Protein AF-A0A6J2THR1-F1 (afdb_monomer)

Foldseek 3Di:
DDDDDDDDPPPVVVVVPPPPPDPDPLPDDDPQWDAAPVRDTDGVCQQLALDQPDPVSSSQALLRAQPDDEPADAFLSRRHYHVCQQCPPDRSRPVSLSNAQCRNPDPVSNVVVLCVQCPPPPDSQWGADPPDRDTDGPCQALAQDQPDLVSSSQALSRQRPPDEDPQWRRASSRRTYGVVLQCPPDRSHVVSRSNPPSNNVVVVPVPDDPDDDPVPPPPPPPDDDPDDDDDDDDDDPDPDPPPFAFADCQLVVLDLQKHKWKDDPRDIDHSPPPPDTRGFQIKIKIATAAQKFWPDPVRIWIWTQHRNRYTDTPDPDDTDIDGNAFAADPVVVVVVWDQQKKWKWFQDPQQKTATQFIWGAAAQFKIKFWPRSWADDDPDDDRFDQQRMKIWGTDDRDMDGPSDDDPTDIWGFPDKDWDDFPVDPDPFTTMIITGTPGTHNDDNRHGHAAEDQDDDDDDDKDADDDDPDTGNQFDWDDDPNGTYTAFTWHAGPVRGIMTRGCNSPVVVVVVVNVVVSVVSVPVD

pLDDT: mean 77.37, std 18.48, range [26.64, 97.38]

Mean predicted aligned error: 19.34 Å

Nearest PDB structures (foldseek):
  7pqo-assembly1_C-2  TM=6.404E-01  e=1.418E-09  Homo sapiens
  3e16-assembly1_B  TM=6.638E-01  e=8.270E-08  Homo sapiens
  7kty-assembly1_A  TM=6.549E-01  e=1.375E-07  Bos taurus
  6fug-assembly4_D  TM=5.665E-01  e=2.188E-06  Homo sapiens
  4b2a-assembly2_C  TM=5.722E-01  e=3.526E-04  Bos taurus

Radius of gyration: 31.62 Å; Cα contacts (8 Å, |Δi|>4): 964; chains: 1; bounding box: 95×72×99 Å

Sequence (524 aa):
MRSISKNILLTVCLILYSWSADADTQPQCVLGQFQCSSGACIAAEQKCDGFRNCEDGSDETFLQCYKQPCNRFRCSYGGCIDKSAKCNGIQNCWDNSDETKLECGNETQHAEYVRELRGSCDSNQYYQCRHSTKCLSMNEICDGTAHCEDGSDESLELCAGSICPEYAFRCAYGGCVGGQSLCDHVIDCADGSDEMEQICLQLHKEQWPKNTPWTAAWKYSKKPQTATVPPFHQNREHAWPDCGQRCSRQFIARDVSRTTSCSHNGREFDCLIDMIPLLPGTKLKLRCAEGYVSETNPATGLLVCDSNGNWQWEDETTLQCSPDCGRIARTQEDSGQQPWMVSIFHETSTQNFNFRCLGVIVAPRIVLTTERCFSTGVHGLAANDHTSYTIAQGHHEIEFVREQPHGYILHNISQIQYLTSKLHSTTDQALVLLILVRPLRFSATVRPICLKDLSAGVPGVSPVERGAFRQGQPVISWHGKRAHLTHIVGSTADGNKNKLYLQPFLSDIRKRIREEEERSQRLN

Structure (mmCIF, N/CA/C/O backbone):
data_AF-A0A6J2THR1-F1
#
_entry.id   AF-A0A6J2THR1-F1
#
loop_
_atom_site.group_PDB
_atom_site.id
_atom_site.type_symbol
_atom_site.label_atom_id
_atom_site.label_alt_id
_atom_site.label_comp_id
_atom_site.label_asym_id
_atom_site.label_entity_id
_atom_site.label_seq_id
_atom_site.pdbx_PDB_ins_code
_atom_site.Cartn_x
_atom_site.Cartn_y
_atom_site.Cartn_z
_atom_site.occupancy
_atom_site.B_iso_or_equiv
_atom_site.auth_seq_id
_atom_site.auth_comp_id
_atom_site.auth_asym_id
_atom_site.auth_atom_id
_atom_site.pdbx_PDB_model_num
ATOM 1 N N . MET A 1 1 ? 65.422 -17.988 60.941 1.00 34.31 1 MET A N 1
ATOM 2 C CA . MET A 1 1 ? 66.297 -16.849 60.570 1.00 34.31 1 MET A CA 1
ATOM 3 C C . MET A 1 1 ? 66.121 -16.636 59.068 1.00 34.31 1 MET A C 1
ATOM 5 O O . MET A 1 1 ? 66.319 -17.594 58.344 1.00 34.31 1 MET A O 1
ATOM 9 N N . ARG A 1 2 ? 65.362 -15.610 58.635 1.00 35.34 2 ARG A N 1
ATOM 10 C CA . ARG A 1 2 ? 65.836 -14.284 58.140 1.00 35.34 2 ARG A CA 1
ATOM 11 C C . ARG A 1 2 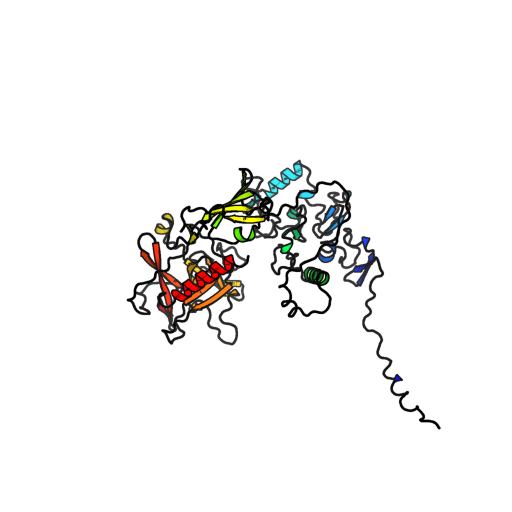? 66.859 -14.438 56.995 1.00 35.34 2 ARG A C 1
ATOM 13 O O . ARG A 1 2 ? 67.810 -15.170 57.181 1.00 35.34 2 ARG A O 1
ATOM 20 N N . SER A 1 3 ? 66.819 -13.757 55.852 1.00 33.34 3 SER A N 1
ATOM 21 C CA . SER A 1 3 ? 66.020 -12.644 55.322 1.00 33.34 3 SER A CA 1
ATOM 22 C C . SER A 1 3 ? 66.460 -12.472 53.854 1.00 33.34 3 SER A C 1
ATOM 24 O O . SER A 1 3 ? 67.662 -12.411 53.612 1.00 33.34 3 SER A O 1
ATOM 26 N N . ILE A 1 4 ? 65.540 -12.384 52.885 1.00 37.41 4 ILE A N 1
ATOM 27 C CA . ILE A 1 4 ? 65.859 -12.026 51.488 1.00 37.41 4 ILE A CA 1
ATOM 28 C C . ILE A 1 4 ? 65.585 -10.530 51.314 1.00 37.41 4 ILE A C 1
ATOM 30 O O . ILE A 1 4 ? 64.463 -10.071 51.531 1.00 37.41 4 ILE A O 1
ATOM 34 N N . SER A 1 5 ? 66.626 -9.775 50.955 1.00 38.84 5 SER A N 1
ATOM 35 C CA . SER A 1 5 ? 66.555 -8.334 50.714 1.00 38.84 5 SER A CA 1
ATOM 36 C C . SER A 1 5 ? 65.984 -8.044 49.325 1.00 38.84 5 SER A C 1
ATOM 38 O O . SER A 1 5 ? 66.592 -8.336 48.297 1.00 38.84 5 SER A O 1
ATOM 40 N N . LYS A 1 6 ? 64.783 -7.468 49.339 1.00 46.47 6 LYS A N 1
ATOM 41 C CA . LYS A 1 6 ? 64.089 -6.786 48.248 1.00 46.47 6 LYS A CA 1
ATOM 42 C C . LYS A 1 6 ? 64.786 -5.442 48.022 1.00 46.47 6 LYS A C 1
ATOM 44 O O . LYS A 1 6 ? 64.678 -4.612 48.912 1.00 46.47 6 LYS A O 1
ATOM 49 N N . ASN A 1 7 ? 65.486 -5.213 46.905 1.00 51.00 7 ASN A N 1
ATOM 50 C CA . ASN A 1 7 ? 65.886 -3.837 46.533 1.00 51.00 7 ASN A CA 1
ATOM 51 C C . ASN A 1 7 ? 66.340 -3.593 45.079 1.00 51.00 7 ASN A C 1
ATOM 53 O O . ASN A 1 7 ? 66.957 -2.570 44.811 1.00 51.00 7 ASN A O 1
ATOM 57 N N . ILE A 1 8 ? 66.032 -4.475 44.118 1.00 51.41 8 ILE A N 1
ATOM 58 C CA . ILE A 1 8 ? 66.385 -4.227 42.697 1.00 51.41 8 ILE A CA 1
ATOM 59 C C . ILE A 1 8 ? 65.180 -4.356 41.739 1.00 51.41 8 ILE A C 1
ATOM 61 O O . ILE A 1 8 ? 65.266 -3.963 40.584 1.00 51.41 8 ILE A O 1
ATOM 65 N N . LEU A 1 9 ? 64.001 -4.781 42.219 1.00 45.19 9 LEU A N 1
ATOM 66 C CA . LEU A 1 9 ? 62.784 -4.851 41.387 1.00 45.19 9 LEU A CA 1
ATOM 67 C C . LEU A 1 9 ? 61.828 -3.647 41.525 1.00 45.19 9 LEU A C 1
ATOM 69 O O . LEU A 1 9 ? 60.851 -3.564 40.787 1.00 45.19 9 LEU A O 1
ATOM 73 N N . LEU A 1 10 ? 62.080 -2.717 42.453 1.00 47.84 10 LEU A N 1
ATOM 74 C CA . LEU A 1 10 ? 61.155 -1.611 42.760 1.00 47.84 10 LEU A CA 1
ATOM 75 C C . LEU A 1 10 ? 61.413 -0.326 41.956 1.00 47.84 10 LEU A C 1
ATOM 77 O O . LEU A 1 10 ? 60.545 0.538 41.910 1.00 47.84 10 LEU A O 1
ATOM 81 N N . THR A 1 11 ? 62.547 -0.215 41.262 1.00 49.72 11 THR A N 1
ATOM 82 C CA . THR A 1 11 ? 62.911 1.001 40.510 1.00 49.72 11 THR A CA 1
ATOM 83 C C . THR A 1 11 ? 62.560 0.947 39.020 1.00 49.72 11 THR A C 1
ATOM 85 O O . THR A 1 11 ? 62.584 1.977 38.361 1.00 49.72 11 THR A O 1
ATOM 88 N N . VAL A 1 12 ? 62.173 -0.218 38.486 1.00 48.19 12 VAL A N 1
ATOM 89 C CA . VAL A 1 12 ? 61.705 -0.360 37.087 1.00 48.19 12 VAL A CA 1
ATOM 90 C C . VAL A 1 12 ? 60.169 -0.359 36.991 1.00 48.19 12 VAL A C 1
ATOM 92 O O . VAL A 1 12 ? 59.614 -0.112 35.927 1.00 48.19 12 VAL A O 1
ATOM 95 N N . CYS A 1 13 ? 59.459 -0.518 38.114 1.00 44.88 13 CYS A N 1
ATOM 96 C CA . CYS A 1 13 ? 57.994 -0.443 38.144 1.00 44.88 13 CYS A CA 1
ATOM 97 C C . CYS A 1 13 ? 57.458 1.004 38.219 1.00 44.88 13 CYS A C 1
ATOM 99 O O . CYS A 1 13 ? 56.331 1.262 37.817 1.00 44.88 13 CYS A O 1
ATOM 101 N N . LEU A 1 14 ? 58.263 1.975 38.670 1.00 44.81 14 LEU A N 1
ATOM 102 C CA . LEU A 1 14 ? 57.844 3.382 38.809 1.00 44.81 14 LEU A CA 1
ATOM 103 C C . LEU A 1 14 ? 58.041 4.244 37.545 1.00 44.81 14 LEU A C 1
ATOM 105 O O . LEU A 1 14 ? 57.711 5.422 37.570 1.00 44.81 14 LEU A O 1
ATOM 109 N N . ILE A 1 15 ? 58.512 3.669 36.430 1.00 48.94 15 ILE A N 1
ATOM 110 C CA . ILE A 1 15 ? 58.534 4.335 35.105 1.00 48.94 15 ILE A CA 1
ATOM 111 C C . ILE A 1 15 ? 57.425 3.773 34.183 1.00 48.94 15 ILE A C 1
ATOM 113 O O . ILE A 1 15 ? 57.283 4.183 33.038 1.00 48.94 15 ILE A O 1
ATOM 117 N N . LEU A 1 16 ? 56.570 2.878 34.699 1.00 46.62 16 LEU A N 1
ATOM 118 C CA . LEU A 1 16 ? 55.341 2.415 34.033 1.00 46.62 16 LEU A CA 1
ATOM 119 C C . LEU A 1 16 ? 54.056 2.836 34.779 1.00 46.62 16 LEU A C 1
ATOM 121 O O . LEU A 1 16 ? 52.976 2.353 34.461 1.00 46.62 16 LEU A O 1
ATOM 125 N N . TYR A 1 17 ? 54.161 3.775 35.729 1.00 42.53 17 TYR A N 1
ATOM 126 C CA . TYR A 1 17 ? 53.036 4.394 36.455 1.00 42.53 17 TYR A CA 1
ATOM 127 C C . TYR A 1 17 ? 52.913 5.908 36.191 1.00 42.53 17 TYR A C 1
ATOM 129 O O . TYR A 1 17 ? 52.496 6.669 37.058 1.00 42.53 17 TYR A O 1
ATOM 137 N N . SER A 1 18 ? 53.240 6.346 34.971 1.00 43.25 18 SER A N 1
ATOM 138 C CA . SER A 1 18 ? 53.010 7.733 34.526 1.00 43.25 18 SER A CA 1
ATOM 139 C C . SER A 1 18 ? 52.347 7.809 33.150 1.00 43.25 18 SER A C 1
ATOM 141 O O . SER A 1 18 ? 52.609 8.735 32.395 1.00 43.25 18 SER A O 1
ATOM 143 N N . TRP A 1 19 ? 51.514 6.825 32.806 1.00 41.50 19 TRP A N 1
ATOM 144 C CA . TRP A 1 19 ? 50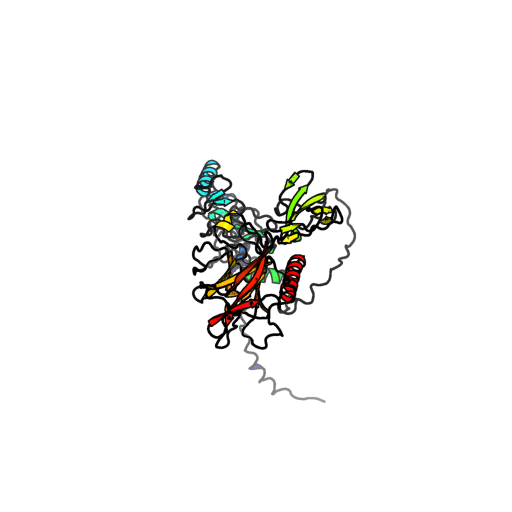.587 6.881 31.670 1.00 41.50 19 TRP A CA 1
ATOM 145 C C . TRP A 1 19 ? 49.182 6.544 32.184 1.00 41.50 19 TRP A C 1
ATOM 147 O O . TRP A 1 19 ? 48.701 5.425 32.048 1.00 41.50 19 TRP A O 1
ATOM 157 N N . SER A 1 20 ? 48.554 7.495 32.875 1.00 48.44 20 SER A N 1
ATOM 158 C CA . SER A 1 20 ? 47.091 7.549 33.041 1.00 48.44 20 SER A CA 1
ATOM 159 C C . SER A 1 20 ? 46.656 8.972 33.409 1.00 48.44 20 SER A C 1
ATOM 161 O O . SER A 1 20 ? 46.233 9.257 34.520 1.00 48.44 20 SER A O 1
ATOM 163 N N . ALA A 1 21 ? 46.824 9.871 32.447 1.00 43.22 21 ALA A N 1
ATOM 164 C CA . ALA A 1 21 ? 46.118 11.143 32.307 1.00 43.22 21 ALA A CA 1
ATOM 165 C C . ALA A 1 21 ? 46.092 11.379 30.785 1.00 43.22 21 ALA A C 1
ATOM 167 O O . ALA A 1 21 ? 47.148 11.336 30.162 1.00 43.22 21 ALA A O 1
ATOM 168 N N . ASP A 1 22 ? 44.986 11.461 30.062 1.00 44.38 22 ASP A N 1
ATOM 169 C CA . ASP A 1 22 ? 43.580 11.540 30.415 1.00 44.38 22 ASP A CA 1
ATOM 170 C C . ASP A 1 22 ? 42.822 10.617 29.455 1.00 44.38 22 ASP A C 1
ATOM 172 O O . ASP A 1 22 ? 42.855 10.797 28.237 1.00 44.38 22 ASP A O 1
ATOM 176 N N . ALA A 1 23 ? 42.150 9.600 29.994 1.00 41.47 23 ALA A N 1
ATOM 177 C CA . ALA A 1 23 ? 41.034 9.000 29.283 1.00 41.47 23 ALA A CA 1
ATOM 178 C C . ALA A 1 23 ? 39.864 9.965 29.466 1.00 41.47 23 ALA A C 1
ATOM 180 O O . ALA A 1 23 ? 39.235 9.938 30.517 1.00 41.47 23 ALA A O 1
ATOM 181 N N . ASP A 1 24 ? 39.690 10.857 28.490 1.00 43.38 24 ASP A N 1
ATOM 182 C CA . ASP A 1 24 ? 38.463 11.579 28.135 1.00 43.38 24 ASP A CA 1
ATOM 183 C C . ASP A 1 24 ? 37.328 11.472 29.172 1.00 43.38 24 ASP A C 1
ATOM 185 O O . ASP A 1 24 ? 36.336 10.765 28.989 1.00 43.38 24 ASP A O 1
ATOM 189 N N . THR A 1 25 ? 37.478 12.155 30.310 1.00 46.03 25 THR A N 1
ATOM 190 C CA . THR A 1 25 ? 36.334 12.472 31.159 1.00 46.03 25 THR A CA 1
ATOM 191 C C . THR A 1 25 ? 35.722 13.731 30.580 1.00 46.03 25 THR A C 1
ATOM 193 O O . THR A 1 25 ? 36.013 14.833 31.051 1.00 46.03 25 THR A O 1
ATOM 196 N N . GLN A 1 26 ? 34.892 13.581 29.544 1.00 50.88 26 GLN A N 1
ATOM 197 C CA . GLN A 1 26 ? 33.941 14.634 29.209 1.00 50.88 26 GLN A CA 1
ATOM 198 C C . GLN A 1 26 ? 33.202 15.004 30.505 1.00 50.88 26 GLN A C 1
ATOM 200 O O . GLN A 1 26 ? 32.651 14.106 31.156 1.00 50.88 26 GLN A O 1
ATOM 205 N N . PRO A 1 27 ? 33.228 16.278 30.935 1.00 54.66 27 PRO A N 1
ATOM 206 C CA . PRO A 1 27 ? 32.528 16.694 32.135 1.00 54.66 27 PRO A CA 1
ATOM 207 C C . PRO A 1 27 ? 31.039 16.471 31.889 1.00 54.66 27 PRO A C 1
ATOM 209 O O . PRO A 1 27 ? 30.407 17.190 31.121 1.00 54.66 27 PRO A O 1
ATOM 212 N N . GLN A 1 28 ? 30.486 15.425 32.496 1.00 69.25 28 GLN A N 1
ATOM 213 C CA . GLN A 1 28 ? 29.046 15.227 32.488 1.00 69.25 28 GLN A CA 1
ATOM 214 C C . GLN A 1 28 ? 28.414 16.365 33.287 1.00 69.25 28 GLN A C 1
ATOM 216 O O . GLN A 1 28 ? 28.895 16.701 34.373 1.00 69.25 28 GLN A O 1
ATOM 221 N N . CYS A 1 29 ? 27.363 16.975 32.735 1.00 86.56 29 CYS A N 1
ATOM 222 C CA . CYS A 1 29 ? 26.636 18.042 33.412 1.00 86.56 29 CYS A CA 1
ATOM 223 C C . CYS A 1 29 ? 26.172 17.595 34.807 1.00 86.56 29 CYS A C 1
ATOM 225 O O . CYS A 1 29 ? 25.913 16.411 35.048 1.00 86.56 29 CYS A O 1
ATOM 227 N N . VAL A 1 30 ? 26.080 18.540 35.746 1.00 85.75 30 VAL A N 1
ATOM 228 C CA . VAL A 1 30 ? 25.652 18.217 37.115 1.00 85.75 30 VAL A CA 1
ATOM 229 C C . VAL A 1 30 ? 24.182 17.780 37.141 1.00 85.75 30 VAL A C 1
ATOM 231 O O . VAL A 1 30 ? 23.407 18.083 36.236 1.00 85.75 30 VAL A O 1
ATOM 234 N N . LEU A 1 31 ? 23.779 17.053 38.188 1.00 79.62 31 LEU A N 1
ATOM 235 C CA . LEU A 1 31 ? 22.391 16.609 38.362 1.00 79.62 31 LEU A CA 1
ATOM 236 C C . LEU A 1 31 ? 21.414 17.793 38.247 1.00 79.62 31 LEU A C 1
ATOM 238 O O . LEU A 1 31 ? 21.568 18.788 38.952 1.00 79.62 31 LEU A O 1
ATOM 242 N N . GLY A 1 32 ? 20.407 17.660 37.379 1.00 79.25 32 GLY A N 1
ATOM 243 C CA . GLY A 1 32 ? 19.434 18.721 37.090 1.00 79.25 32 GLY A CA 1
ATOM 244 C C . GLY A 1 32 ? 19.799 19.624 35.906 1.00 79.25 32 GLY A C 1
ATOM 245 O O . GLY A 1 32 ? 19.073 20.576 35.642 1.00 79.25 32 GLY A O 1
ATOM 246 N N . GLN A 1 33 ? 20.882 19.331 35.182 1.00 89.56 33 GLN A N 1
ATOM 247 C CA . GLN A 1 33 ? 21.237 20.005 33.933 1.00 89.56 33 GLN A CA 1
ATOM 248 C C . GLN A 1 33 ? 21.074 19.089 32.717 1.00 89.56 33 GLN A C 1
ATOM 250 O O . GLN A 1 33 ? 21.233 17.869 32.805 1.00 89.56 33 GLN A O 1
ATOM 255 N N . PHE A 1 34 ? 20.782 19.696 31.570 1.00 89.94 34 PHE A N 1
ATOM 256 C CA . PHE A 1 34 ? 20.803 19.059 30.260 1.00 89.94 34 PHE A CA 1
ATOM 257 C C . PHE A 1 34 ? 22.108 19.409 29.534 1.00 89.94 34 PHE A C 1
ATOM 259 O O . PHE A 1 34 ? 22.528 20.566 29.531 1.00 89.94 34 PHE A O 1
ATOM 266 N N . GLN A 1 35 ? 22.749 18.404 28.933 1.00 91.62 35 GLN A N 1
ATOM 267 C CA . GLN A 1 35 ? 23.962 18.581 28.138 1.00 91.62 35 GLN A CA 1
ATOM 268 C C . GLN A 1 35 ? 23.599 18.796 26.669 1.00 91.62 35 GLN A C 1
ATOM 270 O O . GLN A 1 35 ? 23.057 17.895 26.028 1.00 91.62 35 GLN A O 1
ATOM 275 N N . CYS A 1 36 ? 23.936 19.968 26.139 1.00 91.44 36 CYS A N 1
ATOM 276 C CA . CYS A 1 36 ? 23.846 20.285 24.720 1.00 91.44 36 CYS A CA 1
ATOM 277 C C . CYS A 1 36 ? 24.767 19.366 23.899 1.00 91.44 36 CYS A C 1
ATOM 279 O O . CYS A 1 36 ? 25.783 18.881 24.406 1.00 91.44 36 CYS A O 1
ATOM 281 N N . SER A 1 37 ? 24.490 19.184 22.606 1.00 89.69 37 SER A N 1
ATOM 282 C CA . SER A 1 37 ? 25.373 18.393 21.725 1.00 89.69 37 SER A CA 1
ATOM 283 C C . SER A 1 37 ? 26.738 19.068 21.512 1.00 89.69 37 SER A C 1
ATOM 285 O O . SER A 1 37 ? 27.738 18.386 21.304 1.00 89.69 37 SER A O 1
ATOM 287 N N . SER A 1 38 ? 26.806 20.393 21.665 1.00 89.44 38 SER A N 1
ATOM 288 C CA . SER A 1 38 ? 28.031 21.199 21.730 1.00 89.44 38 SER A CA 1
ATOM 289 C C . SER A 1 38 ? 28.852 20.987 23.009 1.00 89.44 38 SER A C 1
ATOM 291 O O . SER A 1 38 ? 29.987 21.451 23.095 1.00 89.44 38 SER A O 1
ATOM 293 N N . GLY A 1 39 ? 28.293 20.298 24.010 1.00 88.38 39 GLY A N 1
ATOM 294 C CA . GLY A 1 39 ? 28.920 20.024 25.303 1.00 88.38 39 GLY A CA 1
ATOM 295 C C . GLY A 1 39 ? 28.628 21.056 26.396 1.00 88.38 39 GLY A C 1
ATOM 296 O O . GLY A 1 39 ? 29.013 20.826 27.541 1.00 88.38 39 GLY A O 1
ATOM 297 N N . ALA A 1 40 ? 27.941 22.161 26.084 1.00 91.62 40 ALA A N 1
ATOM 298 C CA . ALA A 1 40 ? 27.469 23.119 27.088 1.00 91.62 40 ALA A CA 1
ATOM 299 C C . ALA A 1 40 ? 26.383 22.505 27.995 1.00 91.62 40 ALA A C 1
ATOM 301 O O . ALA A 1 40 ? 25.700 21.563 27.602 1.00 91.62 40 ALA A O 1
ATOM 302 N N . CYS A 1 41 ? 26.205 23.051 29.201 1.00 93.06 41 CYS A N 1
ATOM 303 C CA . CYS A 1 41 ? 25.172 22.609 30.140 1.00 93.06 41 CYS A CA 1
ATOM 304 C C . CYS A 1 41 ? 24.153 23.725 30.385 1.00 93.06 41 CYS A C 1
ATOM 306 O O . CYS A 1 41 ? 24.538 24.836 30.755 1.00 93.06 41 CYS A O 1
ATOM 308 N N . ILE A 1 42 ? 22.870 23.408 30.234 1.00 93.69 42 ILE A N 1
ATOM 309 C CA . ILE A 1 42 ? 21.735 24.285 30.560 1.00 93.69 42 ILE A CA 1
ATOM 310 C C . ILE A 1 42 ? 20.897 23.660 31.681 1.00 93.69 42 ILE A C 1
ATOM 312 O O . ILE A 1 42 ? 21.078 22.485 32.009 1.00 93.69 42 ILE A O 1
ATOM 316 N N . ALA A 1 43 ? 19.999 24.419 32.307 1.00 90.94 43 ALA A N 1
ATOM 317 C CA . ALA A 1 43 ? 19.100 23.857 33.315 1.00 90.94 43 ALA A CA 1
ATOM 318 C C . ALA A 1 43 ? 18.095 22.886 32.662 1.00 90.94 43 ALA A C 1
ATOM 320 O O . ALA A 1 43 ? 17.707 23.075 31.511 1.00 90.94 43 ALA A O 1
ATOM 321 N N . ALA A 1 44 ? 17.688 21.820 33.355 1.00 88.00 44 ALA A N 1
ATOM 322 C CA . ALA A 1 44 ? 16.805 20.803 32.771 1.00 88.00 44 ALA A CA 1
ATOM 323 C C . ALA A 1 44 ? 15.425 21.355 32.368 1.00 88.00 44 ALA A C 1
ATOM 325 O O . ALA A 1 44 ? 14.811 20.832 31.445 1.00 88.00 44 ALA A O 1
ATOM 326 N N . GLU A 1 45 ? 14.950 22.403 33.040 1.00 86.62 45 GLU A N 1
ATOM 327 C CA . GLU A 1 45 ? 13.718 23.124 32.712 1.00 86.62 45 GLU A CA 1
ATOM 328 C C . GLU A 1 45 ? 13.806 23.959 31.429 1.00 86.62 45 GLU A C 1
ATOM 330 O O . GLU A 1 45 ? 12.766 24.308 30.889 1.00 86.62 45 GLU A O 1
ATOM 335 N N . GLN A 1 46 ? 15.020 24.246 30.948 1.00 91.00 46 GLN A N 1
ATOM 336 C CA . GLN A 1 46 ? 15.282 24.955 29.688 1.00 91.00 46 GLN A CA 1
ATOM 337 C C . GLN A 1 46 ? 15.336 24.001 28.488 1.00 91.00 46 GLN A C 1
ATOM 339 O O . GLN A 1 46 ? 15.724 24.376 27.393 1.00 91.00 46 GLN A O 1
ATOM 344 N N . LYS A 1 47 ? 15.043 22.717 28.704 1.00 92.69 47 LYS A N 1
ATOM 345 C CA . LYS A 1 47 ? 14.967 21.730 27.637 1.00 92.69 47 LYS A CA 1
ATOM 346 C C . LYS A 1 47 ? 13.534 21.691 27.114 1.00 92.69 47 LYS A C 1
ATOM 348 O O . LYS A 1 47 ? 12.631 21.347 27.880 1.00 92.69 47 LYS A O 1
ATOM 353 N N . CYS A 1 48 ? 13.350 21.891 25.812 1.00 92.94 48 CYS A N 1
ATOM 354 C CA . CYS A 1 48 ? 12.049 21.825 25.146 1.00 92.94 48 CYS A CA 1
ATOM 355 C C . CYS A 1 48 ? 11.052 22.884 25.654 1.00 92.94 48 CYS A C 1
ATOM 357 O O . CYS A 1 48 ? 9.848 22.608 25.716 1.00 92.94 48 CYS A O 1
ATOM 359 N N . ASP A 1 49 ? 11.543 24.061 26.045 1.00 88.56 49 ASP A N 1
ATOM 360 C CA . ASP A 1 49 ? 10.761 25.191 26.561 1.00 88.56 49 ASP A CA 1
ATOM 361 C C . ASP A 1 49 ? 10.400 26.227 25.475 1.00 88.56 49 ASP A C 1
ATOM 363 O O . ASP A 1 49 ? 9.708 27.211 25.753 1.00 88.56 49 ASP A O 1
ATOM 367 N N . GLY A 1 50 ? 10.820 25.973 24.230 1.00 87.88 50 GLY A N 1
ATOM 368 C CA . GLY A 1 50 ? 10.604 26.840 23.072 1.00 87.88 50 GLY A CA 1
ATOM 369 C C . GLY A 1 50 ? 11.713 27.871 22.851 1.00 87.88 50 GLY A C 1
ATOM 370 O O . GLY A 1 50 ? 11.662 28.615 21.869 1.00 87.88 50 GLY A O 1
ATOM 371 N N . PHE A 1 51 ? 12.735 27.924 23.710 1.00 87.94 51 PHE A N 1
ATOM 372 C CA . PHE A 1 51 ? 13.862 28.838 23.575 1.00 87.94 51 PHE A CA 1
ATOM 373 C C . PHE A 1 51 ? 15.154 28.102 23.249 1.00 87.94 51 PHE A C 1
ATOM 375 O O . PHE A 1 51 ? 15.497 27.075 23.808 1.00 87.94 51 PHE A O 1
ATOM 382 N N . ARG A 1 52 ? 15.941 28.690 22.348 1.00 89.94 52 ARG A N 1
ATOM 383 C CA . ARG A 1 52 ? 17.280 28.193 22.032 1.00 89.94 52 ARG A CA 1
ATOM 384 C C . ARG A 1 52 ? 18.261 28.602 23.130 1.00 89.94 52 ARG A C 1
ATOM 386 O O . ARG A 1 52 ? 18.891 29.659 23.035 1.00 89.94 52 ARG A O 1
ATOM 393 N N . ASN A 1 53 ? 18.389 27.792 24.173 1.00 92.38 53 ASN A N 1
ATOM 394 C CA . ASN A 1 53 ? 19.347 27.982 25.258 1.00 92.38 53 ASN A CA 1
ATOM 395 C C . ASN A 1 53 ? 20.702 27.336 24.951 1.00 92.38 53 ASN A C 1
ATOM 397 O O . ASN A 1 53 ? 21.731 27.863 25.381 1.00 92.38 53 ASN A O 1
ATOM 401 N N . CYS A 1 54 ? 20.740 26.255 24.170 1.00 92.69 54 CYS A N 1
ATOM 402 C CA . CYS A 1 54 ? 21.991 25.730 23.638 1.00 92.69 54 CYS A CA 1
ATOM 403 C C . CYS A 1 54 ? 22.473 26.533 22.417 1.00 92.69 54 CYS A C 1
ATOM 405 O O . CYS A 1 54 ? 21.706 26.856 21.510 1.00 92.69 54 CYS A O 1
ATOM 407 N N . GLU A 1 55 ? 23.785 26.780 22.320 1.00 92.06 55 GLU A N 1
ATOM 408 C CA . GLU A 1 55 ? 24.379 27.454 21.150 1.00 92.06 55 GLU A CA 1
ATOM 409 C C . GLU A 1 55 ? 24.188 26.665 19.848 1.00 92.06 55 GLU A C 1
ATOM 411 O O . GLU A 1 55 ? 24.198 27.258 18.774 1.00 92.06 55 GLU A O 1
ATOM 416 N N . ASP A 1 56 ? 23.992 25.349 19.924 1.00 87.31 56 ASP A N 1
ATOM 417 C CA . ASP A 1 56 ? 23.679 24.480 18.787 1.00 87.31 56 ASP A CA 1
ATOM 418 C C . ASP A 1 56 ? 22.167 24.247 18.599 1.00 87.31 56 ASP A C 1
ATOM 420 O O . ASP A 1 56 ? 21.763 23.712 17.572 1.00 87.31 56 ASP A O 1
ATOM 424 N N . GLY A 1 57 ? 21.327 24.697 19.539 1.00 89.44 57 GLY A N 1
ATOM 425 C CA . GLY A 1 57 ? 19.878 24.470 19.567 1.00 89.44 57 GLY A CA 1
ATOM 426 C C . GLY A 1 57 ? 19.448 23.031 19.830 1.00 89.44 57 GLY A C 1
ATOM 427 O O . GLY A 1 57 ? 18.313 22.673 19.530 1.00 89.44 57 GLY A O 1
ATOM 428 N N . SER A 1 58 ? 20.341 22.187 20.351 1.00 90.12 58 SER A N 1
ATOM 429 C CA . SER A 1 58 ? 20.043 20.773 20.605 1.00 90.12 58 SER A CA 1
ATOM 430 C C . SER A 1 58 ? 18.939 20.547 21.645 1.00 90.12 58 SER A C 1
ATOM 432 O O . SER A 1 58 ? 18.270 19.515 21.595 1.00 90.12 58 SER A O 1
ATOM 434 N N . ASP A 1 59 ? 18.715 21.512 22.531 1.00 92.62 59 ASP A N 1
ATOM 435 C CA . ASP A 1 59 ? 17.635 21.579 23.517 1.00 92.62 59 ASP A CA 1
ATOM 436 C C . ASP A 1 59 ? 16.228 21.691 22.919 1.00 92.62 59 ASP A C 1
ATOM 438 O O . ASP A 1 59 ? 15.284 21.224 23.549 1.00 92.62 59 ASP A O 1
ATOM 442 N N . GLU A 1 60 ? 16.100 22.190 21.687 1.00 92.88 60 GLU A N 1
ATOM 443 C CA . GLU A 1 60 ? 14.821 22.409 20.991 1.00 92.88 60 GLU A CA 1
ATOM 444 C C . GLU A 1 60 ? 14.675 21.541 19.729 1.00 92.88 60 GL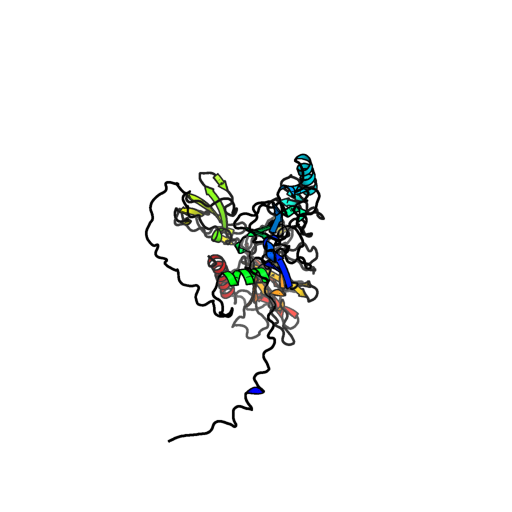U A C 1
ATOM 446 O O . GLU A 1 60 ? 14.102 21.940 18.716 1.00 92.88 60 GLU A O 1
ATOM 451 N N . THR A 1 61 ? 15.212 20.319 19.764 1.00 91.00 61 THR A N 1
ATOM 452 C CA . THR A 1 61 ? 15.125 19.370 18.640 1.00 91.00 61 THR A CA 1
ATOM 453 C C . THR A 1 61 ? 14.053 18.308 18.859 1.00 91.00 61 THR A C 1
ATOM 455 O O . THR A 1 61 ? 13.821 17.864 19.984 1.00 91.00 61 THR A O 1
ATOM 458 N N . PHE A 1 62 ? 13.455 17.807 17.770 1.00 91.06 62 PHE A N 1
ATOM 459 C CA . PHE A 1 62 ? 12.486 16.702 17.831 1.00 91.06 62 PHE A CA 1
ATOM 460 C C . PHE A 1 62 ? 13.010 15.511 18.638 1.00 91.06 62 PHE A C 1
ATOM 462 O O . PHE A 1 62 ? 12.336 15.024 19.543 1.00 91.06 62 PHE A O 1
ATOM 469 N N . LEU A 1 63 ? 14.262 15.113 18.390 1.00 89.12 63 LEU A N 1
ATOM 470 C CA . LEU A 1 63 ? 14.932 14.018 19.092 1.00 89.12 63 LEU A CA 1
ATOM 471 C C . LEU A 1 63 ? 14.897 14.174 20.623 1.00 89.12 63 LEU A C 1
ATOM 473 O O . LEU A 1 63 ? 14.760 13.188 21.345 1.00 89.12 63 LEU A O 1
ATOM 477 N N . GLN A 1 64 ? 15.008 15.403 21.126 1.00 89.44 64 GLN A N 1
ATOM 478 C CA . GLN A 1 64 ? 15.001 15.687 22.558 1.00 89.44 64 GLN A CA 1
ATOM 479 C C . GLN A 1 64 ? 13.593 15.886 23.136 1.00 89.44 64 GLN A C 1
ATOM 481 O O . GLN A 1 64 ? 13.395 15.646 24.338 1.00 89.44 64 GLN A O 1
ATOM 486 N N . CYS A 1 65 ? 12.631 16.280 22.294 1.00 91.38 65 CYS A N 1
ATOM 487 C CA . CYS A 1 65 ? 11.335 16.812 22.714 1.00 91.38 65 CYS A CA 1
ATOM 488 C C . CYS A 1 65 ? 10.122 15.914 22.414 1.00 91.38 65 CYS A C 1
ATOM 490 O O . CYS A 1 65 ? 9.099 16.028 23.088 1.00 91.38 65 CYS A O 1
ATOM 492 N N . TYR A 1 66 ? 10.216 14.951 21.491 1.00 87.75 66 TYR A N 1
ATOM 493 C CA . TYR A 1 66 ? 9.072 14.139 21.033 1.00 87.75 66 TYR A CA 1
ATOM 494 C C . TYR A 1 66 ? 8.359 13.317 22.130 1.00 87.75 66 TYR A C 1
ATOM 496 O O . TYR A 1 66 ? 7.194 12.952 21.978 1.00 87.75 66 TYR A O 1
ATOM 504 N N . LYS A 1 67 ? 9.022 13.038 23.258 1.00 82.69 67 LYS A N 1
ATOM 505 C CA . LYS A 1 67 ? 8.454 12.333 24.426 1.00 82.69 67 LYS A CA 1
ATOM 506 C C . LYS A 1 67 ? 8.264 13.215 25.660 1.00 82.69 67 LYS A C 1
ATOM 508 O O . LYS A 1 67 ? 7.876 12.698 26.707 1.00 82.69 67 LYS A O 1
ATOM 513 N N . GLN A 1 68 ? 8.552 14.513 25.575 1.00 83.00 68 GLN A N 1
ATOM 514 C CA . GLN A 1 68 ? 8.443 15.376 26.747 1.00 83.00 68 GLN A CA 1
ATOM 515 C C . GLN A 1 68 ? 6.973 15.537 27.157 1.00 83.00 68 GLN A C 1
ATOM 517 O O . GLN A 1 68 ? 6.112 15.790 26.306 1.00 83.00 68 GLN A O 1
ATOM 522 N N . PRO A 1 69 ? 6.656 15.382 28.453 1.00 82.62 69 PRO A N 1
ATOM 523 C CA . PRO A 1 69 ? 5.318 15.648 28.946 1.00 82.62 69 PRO A CA 1
ATOM 524 C C . PRO A 1 69 ? 5.023 17.145 28.819 1.00 82.62 69 PRO A C 1
ATOM 526 O O . PRO A 1 69 ? 5.768 17.978 29.326 1.00 82.62 69 PRO A O 1
ATOM 529 N N . CYS A 1 70 ? 3.905 17.487 28.183 1.00 83.31 70 CYS A N 1
ATOM 530 C CA . CYS A 1 70 ? 3.468 18.868 28.015 1.00 83.31 70 CYS A CA 1
ATOM 531 C C . CYS A 1 70 ? 2.018 19.024 28.476 1.00 83.31 70 CYS A C 1
ATOM 533 O O . CYS A 1 70 ? 1.114 18.380 27.950 1.00 83.31 70 CYS A O 1
ATOM 535 N N . ASN A 1 71 ? 1.788 19.890 29.463 1.00 81.94 71 ASN A N 1
ATOM 536 C CA . ASN A 1 71 ? 0.454 20.254 29.961 1.00 81.94 71 ASN A CA 1
ATOM 537 C C . ASN A 1 71 ? -0.014 21.641 29.467 1.00 81.94 71 ASN A C 1
ATOM 539 O O . ASN A 1 71 ? -1.047 22.155 29.915 1.00 81.94 71 ASN A O 1
ATOM 543 N N . ARG A 1 72 ? 0.752 22.254 28.557 1.00 88.31 72 ARG A N 1
ATOM 544 C CA . ARG A 1 72 ? 0.500 23.570 27.957 1.00 88.31 72 ARG A CA 1
ATOM 545 C C . ARG A 1 72 ? 0.228 23.420 26.453 1.00 88.31 72 ARG A C 1
ATOM 547 O O . ARG A 1 72 ? -0.505 22.505 26.086 1.00 88.31 72 ARG A O 1
ATOM 554 N N . PHE A 1 73 ? 0.722 24.324 25.606 1.00 89.50 73 PHE A N 1
ATOM 555 C CA . PHE A 1 73 ? 0.660 24.152 24.154 1.00 89.50 73 PHE A CA 1
ATOM 556 C C . PHE A 1 73 ? 1.895 23.384 23.680 1.00 89.50 73 PHE A C 1
ATOM 558 O O . PHE A 1 73 ? 3.014 23.713 24.071 1.00 89.50 73 PHE A O 1
ATOM 565 N N . ARG A 1 74 ? 1.680 22.344 22.873 1.00 90.44 74 ARG A N 1
ATOM 566 C CA . ARG A 1 74 ? 2.732 21.446 22.397 1.00 90.44 74 ARG A CA 1
ATOM 567 C C . ARG A 1 74 ? 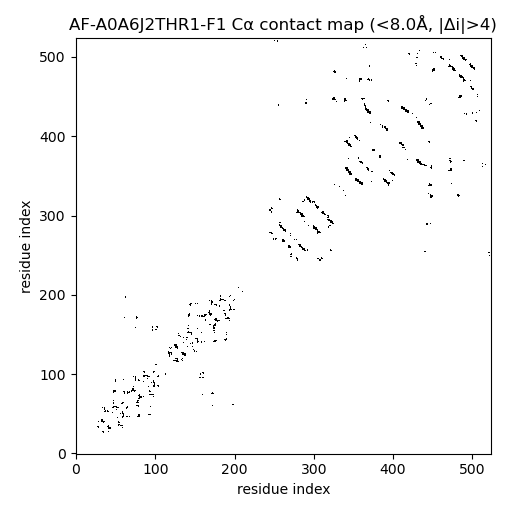3.068 21.757 20.941 1.00 90.44 74 ARG A C 1
ATOM 569 O O . ARG A 1 74 ? 2.209 21.598 20.081 1.00 90.44 74 ARG A O 1
ATOM 576 N N . CYS A 1 75 ? 4.314 22.129 20.679 1.00 91.31 75 CYS A N 1
ATOM 577 C CA . CYS A 1 75 ? 4.842 22.377 19.339 1.00 91.31 75 CYS A CA 1
ATOM 578 C C . CYS A 1 75 ? 4.885 21.094 18.486 1.00 91.31 75 CYS A C 1
ATOM 580 O O . CYS A 1 75 ? 4.827 19.981 19.028 1.00 91.31 75 CYS A O 1
ATOM 582 N N . SER A 1 76 ? 5.033 21.196 17.159 1.00 90.69 76 SER A N 1
ATOM 583 C CA . SER A 1 76 ? 5.080 20.010 16.282 1.00 90.69 76 SER A CA 1
ATOM 584 C C . SER A 1 76 ? 6.244 19.078 16.588 1.00 90.69 76 SER A C 1
ATOM 586 O O . SER A 1 76 ? 6.029 17.891 16.842 1.00 90.69 76 SER A O 1
ATOM 588 N N . TYR A 1 77 ? 7.436 19.637 16.775 1.00 89.62 77 TYR A N 1
ATOM 589 C CA . TYR A 1 77 ? 8.607 18.866 17.204 1.00 89.62 77 TYR A CA 1
ATOM 590 C C . TYR A 1 77 ? 8.546 18.351 18.665 1.00 89.62 77 TYR A C 1
ATOM 592 O O . TYR A 1 77 ? 9.430 17.620 19.110 1.00 89.62 77 TYR A O 1
ATOM 600 N N . GLY A 1 78 ? 7.524 18.722 19.444 1.00 89.88 78 GLY A N 1
ATOM 601 C CA . GLY A 1 78 ? 7.303 18.236 20.809 1.00 89.88 78 GLY A CA 1
ATOM 602 C C . GLY A 1 78 ? 7.696 19.187 21.943 1.00 89.88 78 GLY A C 1
ATOM 603 O O . GLY A 1 78 ? 7.447 18.835 23.095 1.00 89.88 78 GLY A O 1
ATOM 604 N N . GLY A 1 79 ? 8.250 20.368 21.644 1.00 90.88 79 GLY A N 1
ATOM 605 C CA . GLY A 1 79 ? 8.461 21.443 22.626 1.00 90.88 79 GLY A CA 1
ATOM 606 C C . GLY A 1 79 ? 7.166 21.885 23.320 1.00 90.88 79 GLY A C 1
ATOM 607 O O . GLY A 1 79 ? 6.069 21.634 22.815 1.00 90.88 79 GLY A O 1
ATOM 608 N N . CYS A 1 80 ? 7.272 22.517 24.489 1.00 91.12 80 CYS A N 1
ATOM 609 C CA . CYS A 1 80 ? 6.125 22.917 25.301 1.00 91.12 80 CYS A CA 1
ATOM 610 C C . CYS A 1 80 ? 6.202 24.393 25.701 1.00 91.12 80 CYS A C 1
ATOM 612 O O . CYS A 1 80 ? 6.996 24.771 26.558 1.00 91.12 80 CYS A O 1
ATOM 614 N N . ILE A 1 81 ? 5.310 25.211 25.148 1.00 92.06 81 ILE A N 1
ATOM 615 C CA . ILE A 1 81 ? 5.238 26.653 25.418 1.00 92.06 81 ILE A CA 1
ATOM 616 C C . ILE A 1 81 ? 3.964 27.013 26.186 1.00 92.06 81 ILE A C 1
ATOM 618 O O . ILE A 1 81 ? 3.009 26.234 26.271 1.00 92.06 81 ILE A O 1
ATOM 622 N N . ASP A 1 82 ? 3.923 28.210 26.770 1.00 91.88 82 ASP A N 1
ATOM 623 C CA . ASP A 1 82 ? 2.735 28.703 27.467 1.00 91.88 82 ASP A CA 1
ATOM 624 C C . ASP A 1 82 ? 1.510 28.829 26.554 1.00 91.88 82 ASP A C 1
ATOM 626 O O . ASP A 1 82 ? 1.599 29.201 25.390 1.00 91.88 82 ASP A O 1
ATOM 630 N N . LYS A 1 83 ? 0.315 28.566 27.099 1.00 90.00 83 LYS A N 1
ATOM 631 C CA . LYS A 1 83 ? -0.936 28.663 26.320 1.00 90.00 83 LYS A CA 1
ATOM 632 C C . LYS A 1 83 ? -1.190 30.074 25.783 1.00 90.00 83 LYS A C 1
ATOM 634 O O . LYS A 1 83 ? -1.858 30.215 24.770 1.00 90.00 83 LYS A O 1
ATOM 639 N N . SER A 1 84 ? -0.675 31.099 26.465 1.00 89.94 84 SER A N 1
ATOM 640 C CA . SER A 1 84 ? -0.726 32.497 26.022 1.00 89.94 84 SER A CA 1
ATOM 641 C C . SER A 1 84 ? 0.283 32.828 24.923 1.00 89.94 84 SER A C 1
ATOM 643 O O . SER A 1 84 ? 0.210 33.914 24.359 1.00 89.94 84 SER A O 1
ATOM 645 N N . ALA A 1 85 ? 1.254 31.946 24.682 1.00 91.50 85 ALA A N 1
ATOM 646 C CA . ALA A 1 85 ? 2.223 32.094 23.608 1.00 91.50 85 ALA A CA 1
ATOM 647 C C . ALA A 1 85 ? 1.688 31.565 22.270 1.00 91.50 85 ALA A C 1
ATOM 649 O O . ALA A 1 85 ? 2.173 31.968 21.231 1.00 91.50 85 ALA A O 1
ATOM 650 N N . LYS A 1 86 ? 0.642 30.730 22.292 1.00 92.00 86 LYS A N 1
ATOM 651 C CA . LYS A 1 86 ? -0.065 30.304 21.084 1.00 92.00 86 LYS A CA 1
ATOM 652 C C . LYS A 1 86 ? -0.772 31.500 20.425 1.00 92.00 86 LYS A C 1
ATOM 654 O O . LYS A 1 86 ? -1.591 32.145 21.088 1.00 92.00 86 LYS A O 1
ATOM 659 N N . CYS A 1 87 ? -0.552 31.716 19.129 1.00 91.81 87 CYS A N 1
ATOM 660 C CA . CYS A 1 87 ? -1.237 32.723 18.313 1.00 91.81 87 CYS A CA 1
ATOM 661 C C . CYS A 1 87 ? -1.086 34.163 18.825 1.00 91.81 87 CYS A C 1
ATOM 663 O O . CYS A 1 87 ? -2.037 34.953 18.784 1.00 91.81 87 CYS A O 1
ATOM 665 N N . ASN A 1 88 ? 0.084 34.503 19.363 1.00 92.25 88 ASN A N 1
ATOM 666 C CA . ASN A 1 88 ? 0.409 35.840 19.851 1.00 92.25 88 ASN A CA 1
ATOM 667 C C . ASN A 1 88 ? 1.155 36.694 18.800 1.00 92.25 88 ASN A C 1
ATOM 669 O O . ASN A 1 88 ? 1.456 37.860 19.073 1.00 92.25 88 ASN A O 1
ATOM 673 N N . GLY A 1 89 ? 1.423 36.143 17.610 1.00 90.94 89 GLY A N 1
ATOM 674 C CA . GLY A 1 89 ? 2.151 36.794 16.521 1.00 90.94 89 GLY A CA 1
ATOM 675 C C . GLY A 1 89 ? 3.676 36.748 16.661 1.00 90.94 89 GLY A C 1
ATOM 676 O O . GLY A 1 89 ? 4.372 37.460 15.934 1.00 90.94 89 GLY A O 1
ATOM 677 N N . ILE A 1 90 ? 4.199 35.958 17.596 1.00 91.50 90 ILE A N 1
ATOM 678 C CA . ILE A 1 90 ? 5.622 35.742 17.852 1.00 91.50 90 ILE A CA 1
ATOM 679 C C . ILE A 1 90 ? 5.884 34.248 17.701 1.00 91.50 90 ILE A C 1
ATOM 681 O O . ILE A 1 90 ? 5.181 33.435 18.274 1.00 91.50 90 ILE A O 1
ATOM 685 N N . GLN A 1 91 ? 6.937 33.891 16.971 1.00 91.19 91 GLN A N 1
ATOM 686 C CA . GLN A 1 91 ? 7.386 32.507 16.887 1.00 91.19 91 GLN A CA 1
ATOM 687 C C . GLN A 1 91 ? 7.941 32.059 18.249 1.00 91.19 91 GLN A C 1
ATOM 689 O O . GLN A 1 91 ? 9.095 32.349 18.582 1.00 91.19 91 GLN A O 1
ATOM 694 N N . ASN A 1 92 ? 7.117 31.381 19.045 1.00 91.69 92 ASN A N 1
ATOM 695 C CA . ASN A 1 92 ? 7.497 30.782 20.317 1.00 91.69 92 ASN A CA 1
ATOM 696 C C . ASN A 1 92 ? 7.820 29.292 20.176 1.00 91.69 92 ASN A C 1
ATOM 698 O O . ASN A 1 92 ? 8.654 28.796 20.927 1.00 91.69 92 ASN A O 1
ATOM 702 N N . CYS A 1 93 ? 7.222 28.574 19.222 1.00 91.44 93 CYS A N 1
ATOM 703 C CA . CYS A 1 93 ? 7.718 27.254 18.848 1.00 91.44 93 CYS A CA 1
ATOM 704 C C . CYS A 1 93 ? 8.881 27.380 17.864 1.00 91.44 93 CYS A C 1
ATOM 706 O O . CYS A 1 93 ? 8.815 28.131 16.890 1.00 91.44 93 CYS A O 1
ATOM 708 N N . TRP A 1 94 ? 9.924 26.568 18.049 1.00 88.19 94 TRP A N 1
ATOM 709 C CA . TRP A 1 94 ? 11.070 26.538 17.134 1.00 88.19 94 TRP A CA 1
ATOM 710 C C . TRP A 1 94 ? 10.671 26.295 15.668 1.00 88.19 94 TRP A C 1
ATOM 712 O O . TRP A 1 94 ? 11.238 26.893 14.757 1.00 88.19 94 TRP A O 1
ATOM 722 N N . ASP A 1 95 ? 9.654 25.469 15.436 1.00 88.69 95 ASP A N 1
ATOM 723 C CA . ASP A 1 95 ? 9.106 25.166 14.113 1.00 88.69 95 ASP A CA 1
ATOM 724 C C . ASP A 1 95 ? 7.997 26.134 13.654 1.00 88.69 95 ASP A C 1
ATOM 726 O O . ASP A 1 95 ? 7.508 25.999 12.540 1.00 88.69 95 ASP A O 1
ATOM 730 N N . ASN A 1 96 ? 7.613 27.131 14.460 1.00 91.38 96 ASN A N 1
ATOM 731 C CA . ASN A 1 96 ? 6.504 28.057 14.183 1.00 91.38 96 ASN A CA 1
ATOM 732 C C . ASN A 1 96 ? 5.109 27.384 14.142 1.00 91.38 96 ASN A C 1
ATOM 734 O O . ASN A 1 96 ? 4.175 27.894 13.520 1.00 91.38 96 ASN A O 1
ATOM 738 N N . SER A 1 97 ? 4.946 26.227 14.795 1.00 91.94 97 SER A N 1
ATOM 739 C CA . SER A 1 97 ? 3.661 25.509 14.893 1.00 91.94 97 SER A CA 1
ATOM 740 C C . SER A 1 97 ? 2.585 26.240 15.713 1.00 91.94 97 SER A C 1
ATOM 742 O O . SER A 1 97 ? 1.392 25.975 15.549 1.00 91.94 97 SER A O 1
ATOM 744 N N . ASP A 1 98 ? 2.988 27.185 16.555 1.00 92.12 98 ASP A N 1
ATOM 745 C CA . ASP A 1 98 ? 2.145 28.039 17.394 1.00 92.12 98 ASP A CA 1
ATOM 746 C C . ASP A 1 98 ? 1.476 29.202 16.658 1.00 92.12 98 ASP A C 1
ATOM 748 O O . ASP A 1 98 ? 0.512 29.760 17.178 1.00 92.12 98 ASP A O 1
ATOM 752 N N . GLU A 1 99 ? 1.943 29.526 15.451 1.00 92.62 99 GLU A N 1
ATOM 753 C CA . GLU A 1 99 ? 1.487 30.667 14.647 1.00 92.62 99 GLU A CA 1
ATOM 754 C C . GLU A 1 99 ? 0.919 30.229 13.280 1.00 92.62 99 GLU A C 1
ATOM 756 O O . GLU A 1 99 ? 0.884 30.997 12.313 1.00 92.62 99 GLU A O 1
ATOM 761 N N . THR A 1 100 ? 0.479 28.969 13.157 1.00 88.75 100 THR A N 1
ATOM 762 C CA . THR A 1 100 ? -0.111 28.462 11.905 1.00 88.75 100 THR A CA 1
ATOM 763 C C . THR A 1 100 ? -1.525 29.004 11.678 1.00 88.75 100 THR A C 1
ATOM 765 O O . THR A 1 100 ? -2.309 29.203 12.608 1.00 88.75 100 THR A O 1
ATOM 768 N N . LYS A 1 101 ? -1.896 29.219 10.407 1.00 83.62 101 LYS A N 1
ATOM 769 C CA . LYS A 1 101 ? -3.212 29.778 10.039 1.00 83.62 101 LYS A CA 1
ATOM 770 C C . LYS A 1 101 ? -4.384 28.916 10.522 1.00 83.62 101 LYS A C 1
ATOM 772 O O . LYS A 1 101 ? -5.405 29.471 10.924 1.00 83.62 101 LYS A O 1
ATOM 777 N N . LEU A 1 102 ? -4.240 27.587 10.499 1.00 79.06 102 LEU A N 1
ATOM 778 C CA . LEU A 1 102 ? -5.267 26.660 10.994 1.00 79.06 102 LEU A CA 1
ATOM 779 C C . LEU A 1 102 ? -5.470 26.775 12.498 1.00 79.06 102 LEU A C 1
ATOM 781 O O . LEU A 1 102 ? -6.614 26.786 12.949 1.00 79.06 102 LEU A O 1
ATOM 785 N N . GLU A 1 103 ? -4.378 26.906 13.247 1.00 82.50 103 GLU A N 1
ATOM 786 C CA . GLU A 1 103 ? -4.413 26.978 14.705 1.00 82.50 103 GLU A CA 1
ATOM 787 C C . GLU A 1 103 ? -4.846 28.347 15.239 1.00 82.50 103 GLU A C 1
ATOM 789 O O . GLU A 1 103 ? -5.406 28.416 16.338 1.00 82.50 103 GLU A O 1
ATOM 794 N N . CYS A 1 104 ? -4.597 29.419 14.477 1.00 85.38 104 CYS A N 1
ATOM 795 C CA . CYS A 1 104 ? -4.783 30.808 14.910 1.00 85.38 104 CYS A CA 1
ATOM 796 C C . CYS A 1 104 ? -5.945 31.552 14.251 1.00 85.38 104 CYS A C 1
ATOM 798 O O . CYS A 1 104 ? -6.281 32.662 14.671 1.00 85.38 104 CYS A O 1
ATOM 800 N N . GLY A 1 105 ? -6.580 30.968 13.235 1.00 79.62 105 GLY A N 1
ATOM 801 C CA . GLY A 1 105 ? -7.739 31.566 12.584 1.00 79.62 105 GLY A CA 1
ATOM 802 C C . GLY A 1 105 ? -8.952 31.639 13.513 1.00 79.62 105 GLY A C 1
ATOM 803 O O . GLY A 1 105 ? -9.355 30.645 14.116 1.00 79.62 105 GLY A O 1
ATOM 804 N N . ASN A 1 106 ? -9.598 32.806 13.586 1.00 77.56 106 ASN A N 1
ATOM 805 C CA . ASN A 1 106 ? -10.967 32.888 14.104 1.00 77.56 106 ASN A CA 1
ATOM 806 C C . ASN A 1 106 ? -11.951 32.144 13.176 1.00 77.56 106 ASN A C 1
ATOM 808 O O . ASN A 1 106 ? -11.586 31.753 12.073 1.00 77.56 106 ASN A O 1
ATOM 812 N N . GLU A 1 107 ? -13.213 31.971 13.578 1.00 75.12 107 GLU A N 1
ATOM 813 C CA . GLU A 1 107 ? -14.200 31.183 12.813 1.00 75.12 107 GLU A CA 1
ATOM 814 C C . GLU A 1 107 ? -14.311 31.600 11.329 1.00 75.12 107 GLU A C 1
ATOM 816 O O . GLU A 1 107 ? -14.382 30.750 10.440 1.00 75.12 107 GLU A O 1
ATOM 821 N N . THR A 1 108 ? -14.236 32.903 11.039 1.00 76.50 108 THR A N 1
ATOM 822 C CA . THR A 1 108 ? -14.273 33.439 9.669 1.00 76.50 108 THR A CA 1
ATOM 823 C C . THR A 1 108 ? -12.980 33.157 8.903 1.00 76.50 108 THR A C 1
ATOM 825 O O . THR A 1 108 ? -13.036 32.727 7.753 1.00 76.50 108 THR A O 1
ATOM 828 N N . GLN A 1 109 ? -11.823 33.370 9.532 1.00 80.12 109 GLN A N 1
ATOM 829 C CA . GLN A 1 109 ? -10.504 33.114 8.940 1.00 80.12 109 GLN A CA 1
ATOM 830 C C . GLN A 1 109 ? -10.272 31.620 8.707 1.00 80.12 109 GLN A C 1
ATOM 832 O O . GLN A 1 109 ? -9.724 31.236 7.680 1.00 80.12 109 GLN A O 1
ATOM 837 N N . HIS A 1 110 ? -10.743 30.774 9.621 1.00 76.94 110 HIS A N 1
ATOM 838 C CA . HIS A 1 110 ? -10.712 29.327 9.476 1.00 76.94 110 HIS A CA 1
ATOM 839 C C . HIS A 1 110 ? -11.577 28.893 8.287 1.00 76.94 110 HIS A C 1
ATOM 841 O O . HIS A 1 110 ? -11.121 28.140 7.435 1.00 76.94 110 HIS A O 1
ATOM 847 N N . ALA A 1 111 ? -12.796 29.427 8.156 1.00 76.81 111 ALA A N 1
ATOM 848 C CA . ALA A 1 111 ? -13.656 29.135 7.010 1.00 76.81 111 ALA A CA 1
ATOM 849 C C . ALA A 1 111 ? -13.077 29.636 5.672 1.00 76.81 111 ALA A C 1
ATOM 851 O O . ALA A 1 111 ? -13.274 28.991 4.641 1.00 76.81 111 ALA A O 1
ATOM 852 N N . GLU A 1 112 ? -12.384 30.776 5.665 1.00 83.19 112 GLU A N 1
ATOM 853 C CA . GLU A 1 112 ? -11.689 31.303 4.486 1.00 83.19 112 GLU A CA 1
ATOM 854 C C . GLU A 1 112 ? -10.494 30.426 4.103 1.00 83.19 112 GLU A C 1
ATOM 856 O O . GLU A 1 112 ? -10.385 30.012 2.950 1.00 83.19 112 GLU A O 1
ATOM 861 N N . TYR A 1 113 ? -9.669 30.051 5.077 1.00 83.25 113 TYR A N 1
ATOM 862 C CA . TYR A 1 113 ? -8.517 29.189 4.849 1.00 83.25 113 TYR A CA 1
ATOM 863 C C . TYR A 1 113 ? -8.931 27.780 4.408 1.00 83.25 113 TYR A C 1
ATOM 865 O O . TYR A 1 113 ? -8.392 27.259 3.441 1.00 83.25 113 TYR A O 1
ATOM 873 N N . VAL A 1 114 ? -9.970 27.187 5.005 1.00 80.75 114 VAL A N 1
ATOM 874 C CA . VAL A 1 114 ? -10.521 25.894 4.554 1.00 80.75 114 VAL A CA 1
ATOM 875 C C . VAL A 1 114 ? -11.039 25.969 3.110 1.00 80.75 114 VAL A C 1
ATOM 877 O O . VAL A 1 114 ? -10.954 24.986 2.377 1.00 80.75 114 VAL A O 1
ATOM 880 N N . ARG A 1 115 ? -11.543 27.124 2.650 1.00 85.25 115 ARG A N 1
ATOM 881 C CA . ARG A 1 115 ? -11.916 27.315 1.234 1.00 85.25 115 ARG A CA 1
ATOM 882 C C . ARG A 1 115 ? -10.703 27.428 0.318 1.00 85.25 115 ARG A C 1
ATOM 884 O O . ARG A 1 115 ? -10.764 26.898 -0.787 1.00 85.25 115 ARG A O 1
ATOM 891 N N . GLU A 1 116 ? -9.650 28.113 0.757 1.00 86.25 116 GLU A N 1
ATOM 892 C CA . GLU A 1 116 ? -8.370 28.185 0.041 1.00 86.25 116 GLU A CA 1
ATOM 893 C C . GLU A 1 116 ? -7.781 26.781 -0.122 1.00 86.25 116 GLU A C 1
ATOM 895 O O . GLU A 1 116 ? -7.502 26.359 -1.241 1.00 86.25 116 GLU A O 1
ATOM 900 N N . LEU A 1 117 ? -7.726 26.025 0.976 1.00 85.12 117 LEU A N 1
ATOM 901 C CA . LEU A 1 117 ? -7.282 24.637 1.022 1.00 85.12 117 LEU A CA 1
ATOM 902 C C . LEU A 1 117 ? -8.139 23.727 0.119 1.00 85.12 117 LEU A C 1
ATOM 904 O O . LEU A 1 117 ? -7.611 22.928 -0.647 1.00 85.12 117 LEU A O 1
ATOM 908 N N . ARG A 1 118 ? -9.471 23.851 0.144 1.00 90.00 118 ARG A N 1
ATOM 909 C CA . ARG A 1 118 ? -10.362 23.090 -0.754 1.00 90.00 118 ARG A CA 1
ATOM 910 C C . ARG A 1 118 ? -10.085 23.374 -2.233 1.00 90.00 118 ARG A C 1
ATOM 912 O O . ARG A 1 118 ? -10.315 22.509 -3.077 1.00 90.00 118 ARG A O 1
ATOM 919 N N . GLY A 1 119 ? -9.691 24.603 -2.560 1.00 89.81 119 GLY A N 1
ATOM 920 C CA . GLY A 1 119 ? -9.524 25.066 -3.930 1.00 89.81 119 GLY A CA 1
ATOM 921 C C . GLY A 1 119 ? -10.754 24.772 -4.803 1.00 89.81 119 GLY A C 1
ATOM 922 O O . GLY A 1 119 ? -11.879 25.188 -4.498 1.00 89.81 119 GLY A O 1
ATOM 923 N N . SER A 1 120 ? -10.530 24.042 -5.894 1.00 90.69 120 SER A N 1
ATOM 924 C CA . SER A 1 120 ? -11.522 23.666 -6.910 1.00 90.69 120 SER A CA 1
ATOM 925 C C . SER A 1 120 ? -12.271 22.363 -6.601 1.00 90.69 120 SER A C 1
ATOM 927 O O . SER A 1 120 ? -13.073 21.933 -7.426 1.00 90.69 120 SER A O 1
ATOM 929 N N . CYS A 1 121 ? -12.024 21.722 -5.454 1.00 91.69 121 CYS A N 1
ATOM 930 C CA . CYS A 1 121 ? -12.656 20.450 -5.102 1.00 91.69 121 CYS A CA 1
ATOM 931 C C . CYS A 1 121 ? -14.159 20.595 -4.793 1.00 91.69 121 CYS A C 1
ATOM 933 O O . CYS A 1 121 ? -14.610 21.592 -4.222 1.00 91.69 121 CYS A O 1
ATOM 935 N N . ASP A 1 122 ? -14.931 19.554 -5.130 1.00 82.94 122 ASP A N 1
ATOM 936 C CA . ASP A 1 122 ? -16.405 19.561 -5.144 1.00 82.94 122 ASP A CA 1
ATOM 937 C C . ASP A 1 122 ? -17.072 19.723 -3.761 1.00 82.94 122 ASP A C 1
ATOM 939 O O . ASP A 1 122 ? -18.252 20.066 -3.667 1.00 82.94 122 ASP A O 1
ATOM 943 N N . SER A 1 123 ? -16.347 19.470 -2.667 1.00 80.25 123 SER A N 1
ATOM 944 C CA . SER A 1 123 ? -16.877 19.496 -1.298 1.00 80.25 123 SER A CA 1
ATOM 945 C C . SER A 1 123 ? -15.819 19.949 -0.293 1.00 80.25 123 SER A C 1
ATOM 947 O O . SER A 1 123 ? -14.633 19.706 -0.479 1.00 80.25 123 SER A O 1
ATOM 949 N N . ASN A 1 124 ? -16.258 20.550 0.818 1.00 70.00 124 ASN A N 1
ATOM 950 C CA . ASN A 1 124 ? -15.394 20.961 1.936 1.00 70.00 124 ASN A CA 1
ATOM 951 C C . ASN A 1 124 ? -14.786 19.775 2.716 1.00 70.00 124 ASN A C 1
ATOM 953 O O . ASN A 1 124 ? -14.049 19.987 3.669 1.00 70.00 124 ASN A O 1
ATOM 957 N N . GLN A 1 125 ? -15.136 18.537 2.354 1.00 75.38 125 GLN A N 1
ATOM 958 C CA . GLN A 1 125 ? -14.508 17.315 2.874 1.00 75.38 125 GLN A CA 1
ATOM 959 C C . GLN A 1 125 ? -13.249 16.916 2.092 1.00 75.38 125 GLN A C 1
ATOM 961 O O . GLN A 1 125 ? -12.631 15.906 2.427 1.00 75.38 125 GLN A O 1
ATOM 966 N N . TYR A 1 126 ? -12.907 17.681 1.051 1.00 86.06 126 TYR A N 1
ATOM 967 C CA . TYR A 1 126 ? -11.738 17.457 0.221 1.00 86.06 126 TYR A CA 1
ATOM 968 C C . TYR A 1 126 ? -10.815 18.673 0.221 1.00 86.06 126 TYR A C 1
ATOM 970 O O . TYR A 1 126 ? -11.264 19.819 0.263 1.00 86.06 126 TYR A O 1
ATOM 978 N N . TYR A 1 127 ? -9.527 18.389 0.131 1.00 89.19 127 TYR A N 1
ATOM 979 C CA . TYR A 1 127 ? -8.423 19.327 0.077 1.00 89.19 127 TYR A CA 1
ATOM 980 C C . TYR A 1 127 ? -7.735 19.239 -1.281 1.00 89.19 127 TYR A C 1
ATOM 982 O O . TYR A 1 127 ? -7.465 18.138 -1.756 1.00 89.19 127 TYR A O 1
ATOM 990 N N . GLN A 1 128 ? -7.441 20.373 -1.908 1.00 93.75 128 GLN A N 1
ATOM 991 C CA . GLN A 1 128 ? -6.667 20.402 -3.141 1.00 93.75 128 GLN A CA 1
ATOM 992 C C . GLN A 1 128 ? -5.177 20.513 -2.811 1.00 93.75 128 GLN A C 1
ATOM 994 O O . GLN A 1 128 ? -4.759 21.451 -2.138 1.00 93.75 128 GLN A O 1
ATOM 999 N N . CYS A 1 129 ? -4.362 19.606 -3.349 1.00 94.06 129 CYS A N 1
ATOM 1000 C CA . CYS A 1 129 ? -2.905 19.720 -3.271 1.00 94.06 129 CYS A CA 1
ATOM 1001 C C . CYS A 1 129 ? -2.424 21.087 -3.786 1.00 94.06 129 CYS A C 1
ATOM 1003 O O . CYS A 1 129 ? -2.893 21.562 -4.823 1.00 94.06 129 CYS A O 1
ATOM 1005 N N . ARG A 1 130 ? -1.444 21.697 -3.114 1.00 91.12 130 ARG A N 1
ATOM 1006 C CA . ARG A 1 130 ? -1.060 23.104 -3.329 1.00 91.12 130 ARG A CA 1
ATOM 1007 C C . ARG A 1 130 ? -0.698 23.426 -4.782 1.00 91.12 130 ARG A C 1
ATOM 1009 O O . ARG A 1 130 ? -1.114 24.464 -5.292 1.00 91.12 130 ARG A O 1
ATOM 1016 N N . HIS A 1 131 ? 0.056 22.557 -5.457 1.00 88.69 131 HIS A N 1
ATOM 1017 C CA . HIS A 1 131 ? 0.483 22.757 -6.850 1.00 88.69 131 HIS A CA 1
ATOM 1018 C C . HIS A 1 131 ? -0.163 21.793 -7.859 1.00 88.69 131 HIS A C 1
ATOM 1020 O O . HIS A 1 131 ? 0.318 21.672 -8.987 1.00 88.69 131 HIS A O 1
ATOM 1026 N N . SER A 1 132 ? -1.263 21.118 -7.507 1.00 89.94 132 SER A N 1
ATOM 1027 C CA . SER A 1 132 ? -1.970 20.228 -8.438 1.00 89.94 132 SER A CA 1
ATOM 1028 C C . SER A 1 132 ? -3.489 20.376 -8.349 1.00 89.94 132 SER A C 1
ATOM 1030 O O . SER A 1 132 ? -4.015 21.097 -7.512 1.00 89.94 132 SER A O 1
ATOM 1032 N N . THR A 1 133 ? -4.225 19.721 -9.250 1.00 91.62 133 THR A N 1
ATOM 1033 C CA . THR A 1 133 ? -5.701 19.661 -9.208 1.00 91.62 133 THR A CA 1
ATOM 1034 C C . THR A 1 133 ? -6.222 18.426 -8.471 1.00 91.62 133 THR A C 1
ATOM 1036 O O . THR A 1 133 ? -7.426 18.176 -8.466 1.00 91.62 133 THR A O 1
ATOM 1039 N N . LYS A 1 134 ? -5.328 17.643 -7.848 1.00 94.50 134 LYS A N 1
ATOM 1040 C CA . LYS A 1 134 ? -5.693 16.453 -7.082 1.00 94.50 134 LYS A CA 1
ATOM 1041 C C . LYS A 1 134 ? -6.419 16.865 -5.804 1.00 94.50 134 LYS A C 1
ATOM 1043 O O . LYS A 1 134 ? -5.913 17.684 -5.041 1.00 94.50 134 LYS A O 1
ATOM 1048 N N . CYS A 1 135 ? -7.579 16.256 -5.588 1.00 94.19 135 CYS A N 1
ATOM 1049 C CA . CYS A 1 135 ? -8.380 16.403 -4.382 1.00 94.19 135 CYS A CA 1
ATOM 1050 C C . CYS A 1 135 ? -8.175 15.188 -3.474 1.00 94.19 135 CYS A C 1
ATOM 1052 O O . CYS A 1 135 ? -8.371 14.058 -3.921 1.00 94.19 135 CYS A O 1
ATOM 1054 N N . LEU A 1 136 ? -7.805 15.428 -2.222 1.00 92.12 136 LEU A N 1
ATOM 1055 C CA . LEU A 1 136 ? -7.619 14.438 -1.166 1.00 92.12 136 LEU A CA 1
ATOM 1056 C C . LEU A 1 136 ? -8.747 14.540 -0.154 1.00 92.12 136 LEU A C 1
ATOM 1058 O O . LEU A 1 136 ? -9.225 15.634 0.129 1.00 92.12 136 LEU A O 1
ATOM 1062 N N . SER A 1 137 ? -9.191 13.418 0.387 1.00 88.38 137 SER A N 1
ATOM 1063 C CA . SER A 1 137 ? -10.118 13.397 1.513 1.00 88.38 137 SER A CA 1
ATOM 1064 C C . SER A 1 137 ? -9.405 13.745 2.822 1.00 88.38 137 SER A C 1
ATOM 1066 O O . SER A 1 137 ? -8.190 13.634 2.930 1.00 88.38 137 SER A O 1
ATOM 1068 N N . MET A 1 138 ? -10.167 14.100 3.859 1.00 77.75 138 MET A N 1
ATOM 1069 C CA . MET A 1 138 ? -9.611 14.394 5.192 1.00 77.75 138 MET A CA 1
ATOM 1070 C C . MET A 1 138 ? -8.792 13.255 5.828 1.00 77.75 138 MET A C 1
ATOM 1072 O O . MET A 1 138 ? -8.056 13.516 6.769 1.00 77.75 138 MET A O 1
ATOM 1076 N N . ASN A 1 139 ? -8.932 12.008 5.362 1.00 81.06 139 ASN A N 1
ATOM 1077 C CA . ASN A 1 139 ? -8.175 10.869 5.895 1.00 81.06 139 ASN A CA 1
ATOM 1078 C C . ASN A 1 139 ? -6.830 10.654 5.189 1.00 81.06 139 ASN A C 1
ATOM 1080 O O . ASN A 1 139 ? -6.070 9.809 5.630 1.00 81.06 139 ASN A O 1
ATOM 1084 N N . GLU A 1 140 ? -6.589 11.357 4.084 1.00 88.50 140 GLU A N 1
ATOM 1085 C CA . GLU A 1 140 ? -5.357 11.300 3.285 1.00 88.50 140 GLU A CA 1
ATOM 1086 C C . GLU A 1 140 ? -4.467 12.522 3.574 1.00 88.50 140 GLU A C 1
ATOM 1088 O O . GLU A 1 140 ? -3.622 12.880 2.766 1.00 88.50 140 GLU A O 1
ATOM 1093 N N . ILE A 1 141 ? -4.739 13.235 4.670 1.00 88.69 141 ILE A N 1
ATOM 1094 C CA . ILE A 1 141 ? -4.034 14.446 5.086 1.00 88.69 141 ILE A CA 1
ATOM 1095 C C . ILE A 1 141 ? -3.481 14.194 6.482 1.00 88.69 141 ILE A C 1
ATOM 1097 O O . ILE A 1 141 ? -4.236 13.801 7.377 1.00 88.69 141 ILE A O 1
ATOM 1101 N N . CYS A 1 142 ? -2.203 14.496 6.686 1.00 90.81 142 CYS A N 1
ATOM 1102 C CA . CYS A 1 142 ? -1.500 14.314 7.952 1.00 90.81 142 CYS A CA 1
ATOM 1103 C C . CYS A 1 142 ? -1.464 12.856 8.442 1.00 90.81 142 CYS A C 1
ATOM 1105 O O . CYS A 1 142 ? -1.387 12.619 9.655 1.00 90.81 142 CYS A O 1
ATOM 1107 N N . ASP A 1 143 ? -1.542 11.890 7.525 1.00 86.56 143 ASP A N 1
ATOM 1108 C CA . ASP A 1 143 ? -1.600 10.454 7.820 1.00 86.56 143 ASP A CA 1
ATOM 1109 C C . ASP A 1 143 ? -0.240 9.747 7.683 1.00 86.56 143 ASP A C 1
ATOM 1111 O O . ASP A 1 143 ? -0.150 8.525 7.825 1.00 86.56 143 ASP A O 1
ATOM 1115 N N . GLY A 1 144 ? 0.821 10.520 7.432 1.00 86.00 144 GLY A N 1
ATOM 1116 C CA . GLY A 1 144 ? 2.183 10.025 7.242 1.00 86.00 144 GLY A CA 1
ATOM 1117 C C . GLY A 1 144 ? 2.533 9.728 5.785 1.00 86.00 144 GLY A C 1
ATOM 1118 O O . GLY A 1 144 ? 3.713 9.715 5.431 1.00 86.00 144 GLY A O 1
ATOM 1119 N N . THR A 1 145 ? 1.544 9.560 4.905 1.00 86.50 145 THR A N 1
ATOM 1120 C CA . THR A 1 145 ? 1.770 9.224 3.497 1.00 86.50 145 THR A CA 1
ATOM 1121 C C . THR A 1 145 ? 1.630 10.460 2.618 1.00 86.50 145 THR A C 1
ATOM 1123 O O . THR A 1 145 ? 0.572 11.060 2.546 1.00 86.50 145 THR A O 1
ATOM 1126 N N . ALA A 1 146 ? 2.672 10.799 1.854 1.00 89.81 146 ALA A N 1
ATOM 1127 C CA . ALA A 1 146 ? 2.579 11.864 0.856 1.00 89.81 146 ALA A CA 1
ATOM 1128 C C . ALA A 1 146 ? 1.674 11.441 -0.319 1.00 89.81 146 ALA A C 1
ATOM 1130 O O . ALA A 1 146 ? 2.096 10.750 -1.254 1.00 89.81 146 ALA A O 1
ATOM 1131 N N . HIS A 1 147 ? 0.412 11.852 -0.282 1.00 91.19 147 HIS A N 1
ATOM 1132 C CA . HIS A 1 147 ? -0.558 11.685 -1.354 1.00 91.19 147 HIS A CA 1
ATOM 1133 C C . HIS A 1 147 ? -0.452 12.797 -2.393 1.00 91.19 147 HIS A C 1
ATOM 1135 O O . HIS A 1 147 ? -0.775 12.552 -3.564 1.00 91.19 147 HIS A O 1
ATOM 1141 N N . CYS A 1 148 ? -0.031 14.005 -2.027 1.00 91.44 148 CYS A N 1
ATOM 1142 C CA . CYS A 1 148 ? 0.309 15.029 -3.004 1.00 91.44 148 CYS A CA 1
ATOM 1143 C C . CYS A 1 148 ? 1.731 14.822 -3.536 1.00 91.44 148 CYS A C 1
ATOM 1145 O O . CYS A 1 148 ? 2.652 14.508 -2.791 1.00 91.44 148 CYS A O 1
ATOM 1147 N N . GLU A 1 149 ? 1.938 15.073 -4.832 1.00 89.75 149 GLU A N 1
ATOM 1148 C CA . GLU A 1 149 ? 3.279 15.026 -5.443 1.00 89.75 149 GLU A CA 1
ATOM 1149 C C . GLU A 1 149 ? 4.244 16.050 -4.821 1.00 89.75 149 GLU A C 1
ATOM 1151 O O . GLU A 1 149 ? 5.454 15.845 -4.820 1.00 89.75 149 GLU A O 1
ATOM 1156 N N . ASP A 1 150 ? 3.706 17.148 -4.282 1.00 87.31 150 ASP A N 1
ATOM 1157 C CA . ASP A 1 150 ? 4.453 18.188 -3.574 1.00 87.31 150 ASP A CA 1
ATOM 1158 C C . ASP A 1 150 ? 4.517 17.972 -2.050 1.00 87.31 150 ASP A C 1
ATOM 1160 O O . ASP A 1 150 ? 5.068 18.820 -1.348 1.00 87.31 150 ASP A O 1
ATOM 1164 N N . GLY A 1 151 ? 3.940 16.877 -1.534 1.00 89.94 151 GLY A N 1
ATOM 1165 C CA . GLY A 1 151 ? 3.850 16.572 -0.101 1.00 89.94 151 GLY A CA 1
ATOM 1166 C C . GLY A 1 151 ? 3.068 17.605 0.716 1.00 89.94 151 GLY A C 1
ATOM 1167 O O . GLY A 1 151 ? 3.235 17.684 1.932 1.00 89.94 151 GLY A O 1
ATOM 1168 N N . SER A 1 152 ? 2.254 18.451 0.071 1.00 91.56 152 SER A N 1
ATOM 1169 C CA . SER A 1 152 ? 1.542 19.537 0.759 1.00 91.56 152 SER A CA 1
ATOM 1170 C C . SER A 1 152 ? 0.512 19.050 1.783 1.00 91.56 152 SER A C 1
ATOM 1172 O O . SER A 1 152 ? 0.187 19.793 2.711 1.00 91.56 152 SER A O 1
ATOM 1174 N N . ASP A 1 153 ? 0.044 17.814 1.638 1.00 92.50 153 ASP A N 1
ATOM 1175 C CA . ASP A 1 153 ? -0.823 17.090 2.567 1.00 92.50 153 ASP A CA 1
ATOM 1176 C C . ASP A 1 153 ? -0.117 16.626 3.851 1.00 92.50 153 ASP A C 1
ATOM 1178 O O . ASP A 1 153 ? -0.772 16.470 4.875 1.00 92.50 153 ASP A O 1
ATOM 1182 N N . GLU A 1 154 ? 1.213 16.523 3.837 1.00 93.62 154 GLU A N 1
ATOM 1183 C CA . GLU A 1 154 ? 2.043 16.111 4.978 1.00 93.62 154 GLU A CA 1
ATOM 1184 C C . GLU A 1 154 ? 2.982 17.247 5.424 1.00 93.62 154 GLU A C 1
ATOM 1186 O O . GLU A 1 154 ? 4.157 17.056 5.741 1.00 93.62 154 GLU A O 1
ATOM 1191 N N . SER A 1 155 ? 2.470 18.480 5.409 1.00 91.69 155 SER A N 1
ATOM 1192 C CA . SER A 1 155 ? 3.243 19.684 5.717 1.00 91.69 155 SER A CA 1
ATOM 1193 C C . SER A 1 155 ? 2.982 20.207 7.128 1.00 91.69 155 SER A C 1
ATOM 1195 O O . SER A 1 155 ? 1.881 20.096 7.662 1.00 91.69 155 SER A O 1
ATOM 1197 N N . LEU A 1 156 ? 3.980 20.863 7.726 1.00 89.25 156 LEU A N 1
ATOM 1198 C CA . LEU A 1 156 ? 3.850 21.478 9.051 1.00 89.25 156 LEU A CA 1
ATOM 1199 C C . LEU A 1 156 ? 2.692 22.484 9.133 1.00 89.25 156 LEU A C 1
ATOM 1201 O O . LEU A 1 156 ? 1.969 22.515 10.124 1.00 89.25 156 LEU A O 1
ATOM 1205 N N . GLU A 1 157 ? 2.510 23.297 8.090 1.00 87.75 157 GLU A N 1
ATOM 1206 C CA . GLU A 1 157 ? 1.451 24.314 8.036 1.00 87.75 157 GLU A CA 1
ATOM 1207 C C . GLU A 1 157 ? 0.054 23.693 8.171 1.00 87.75 157 GLU A C 1
ATOM 1209 O O . GLU A 1 157 ? -0.824 24.291 8.792 1.00 87.75 157 GLU A O 1
ATOM 1214 N N . LEU A 1 158 ? -0.128 22.492 7.614 1.00 87.50 158 LEU A N 1
ATOM 1215 C CA . LEU A 1 158 ? -1.387 21.756 7.623 1.00 87.50 158 LEU A CA 1
ATOM 1216 C C . LEU A 1 158 ? -1.531 20.871 8.869 1.00 87.50 158 LEU A C 1
ATOM 1218 O O . LEU A 1 158 ? -2.613 20.788 9.446 1.00 87.50 158 LEU A O 1
ATOM 1222 N N . CYS A 1 159 ? -0.434 20.249 9.312 1.00 91.12 159 CYS A N 1
ATOM 1223 C CA . CYS A 1 159 ? -0.459 19.162 10.287 1.00 91.12 159 CYS A CA 1
ATOM 1224 C C . CYS A 1 159 ? -0.066 19.547 11.709 1.00 91.12 159 CYS A C 1
ATOM 1226 O O . CYS A 1 159 ? -0.263 18.735 12.614 1.00 91.12 159 CYS A O 1
ATOM 1228 N N . ALA A 1 160 ? 0.435 20.762 11.950 1.00 86.56 160 ALA A N 1
ATOM 1229 C CA . ALA A 1 160 ? 0.813 21.208 13.291 1.00 86.56 160 ALA A CA 1
ATOM 1230 C C . ALA A 1 160 ? -0.316 21.050 14.324 1.00 86.56 160 ALA A C 1
ATOM 1232 O O . ALA A 1 160 ? -0.066 20.648 15.462 1.00 86.56 160 ALA A O 1
ATOM 1233 N N . GLY A 1 161 ? -1.554 21.297 13.897 1.00 75.25 161 GLY A N 1
ATOM 1234 C CA . GLY A 1 161 ? -2.771 21.175 14.698 1.00 75.25 161 GLY A CA 1
ATOM 1235 C C . GLY A 1 161 ? -3.316 19.763 14.896 1.00 75.25 161 GLY A C 1
ATOM 1236 O O . GLY A 1 161 ? -4.302 19.576 15.614 1.00 75.25 161 GLY A O 1
ATOM 1237 N N . SER A 1 162 ? -2.719 18.755 14.258 1.00 83.38 162 SER A N 1
ATOM 1238 C CA . SER A 1 162 ? -3.255 17.395 14.284 1.00 83.38 162 SER A CA 1
ATOM 1239 C C . SER A 1 162 ? -3.189 16.816 15.693 1.00 83.38 162 SER A C 1
ATOM 1241 O O . SER A 1 162 ? -2.125 16.698 16.309 1.00 83.38 162 SER A O 1
ATOM 1243 N N . ILE A 1 163 ? -4.354 16.433 16.215 1.00 79.94 163 ILE A N 1
ATOM 1244 C CA . ILE A 1 163 ? -4.461 15.758 17.505 1.00 79.94 163 ILE A CA 1
ATOM 1245 C C . ILE A 1 163 ? -4.214 14.271 17.268 1.00 79.94 163 ILE A C 1
ATOM 1247 O O . ILE A 1 163 ? -5.125 13.533 16.887 1.00 79.94 163 ILE A O 1
ATOM 1251 N N . CYS A 1 164 ? -2.984 13.826 17.515 1.00 82.25 164 CYS A N 1
ATOM 1252 C CA . CYS A 1 164 ? -2.671 12.407 17.436 1.00 82.25 164 CYS A CA 1
ATOM 1253 C C . CYS A 1 164 ? -3.341 11.636 18.582 1.00 82.25 164 CYS A C 1
ATOM 1255 O O . CYS A 1 164 ? -3.283 12.070 19.739 1.00 82.25 164 CYS A O 1
ATOM 1257 N N . PRO A 1 165 ? -3.959 10.478 18.293 1.00 80.06 165 PRO A N 1
ATOM 1258 C CA . PRO A 1 165 ? -4.405 9.558 19.328 1.00 80.06 165 PRO A CA 1
ATOM 1259 C C . PRO A 1 165 ? -3.268 9.192 20.291 1.00 80.06 165 PRO A C 1
ATOM 1261 O O . PRO A 1 165 ? -2.110 9.132 19.897 1.00 80.06 165 PRO A O 1
ATOM 1264 N N . GLU A 1 166 ? -3.592 8.866 21.544 1.00 75.56 166 GLU A N 1
ATOM 1265 C CA . GLU A 1 166 ? -2.592 8.533 22.579 1.00 75.56 166 GLU A CA 1
ATOM 1266 C C . GLU A 1 166 ? -1.686 7.339 22.203 1.00 75.56 166 GLU A C 1
ATOM 1268 O O . GLU A 1 166 ? -0.560 7.230 22.676 1.00 75.56 166 GLU A O 1
ATOM 1273 N N . TYR A 1 167 ? -2.173 6.455 21.329 1.00 74.69 167 TYR A N 1
ATOM 1274 C CA . TYR A 1 167 ? -1.453 5.286 20.812 1.00 74.69 167 TYR A CA 1
ATOM 1275 C C . TYR A 1 167 ? -0.754 5.531 19.465 1.00 74.69 167 TYR A C 1
ATOM 1277 O O . TYR A 1 167 ? -0.168 4.600 18.915 1.00 74.69 167 TYR A O 1
ATOM 1285 N N . ALA A 1 168 ? -0.869 6.730 18.898 1.00 85.25 168 ALA A N 1
ATOM 1286 C CA . ALA A 1 168 ? -0.226 7.110 17.649 1.00 85.25 168 ALA A CA 1
ATOM 1287 C C . ALA A 1 168 ? 1.141 7.744 17.928 1.00 85.25 168 ALA A C 1
ATOM 1289 O O . ALA A 1 168 ? 1.346 8.402 18.952 1.00 85.25 168 ALA A O 1
ATOM 1290 N N . PHE A 1 169 ? 2.076 7.556 17.005 1.00 89.94 169 PHE A N 1
ATOM 1291 C CA . PHE A 1 169 ? 3.314 8.313 16.992 1.00 89.94 169 PHE A CA 1
ATOM 1292 C C . PHE A 1 169 ? 3.089 9.605 16.208 1.00 89.94 169 PHE A C 1
ATOM 1294 O O . PHE A 1 169 ? 2.524 9.593 15.115 1.00 89.94 169 PHE A O 1
ATOM 1301 N N . ARG A 1 170 ? 3.499 10.730 16.794 1.00 91.06 170 ARG A N 1
ATOM 1302 C CA . ARG A 1 170 ? 3.412 12.038 16.149 1.00 91.06 170 ARG A CA 1
ATOM 1303 C C . ARG A 1 170 ? 4.723 12.339 15.441 1.00 91.06 170 ARG A C 1
ATOM 1305 O O . ARG A 1 170 ? 5.749 12.462 16.111 1.00 91.06 170 ARG A O 1
ATOM 1312 N N . CYS A 1 171 ? 4.661 12.481 14.125 1.00 93.12 171 CYS A N 1
ATOM 1313 C CA . CYS A 1 171 ? 5.791 12.850 13.286 1.00 93.12 171 CYS A CA 1
ATOM 1314 C C . CYS A 1 171 ? 6.283 14.268 13.62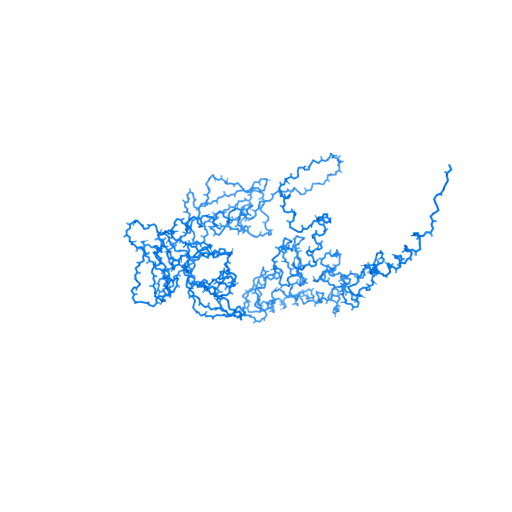2 1.00 93.12 171 CYS A C 1
ATOM 1316 O O . CYS A 1 171 ? 5.538 15.068 14.202 1.00 93.12 171 CYS A O 1
ATOM 1318 N N . ALA A 1 172 ? 7.514 14.626 13.247 1.00 91.44 172 ALA A N 1
ATOM 1319 C CA . ALA A 1 172 ? 8.091 15.913 13.647 1.00 91.44 172 ALA A CA 1
ATOM 1320 C C . ALA A 1 172 ? 7.359 17.120 13.034 1.00 91.44 172 ALA A C 1
ATOM 1322 O O . ALA A 1 172 ? 7.260 18.165 13.679 1.00 91.44 172 ALA A O 1
ATOM 1323 N N . TYR A 1 173 ? 6.772 16.972 11.840 1.00 90.62 173 TYR A N 1
ATOM 1324 C CA . TYR A 1 173 ? 5.903 17.991 11.225 1.00 90.62 173 TYR A CA 1
ATOM 1325 C C . TYR A 1 173 ? 4.470 18.029 11.796 1.00 90.62 173 TYR A C 1
ATOM 1327 O O . TYR A 1 173 ? 3.688 18.908 11.440 1.00 90.62 173 TYR A O 1
ATOM 1335 N N . GLY A 1 174 ? 4.112 17.115 12.702 1.00 90.06 174 GLY A N 1
ATOM 1336 C CA . GLY A 1 174 ? 2.832 17.106 13.413 1.00 90.06 174 GLY A CA 1
ATOM 1337 C C . GLY A 1 174 ? 1.807 16.078 12.931 1.00 90.06 174 GLY A C 1
ATOM 1338 O O . GLY A 1 174 ? 0.823 15.883 13.642 1.00 90.06 174 GLY A O 1
ATOM 1339 N N . GLY A 1 175 ? 2.043 15.402 11.798 1.00 91.06 175 GLY A N 1
ATOM 1340 C CA . GLY A 1 175 ? 1.221 14.278 11.325 1.00 91.06 175 GLY A CA 1
ATOM 1341 C C . GLY A 1 175 ? 1.245 13.071 12.267 1.00 91.06 175 GLY A C 1
ATOM 1342 O O . GLY A 1 175 ? 2.054 13.011 13.199 1.00 91.06 175 GLY A O 1
ATOM 1343 N N . CYS A 1 176 ? 0.342 12.115 12.052 1.00 89.25 176 CYS A N 1
ATOM 1344 C CA . CYS A 1 176 ? 0.144 10.992 12.964 1.00 89.25 176 CYS A CA 1
ATOM 1345 C C . CYS A 1 176 ? 0.229 9.654 12.233 1.00 89.25 176 CYS A C 1
ATOM 1347 O O . CYS A 1 176 ? -0.582 9.370 11.357 1.00 89.25 176 CYS A O 1
ATOM 1349 N N . VAL A 1 177 ? 1.129 8.790 12.690 1.00 89.06 177 VAL A N 1
ATOM 1350 C CA . VAL A 1 177 ? 1.228 7.392 12.250 1.00 89.06 177 VAL A CA 1
ATOM 1351 C C . VAL A 1 177 ? 0.916 6.453 13.411 1.00 89.06 177 VAL A C 1
ATOM 1353 O O . VAL A 1 177 ? 0.796 6.867 14.568 1.00 89.06 177 VAL A O 1
ATOM 1356 N N . GLY A 1 178 ? 0.738 5.162 13.138 1.00 85.06 178 GLY A N 1
ATOM 1357 C CA . GLY A 1 178 ? 0.502 4.186 14.201 1.00 85.06 178 GLY A CA 1
ATOM 1358 C C . GLY A 1 178 ? 1.675 4.135 15.185 1.00 85.06 178 GLY A C 1
ATOM 1359 O O . GLY A 1 178 ? 2.825 4.208 14.781 1.00 85.06 178 GLY A O 1
ATOM 1360 N N . GLY A 1 179 ? 1.434 3.967 16.488 1.00 84.94 179 GLY A N 1
ATOM 1361 C CA . GLY A 1 179 ? 2.535 3.856 17.457 1.00 84.94 179 GLY A CA 1
ATOM 1362 C C . GLY A 1 179 ? 3.450 2.651 17.209 1.00 84.94 179 GLY A C 1
ATOM 1363 O O . GLY A 1 179 ? 4.609 2.671 17.607 1.00 84.94 179 GLY A O 1
ATOM 1364 N N . GLN A 1 180 ? 2.943 1.616 16.532 1.00 80.75 180 GLN A N 1
ATOM 1365 C CA . GLN A 1 180 ? 3.724 0.463 16.079 1.00 80.75 180 GLN A CA 1
ATOM 1366 C C . GLN A 1 180 ? 4.669 0.757 14.908 1.00 80.75 180 GLN A C 1
ATOM 1368 O O . GLN A 1 180 ? 5.560 -0.052 14.688 1.00 80.75 180 GLN A O 1
ATOM 1373 N N . SER A 1 181 ? 4.458 1.861 14.188 1.00 86.69 181 SER A N 1
ATOM 1374 C CA . SER A 1 181 ? 5.327 2.332 13.100 1.00 86.69 181 SER A CA 1
ATOM 1375 C C . SER A 1 181 ? 6.627 2.936 13.620 1.00 86.69 181 SER A C 1
ATOM 1377 O O . SER A 1 181 ? 7.575 3.142 12.886 1.00 86.69 181 SER A O 1
ATOM 1379 N N . LEU A 1 182 ? 6.698 3.228 14.920 1.00 86.75 182 LEU A N 1
ATOM 1380 C CA . LEU A 1 182 ? 7.921 3.716 15.530 1.00 86.75 182 LEU A CA 1
ATOM 1381 C C . LEU A 1 182 ? 8.976 2.601 15.554 1.00 86.75 182 LEU A C 1
ATOM 1383 O O . LEU A 1 182 ? 8.873 1.672 16.365 1.00 86.75 182 LEU A O 1
ATOM 1387 N N . CYS A 1 183 ? 10.025 2.753 14.746 1.00 87.94 183 CYS A N 1
ATOM 1388 C CA . CYS A 1 183 ? 11.181 1.860 14.681 1.00 87.94 183 CYS A CA 1
ATOM 1389 C C . CYS A 1 183 ? 10.850 0.432 14.222 1.00 87.94 183 CYS A C 1
ATOM 1391 O O . CYS A 1 183 ? 11.369 -0.543 14.785 1.00 87.94 183 CYS A O 1
ATOM 1393 N N . ASP A 1 184 ? 9.983 0.297 13.222 1.00 83.06 184 ASP A N 1
ATOM 1394 C CA . ASP A 1 184 ? 9.641 -0.969 12.572 1.00 83.06 184 ASP A CA 1
ATOM 1395 C C . ASP A 1 184 ? 10.426 -1.230 11.267 1.00 83.06 184 ASP A C 1
ATOM 1397 O O . ASP A 1 184 ? 10.267 -2.288 10.645 1.00 83.06 184 ASP A O 1
ATOM 1401 N N . HIS A 1 185 ? 11.356 -0.329 10.932 1.00 78.94 185 HIS A N 1
ATOM 1402 C CA . HIS A 1 185 ? 12.177 -0.294 9.722 1.00 78.94 185 HIS A CA 1
ATOM 1403 C C . HIS A 1 185 ? 11.425 0.105 8.444 1.00 78.94 185 HIS A C 1
ATOM 1405 O O . HIS A 1 185 ? 11.937 -0.123 7.338 1.00 78.94 185 HIS A O 1
ATOM 1411 N N . VAL A 1 186 ? 10.243 0.705 8.569 1.00 78.50 186 VAL A N 1
ATOM 1412 C CA . VAL A 1 186 ? 9.465 1.285 7.475 1.00 78.50 186 VAL A CA 1
ATOM 1413 C C . VAL A 1 186 ? 9.312 2.779 7.729 1.00 78.50 186 VAL A C 1
ATOM 1415 O O . VAL A 1 186 ? 8.939 3.193 8.809 1.00 78.50 186 VAL A O 1
ATOM 1418 N N . ILE A 1 187 ? 9.613 3.602 6.721 1.00 82.19 187 ILE A N 1
ATOM 1419 C CA . ILE A 1 187 ? 9.336 5.040 6.797 1.00 82.19 187 ILE A CA 1
ATOM 1420 C C . ILE A 1 187 ? 7.831 5.227 6.600 1.00 82.19 187 ILE A C 1
ATOM 1422 O O . ILE A 1 187 ? 7.353 5.157 5.463 1.00 82.19 187 ILE A O 1
ATOM 1426 N N . ASP A 1 188 ? 7.112 5.436 7.695 1.00 87.12 188 ASP A N 1
ATOM 1427 C CA . ASP A 1 188 ? 5.684 5.732 7.713 1.00 87.12 188 ASP A CA 1
ATOM 1428 C C . ASP A 1 188 ? 5.417 7.226 7.921 1.00 87.12 188 ASP A C 1
ATOM 1430 O O . ASP A 1 188 ? 4.404 7.722 7.437 1.00 87.12 188 ASP A O 1
ATOM 1434 N N . CYS A 1 189 ? 6.299 7.973 8.594 1.00 90.50 189 CYS A N 1
ATOM 1435 C CA . CYS A 1 189 ? 6.219 9.434 8.592 1.00 90.50 189 CYS A CA 1
ATOM 1436 C C . CYS A 1 189 ? 6.819 10.005 7.300 1.00 90.50 189 CYS A C 1
ATOM 1438 O O . CYS A 1 189 ? 7.918 9.624 6.897 1.00 90.50 189 CYS A O 1
ATOM 1440 N N . ALA A 1 190 ? 6.183 11.019 6.708 1.00 89.31 190 ALA A N 1
ATOM 1441 C CA . ALA A 1 190 ? 6.693 11.678 5.500 1.00 89.31 190 ALA A CA 1
ATOM 1442 C C . ALA A 1 190 ? 8.102 12.288 5.672 1.00 89.31 190 ALA A C 1
ATOM 1444 O O . ALA A 1 190 ? 8.855 12.413 4.706 1.00 89.31 190 ALA A O 1
ATOM 1445 N N . ASP A 1 191 ? 8.474 12.646 6.904 1.00 87.81 191 ASP A N 1
ATOM 1446 C CA . ASP A 1 191 ? 9.796 13.161 7.280 1.00 87.81 191 ASP A CA 1
ATOM 1447 C C . ASP A 1 191 ? 10.766 12.081 7.810 1.00 87.81 191 ASP A C 1
ATOM 1449 O O . ASP A 1 191 ? 11.904 12.402 8.159 1.00 87.81 191 ASP A O 1
ATOM 1453 N N . GLY A 1 192 ? 10.335 10.816 7.887 1.00 88.56 192 GLY A N 1
ATOM 1454 C CA . GLY A 1 192 ? 11.101 9.690 8.436 1.00 88.56 192 GLY A CA 1
ATOM 1455 C C . GLY A 1 192 ? 11.400 9.779 9.932 1.00 88.56 192 GLY A C 1
ATOM 1456 O O . GLY A 1 192 ? 12.330 9.129 10.416 1.00 88.56 192 GLY A O 1
ATOM 1457 N N . SER A 1 193 ? 10.660 10.609 10.673 1.00 91.62 193 SER A N 1
ATOM 1458 C CA . SER A 1 193 ? 10.883 10.831 12.106 1.00 91.62 193 SER A CA 1
ATOM 1459 C C . SER A 1 193 ? 10.629 9.596 12.985 1.00 91.62 193 SER A C 1
ATOM 1461 O O . SER A 1 193 ? 11.183 9.494 14.082 1.00 91.62 193 SER A O 1
ATOM 1463 N N . ASP A 1 194 ? 9.847 8.642 12.492 1.00 92.12 194 ASP A N 1
ATOM 1464 C CA . ASP A 1 194 ? 9.563 7.331 13.081 1.00 92.12 194 ASP A CA 1
ATOM 1465 C C . ASP A 1 194 ? 10.735 6.341 12.983 1.00 92.12 194 ASP A C 1
ATOM 1467 O O . ASP A 1 194 ? 10.875 5.471 13.840 1.00 92.12 194 ASP A O 1
ATOM 1471 N N . GLU A 1 195 ? 11.639 6.532 12.021 1.00 90.62 195 GLU A N 1
ATOM 1472 C CA . GLU A 1 195 ? 12.806 5.667 11.779 1.00 90.62 195 GLU A CA 1
ATOM 1473 C C . GLU A 1 195 ? 14.147 6.346 12.094 1.00 90.62 195 GLU A C 1
ATOM 1475 O O . GLU A 1 195 ? 15.226 5.893 11.695 1.00 90.62 195 GLU A O 1
ATOM 1480 N N . MET A 1 196 ? 14.123 7.449 12.846 1.00 87.94 196 MET A N 1
ATOM 1481 C CA . MET A 1 196 ? 15.347 8.116 13.282 1.00 87.94 196 MET A CA 1
ATOM 1482 C C . MET A 1 196 ? 16.181 7.191 14.176 1.00 87.94 196 MET A C 1
ATOM 1484 O O . MET A 1 196 ? 15.814 6.897 15.316 1.00 87.94 196 MET A O 1
ATOM 1488 N N . GLU A 1 197 ? 17.373 6.817 13.700 1.00 82.12 197 GLU A N 1
ATOM 1489 C CA . GLU A 1 197 ? 18.283 5.874 14.368 1.00 82.12 197 GLU A CA 1
ATOM 1490 C C . GLU A 1 197 ? 18.482 6.188 15.863 1.00 82.12 197 GLU A C 1
ATOM 1492 O O . GLU A 1 197 ? 18.437 5.296 16.709 1.00 82.12 197 GLU A O 1
ATOM 1497 N N . GLN A 1 198 ? 18.644 7.466 16.216 1.00 82.44 198 GLN A N 1
ATOM 1498 C CA . GLN A 1 198 ? 18.842 7.900 17.603 1.00 82.44 198 GLN A CA 1
ATOM 1499 C C . GLN A 1 198 ? 17.626 7.609 18.503 1.00 82.44 198 GLN A C 1
ATOM 1501 O O . GLN A 1 198 ? 17.800 7.183 19.648 1.00 82.44 198 GLN A O 1
ATOM 1506 N N . ILE A 1 199 ? 16.404 7.784 17.984 1.00 85.00 199 ILE A N 1
ATOM 1507 C CA . ILE A 1 199 ? 15.148 7.482 18.689 1.00 85.00 199 ILE A CA 1
ATOM 1508 C C . ILE A 1 199 ? 15.024 5.971 18.897 1.00 85.00 199 ILE A C 1
ATOM 1510 O O . ILE A 1 199 ? 14.772 5.510 20.017 1.00 85.00 199 ILE A O 1
ATOM 1514 N N . CYS A 1 200 ? 15.297 5.193 17.851 1.00 85.31 200 CYS A N 1
ATOM 1515 C CA . CYS A 1 200 ? 15.202 3.737 17.887 1.00 85.31 200 CYS A CA 1
ATOM 1516 C C . CYS A 1 200 ? 16.231 3.108 18.827 1.00 85.31 200 CYS A C 1
ATOM 1518 O O . CYS A 1 200 ? 15.900 2.255 19.656 1.00 85.31 200 CYS A O 1
ATOM 1520 N N . LEU A 1 201 ? 17.473 3.591 18.804 1.00 79.81 201 LEU A N 1
ATOM 1521 C CA . LEU A 1 201 ? 18.510 3.156 19.737 1.00 79.81 201 LEU A CA 1
ATOM 1522 C C . LEU A 1 201 ? 18.160 3.476 21.198 1.00 79.81 201 LEU A C 1
ATOM 1524 O O . LEU A 1 201 ? 18.550 2.715 22.088 1.00 79.81 201 LEU A O 1
ATOM 1528 N N . GLN A 1 202 ? 17.453 4.576 21.473 1.00 72.88 202 GLN A N 1
ATOM 1529 C CA . GLN A 1 202 ? 17.020 4.927 22.828 1.00 72.88 202 GLN A CA 1
ATOM 1530 C C . GLN A 1 202 ? 15.899 4.003 23.326 1.00 72.88 202 GLN A C 1
ATOM 1532 O O . GLN A 1 202 ? 16.004 3.472 24.432 1.00 72.88 202 GLN A O 1
ATOM 1537 N N . LEU A 1 203 ? 14.891 3.729 22.494 1.00 69.75 203 LEU A N 1
ATOM 1538 C CA . LEU A 1 203 ? 13.811 2.778 22.793 1.00 69.75 203 LEU A CA 1
ATOM 1539 C C . LEU A 1 203 ? 14.341 1.371 23.102 1.00 69.75 203 LEU A C 1
ATOM 1541 O O . LEU A 1 203 ? 13.969 0.762 24.104 1.00 69.75 203 LEU A O 1
ATOM 1545 N N . HIS A 1 204 ? 15.282 0.869 22.301 1.00 65.50 204 HIS A N 1
ATOM 1546 C CA . HIS A 1 204 ? 15.873 -0.452 22.529 1.00 65.50 204 HIS A CA 1
ATOM 1547 C C . HIS A 1 204 ? 16.732 -0.534 23.805 1.00 65.50 204 HIS A C 1
ATOM 1549 O O . HIS A 1 204 ? 16.862 -1.616 24.382 1.00 65.50 204 HIS A O 1
ATOM 1555 N N . LYS A 1 205 ? 17.298 0.585 24.285 1.00 59.16 205 LYS A N 1
ATOM 1556 C CA . LYS A 1 205 ? 18.050 0.649 25.556 1.00 59.16 205 LYS A CA 1
ATOM 1557 C C . LYS A 1 205 ? 17.145 0.627 26.791 1.00 59.16 205 LYS A C 1
ATOM 1559 O O . LYS A 1 205 ? 17.598 0.187 27.846 1.00 59.16 205 LYS A O 1
ATOM 1564 N N . GLU A 1 206 ? 15.901 1.084 26.672 1.00 52.53 206 GLU A N 1
ATOM 1565 C CA . GLU A 1 206 ? 14.915 1.110 27.762 1.00 52.53 206 GLU A CA 1
ATOM 1566 C C . GLU A 1 206 ? 14.220 -0.258 27.955 1.00 52.53 206 GLU A C 1
ATOM 1568 O O . GLU A 1 206 ? 13.709 -0.537 29.040 1.00 52.53 206 GLU A O 1
ATOM 1573 N N . GLN A 1 207 ? 14.286 -1.159 26.960 1.00 51.25 207 GLN A N 1
ATOM 1574 C CA . GLN A 1 207 ? 13.562 -2.442 26.954 1.00 51.25 207 GLN A CA 1
ATOM 1575 C C . GLN A 1 207 ? 14.406 -3.717 27.215 1.00 51.25 207 GLN A C 1
ATOM 1577 O O . GLN A 1 207 ? 13.828 -4.802 27.301 1.00 51.25 207 GLN A O 1
ATOM 1582 N N . TRP A 1 208 ? 15.744 -3.659 27.337 1.00 38.16 208 TRP A N 1
ATOM 1583 C CA . TRP A 1 208 ? 16.576 -4.870 27.520 1.00 38.16 208 TRP A CA 1
ATOM 1584 C C . TRP A 1 208 ? 17.873 -4.621 28.323 1.00 38.16 208 TRP A C 1
ATOM 1586 O O . TRP A 1 208 ? 18.502 -3.575 28.157 1.00 38.16 208 TRP A O 1
ATOM 1596 N N . PRO A 1 209 ? 18.335 -5.559 29.183 1.00 36.28 209 PRO A N 1
ATOM 1597 C CA . PRO A 1 209 ? 19.572 -5.385 29.944 1.00 36.28 209 PRO A CA 1
ATOM 1598 C C . PRO A 1 209 ? 20.803 -5.230 29.038 1.00 36.28 209 PRO A C 1
ATOM 1600 O O . PRO A 1 209 ? 20.996 -5.963 28.065 1.00 36.28 209 PRO A O 1
ATOM 1603 N N . LYS A 1 210 ? 21.667 -4.274 29.399 1.00 43.12 210 LYS A N 1
ATOM 1604 C CA . LYS A 1 210 ? 22.927 -3.975 28.706 1.00 43.12 210 LYS A CA 1
ATOM 1605 C C . LYS A 1 210 ? 23.801 -5.237 28.594 1.00 43.12 210 LYS A C 1
ATOM 1607 O O . LYS A 1 210 ? 24.009 -5.926 29.589 1.00 43.12 210 LYS A O 1
ATOM 1612 N N . ASN A 1 211 ? 24.343 -5.458 27.390 1.00 45.31 211 ASN A N 1
ATOM 1613 C CA . ASN A 1 211 ? 25.297 -6.505 26.962 1.00 45.31 211 ASN A CA 1
ATOM 1614 C C . ASN A 1 211 ? 24.727 -7.755 26.267 1.00 45.31 211 ASN A C 1
ATOM 1616 O O . ASN A 1 211 ? 25.110 -8.877 26.592 1.00 45.31 211 ASN A O 1
ATOM 1620 N N . THR A 1 212 ? 23.922 -7.582 25.214 1.00 42.94 212 THR A N 1
ATOM 1621 C CA . THR A 1 212 ? 23.772 -8.639 24.193 1.00 42.94 212 THR A CA 1
ATOM 1622 C C . THR A 1 212 ? 23.990 -8.080 22.780 1.00 42.94 212 THR A C 1
ATOM 1624 O O . THR A 1 212 ? 23.376 -7.074 22.433 1.00 42.94 212 THR A O 1
ATOM 1627 N N . PRO A 1 213 ? 24.872 -8.682 21.956 1.00 45.25 213 PRO A N 1
ATOM 1628 C CA . PRO A 1 213 ? 24.986 -8.348 20.536 1.00 45.25 213 PRO A CA 1
ATOM 1629 C C . PRO A 1 213 ? 23.699 -8.702 19.776 1.00 45.25 213 PRO A C 1
ATOM 1631 O O . PRO A 1 213 ? 23.101 -9.754 20.026 1.00 45.25 213 PRO A O 1
ATOM 1634 N N . TRP A 1 214 ? 23.315 -7.845 18.820 1.00 42.16 214 TRP A N 1
ATOM 1635 C CA . TRP A 1 214 ? 22.033 -7.858 18.086 1.00 42.16 214 TRP A CA 1
ATOM 1636 C C . TRP A 1 214 ? 21.669 -9.220 17.457 1.00 42.16 214 TRP A C 1
ATOM 1638 O O . TRP A 1 214 ? 20.500 -9.563 17.315 1.00 42.16 214 TRP A O 1
ATOM 1648 N N . THR A 1 215 ? 22.660 -10.059 17.146 1.00 45.16 215 THR A N 1
ATOM 1649 C CA . THR A 1 215 ? 22.467 -11.362 16.493 1.00 45.16 215 THR A CA 1
ATOM 1650 C C . THR A 1 215 ? 22.055 -12.509 17.430 1.00 45.16 215 THR A C 1
ATOM 1652 O O . THR A 1 215 ? 21.708 -13.585 16.943 1.00 45.16 215 THR A O 1
ATOM 1655 N N . ALA A 1 216 ? 22.048 -12.325 18.758 1.00 45.22 216 ALA A N 1
ATOM 1656 C CA . ALA A 1 216 ? 21.849 -13.426 19.716 1.00 45.22 216 ALA A CA 1
ATOM 1657 C C . ALA A 1 216 ? 20.517 -13.416 20.505 1.00 45.22 216 ALA A C 1
ATOM 1659 O O . ALA A 1 216 ? 20.176 -14.430 21.117 1.00 45.22 216 ALA A O 1
ATOM 1660 N N . ALA A 1 217 ? 19.728 -12.335 20.480 1.00 41.03 217 ALA A N 1
ATOM 1661 C CA . ALA A 1 217 ? 18.494 -12.217 21.279 1.00 41.03 217 ALA A CA 1
ATOM 1662 C C . ALA A 1 217 ? 17.287 -13.012 20.722 1.00 41.03 217 ALA A C 1
ATOM 1664 O O . ALA A 1 217 ? 16.297 -13.241 21.417 1.00 41.03 217 ALA A O 1
ATOM 1665 N N . TRP A 1 218 ? 17.379 -13.514 19.488 1.00 41.62 218 TRP A N 1
ATOM 1666 C CA . TRP A 1 218 ? 16.262 -14.141 18.769 1.00 41.62 218 TRP A CA 1
ATOM 1667 C C . TRP A 1 218 ? 15.853 -15.546 19.250 1.00 41.62 218 TRP A C 1
ATOM 1669 O O . TRP A 1 218 ? 14.813 -16.057 18.838 1.00 41.62 218 TRP A O 1
ATOM 1679 N N . LYS A 1 219 ? 16.617 -16.196 20.141 1.00 37.66 219 LYS A N 1
ATOM 1680 C CA . LYS A 1 219 ? 16.289 -17.557 20.622 1.00 37.66 219 LYS A CA 1
ATOM 1681 C C . LYS A 1 219 ? 15.305 -17.623 21.799 1.00 37.66 219 LYS A C 1
ATOM 1683 O O . LYS A 1 219 ? 14.876 -18.726 22.128 1.00 37.66 219 LYS A O 1
ATOM 1688 N N . TYR A 1 220 ? 14.918 -16.501 22.415 1.00 34.47 220 TYR A N 1
ATOM 1689 C CA . TYR A 1 220 ? 14.133 -16.516 23.665 1.00 34.47 220 TYR A CA 1
ATOM 1690 C C . TYR A 1 220 ? 12.674 -16.029 23.577 1.00 34.47 220 TYR A C 1
ATOM 1692 O O . TYR A 1 220 ? 11.949 -16.169 24.559 1.00 34.47 220 TYR A O 1
ATOM 1700 N N . SER A 1 221 ? 12.176 -15.572 22.422 1.00 39.44 221 SER A N 1
ATOM 1701 C CA . SER A 1 221 ? 10.801 -15.031 22.300 1.00 39.44 221 SER A CA 1
ATOM 1702 C C . SER A 1 221 ? 9.684 -16.086 22.117 1.00 39.44 221 SER A C 1
ATOM 1704 O O . SER A 1 221 ? 8.610 -15.808 21.596 1.00 39.44 221 SER A O 1
ATOM 1706 N N . LYS A 1 222 ? 9.894 -17.339 22.543 1.00 37.28 222 LYS A N 1
ATOM 1707 C CA . LYS A 1 222 ? 8.823 -18.357 22.584 1.00 37.28 222 LYS A CA 1
ATOM 1708 C C . LYS A 1 222 ? 8.703 -19.009 23.955 1.00 37.28 222 LYS A C 1
ATOM 1710 O O . LYS A 1 222 ? 8.948 -20.204 24.093 1.00 37.28 222 LYS A O 1
ATOM 1715 N N . LYS A 1 223 ? 8.273 -18.247 24.961 1.00 29.39 223 LYS A N 1
ATOM 1716 C CA . LYS A 1 223 ? 7.534 -18.799 26.108 1.00 29.39 223 LYS A CA 1
ATOM 1717 C C . LYS A 1 223 ? 6.490 -17.794 26.609 1.00 29.39 223 LYS A C 1
ATOM 1719 O O . LYS A 1 223 ? 6.851 -16.642 26.832 1.00 29.39 223 LYS A O 1
ATOM 1724 N N . PRO A 1 224 ? 5.236 -18.219 26.837 1.00 36.59 224 PRO A N 1
ATOM 1725 C CA . PRO A 1 224 ? 4.263 -17.401 27.543 1.00 36.59 224 PRO A CA 1
ATOM 1726 C C . PRO A 1 224 ? 4.682 -17.326 29.015 1.00 36.59 224 PRO A C 1
ATOM 1728 O O . PRO A 1 224 ? 4.877 -18.356 29.663 1.00 36.59 224 PRO A O 1
ATOM 1731 N N . GLN A 1 225 ? 4.868 -16.117 29.542 1.00 35.22 225 GLN A N 1
ATOM 1732 C CA . GLN A 1 225 ? 5.080 -15.932 30.973 1.00 35.22 225 GLN A CA 1
ATOM 1733 C C . GLN A 1 225 ? 3.726 -16.011 31.684 1.00 35.22 225 GLN A C 1
ATOM 1735 O O . GLN A 1 225 ? 2.911 -15.098 31.619 1.00 35.22 225 GLN A O 1
ATOM 1740 N N . THR A 1 226 ? 3.487 -17.128 32.363 1.00 40.75 226 THR A N 1
ATOM 1741 C CA . THR A 1 226 ? 2.464 -17.250 33.402 1.00 40.75 226 THR A CA 1
ATOM 1742 C C . THR A 1 226 ? 2.896 -16.414 34.606 1.00 40.75 226 THR A C 1
ATOM 1744 O O . THR A 1 226 ? 3.757 -16.845 35.373 1.00 40.75 226 THR A O 1
ATOM 1747 N N . ALA A 1 227 ? 2.328 -15.221 34.770 1.00 33.78 227 ALA A N 1
ATOM 1748 C CA . ALA A 1 227 ? 2.507 -14.419 35.974 1.00 33.78 227 ALA A CA 1
ATOM 1749 C C . ALA A 1 227 ? 1.372 -14.718 36.963 1.00 33.78 227 ALA A C 1
ATOM 1751 O O . ALA A 1 227 ? 0.209 -14.393 36.735 1.00 33.78 227 ALA A O 1
ATOM 1752 N N . THR A 1 228 ? 1.718 -15.373 38.067 1.00 32.59 228 THR A N 1
ATOM 1753 C CA . THR A 1 228 ? 0.879 -15.516 39.260 1.00 32.59 228 THR A CA 1
ATOM 1754 C C . THR A 1 228 ? 0.675 -14.154 39.926 1.00 32.59 228 THR A C 1
ATOM 1756 O O . THR A 1 228 ? 1.645 -13.505 40.315 1.00 32.59 228 THR A O 1
ATOM 1759 N N . VAL A 1 229 ? -0.584 -13.741 40.074 1.00 33.47 229 VAL A N 1
ATOM 1760 C CA . VAL A 1 229 ? -1.007 -12.511 40.765 1.00 33.47 229 VAL A CA 1
ATOM 1761 C C . VAL A 1 229 ? -0.946 -12.723 42.293 1.00 33.47 229 VAL A C 1
ATOM 1763 O O . VAL A 1 229 ? -1.483 -13.727 42.765 1.00 33.47 229 VAL A O 1
ATOM 1766 N N . PRO A 1 230 ? -0.328 -11.828 43.094 1.00 29.06 230 PRO A N 1
ATOM 1767 C CA . PRO A 1 230 ? -0.414 -11.875 44.555 1.00 29.06 230 PRO A CA 1
ATOM 1768 C C . PRO A 1 230 ? -1.745 -11.286 45.072 1.00 29.06 230 PRO A C 1
ATOM 1770 O O . PRO A 1 230 ? -2.353 -10.453 44.397 1.00 29.06 230 PRO A O 1
ATOM 1773 N N . PRO A 1 231 ? -2.229 -11.694 46.261 1.00 31.05 231 PRO A N 1
ATOM 1774 C CA . PRO A 1 231 ? -3.582 -11.381 46.698 1.00 31.05 231 PRO A CA 1
ATOM 1775 C C . PRO A 1 231 ? -3.722 -9.953 47.251 1.00 31.05 231 PRO A C 1
ATOM 1777 O O . PRO A 1 231 ? -3.037 -9.556 48.184 1.00 31.05 231 PRO A O 1
ATOM 1780 N N . PHE A 1 232 ? -4.692 -9.245 46.672 1.00 28.27 232 PHE A N 1
ATOM 1781 C CA . PHE A 1 232 ? -5.779 -8.513 47.330 1.00 28.27 232 PHE A CA 1
ATOM 1782 C C . PHE A 1 232 ? -5.459 -7.458 48.410 1.00 28.27 232 PHE A C 1
ATOM 1784 O O . PHE A 1 232 ? -5.156 -7.776 49.556 1.00 28.27 232 PHE A O 1
ATOM 1791 N N . HIS A 1 233 ? -5.771 -6.196 48.090 1.00 30.20 233 HIS A N 1
ATOM 1792 C CA . HIS A 1 233 ? -6.344 -5.262 49.060 1.00 30.20 233 HIS A CA 1
ATOM 1793 C C . HIS A 1 233 ? -7.671 -4.709 48.528 1.00 30.20 233 HIS A C 1
ATOM 1795 O O . HIS A 1 233 ? -7.740 -4.047 47.495 1.00 30.20 233 HIS A O 1
ATOM 1801 N N . GLN A 1 234 ? -8.728 -5.046 49.259 1.00 42.97 234 GLN A N 1
ATOM 1802 C CA . GLN A 1 234 ? -10.115 -4.654 49.057 1.00 42.97 234 GLN A CA 1
ATOM 1803 C C . GLN A 1 234 ? -10.314 -3.199 49.501 1.00 42.97 234 GLN A C 1
ATOM 1805 O O . GLN A 1 234 ? -9.942 -2.857 50.623 1.00 42.97 234 GLN A O 1
ATOM 1810 N N . ASN A 1 235 ? -10.903 -2.383 48.621 1.00 33.91 235 ASN A N 1
ATOM 1811 C CA . ASN A 1 235 ? -11.869 -1.302 48.887 1.00 33.91 235 ASN A CA 1
ATOM 1812 C C . ASN A 1 235 ? -11.640 -0.096 47.972 1.00 33.91 235 ASN A C 1
ATOM 1814 O O . ASN A 1 235 ? -10.833 0.781 48.273 1.00 33.91 235 ASN A O 1
ATOM 1818 N N . ARG A 1 236 ? -12.445 -0.019 46.909 1.00 31.38 236 ARG A N 1
ATOM 1819 C CA . ARG A 1 236 ? -13.220 1.174 46.536 1.00 31.38 236 ARG A CA 1
ATOM 1820 C C . ARG A 1 236 ? -14.170 0.803 45.404 1.00 31.38 236 ARG A C 1
ATOM 1822 O O . ARG A 1 236 ? -13.740 0.350 44.350 1.00 31.38 236 ARG A O 1
ATOM 1829 N N . GLU A 1 237 ? -15.454 1.028 45.643 1.00 37.03 237 GLU A N 1
ATOM 1830 C CA . GLU A 1 237 ? -16.492 1.085 44.619 1.00 37.03 237 GLU A CA 1
ATOM 1831 C C . GLU A 1 237 ? -16.145 2.210 43.639 1.00 37.03 237 GLU A C 1
ATOM 1833 O O . GLU A 1 237 ? -16.383 3.383 43.898 1.00 37.03 237 GLU A O 1
ATOM 1838 N N . HIS A 1 238 ? -15.491 1.858 42.541 1.00 36.53 238 HIS A N 1
ATOM 1839 C CA . HIS A 1 238 ? -15.575 2.569 41.275 1.00 36.53 238 HIS A CA 1
ATOM 1840 C C . HIS A 1 238 ? -15.837 1.464 40.260 1.00 36.53 238 HIS A C 1
ATOM 1842 O O . HIS A 1 238 ? -14.992 0.588 40.081 1.00 36.53 238 HIS A O 1
ATOM 1848 N N . ALA A 1 239 ? -17.018 1.448 39.648 1.00 34.75 239 ALA A N 1
ATOM 1849 C CA . ALA A 1 239 ? -17.248 0.610 38.483 1.00 34.75 239 ALA A CA 1
ATOM 1850 C C . ALA A 1 239 ? -16.350 1.150 37.361 1.00 34.75 239 ALA A C 1
ATOM 1852 O O . ALA A 1 239 ? -16.662 2.159 36.732 1.00 34.75 239 ALA A O 1
ATOM 1853 N N . TRP A 1 240 ? -15.182 0.533 37.191 1.00 26.64 240 TRP A N 1
ATOM 1854 C CA . TRP A 1 240 ? -14.348 0.730 36.013 1.00 26.64 240 TRP A CA 1
ATOM 1855 C C . TRP A 1 240 ? -15.140 0.245 34.786 1.00 26.64 240 TRP A C 1
ATOM 1857 O O . TRP A 1 240 ? -15.874 -0.740 34.911 1.00 26.64 240 TRP A O 1
ATOM 1867 N N . PRO A 1 241 ? -15.032 0.909 33.619 1.00 33.78 241 PRO A N 1
ATOM 1868 C CA . PRO A 1 241 ? -15.592 0.371 32.389 1.00 33.78 241 PRO A CA 1
ATOM 1869 C C . PRO A 1 241 ? -15.020 -1.029 32.175 1.00 33.78 241 PRO A C 1
ATOM 1871 O O . PRO A 1 241 ? -13.808 -1.222 32.268 1.00 33.78 241 PRO A O 1
ATOM 1874 N N . ASP A 1 242 ? -15.905 -1.991 31.938 1.00 38.06 242 ASP A N 1
ATOM 1875 C CA . ASP A 1 242 ? -15.548 -3.382 31.689 1.00 38.06 242 ASP A CA 1
ATOM 1876 C C . ASP A 1 242 ? -14.492 -3.423 30.572 1.00 38.06 242 ASP A C 1
ATOM 1878 O O . ASP A 1 242 ? -14.716 -2.881 29.483 1.00 38.06 242 ASP A O 1
ATOM 1882 N N . CYS A 1 243 ? -13.313 -3.991 30.847 1.00 46.31 243 CYS A N 1
ATOM 1883 C CA . CYS A 1 243 ? -12.247 -4.165 29.860 1.00 46.31 243 CYS A CA 1
ATOM 1884 C C . CYS A 1 243 ? -12.681 -5.236 28.848 1.00 46.31 243 CYS A C 1
ATOM 1886 O O . CYS A 1 243 ? -12.174 -6.356 28.851 1.00 46.31 243 CYS A O 1
ATOM 1888 N N . GLY A 1 244 ? -13.660 -4.909 28.004 1.00 51.66 244 GLY A N 1
ATOM 1889 C CA . GLY A 1 244 ? -14.184 -5.806 26.987 1.00 51.66 244 GLY A CA 1
ATOM 1890 C C . GLY A 1 244 ? -13.107 -6.107 25.951 1.00 51.66 244 GLY A C 1
ATOM 1891 O O . GLY A 1 244 ? -12.579 -5.195 25.307 1.00 51.66 244 GLY A O 1
ATOM 1892 N N . GLN A 1 245 ? -12.781 -7.388 25.786 1.00 67.38 245 GLN A N 1
ATOM 1893 C CA . GLN A 1 245 ? -11.884 -7.836 24.727 1.00 67.38 245 GLN A CA 1
ATOM 1894 C C . GLN A 1 245 ? -12.524 -7.537 23.364 1.00 67.38 245 GLN A C 1
ATOM 1896 O O . GLN A 1 245 ? -13.711 -7.783 23.152 1.00 67.38 245 GLN A O 1
ATOM 1901 N N . ARG A 1 246 ? -11.749 -6.940 22.454 1.00 79.69 246 ARG A N 1
ATOM 1902 C CA . ARG A 1 246 ? -12.195 -6.560 21.105 1.00 79.69 246 ARG A CA 1
ATOM 1903 C C . ARG A 1 246 ? -11.687 -7.573 20.101 1.00 79.69 246 ARG A C 1
ATOM 1905 O O . ARG A 1 246 ? -10.565 -8.056 20.235 1.00 79.69 246 ARG A O 1
ATOM 1912 N N . CYS A 1 247 ? -12.470 -7.822 19.063 1.00 82.06 247 CYS A N 1
ATOM 1913 C CA . CYS A 1 247 ? -12.029 -8.719 18.015 1.00 82.06 247 CYS A CA 1
ATOM 1914 C C . CYS A 1 247 ? -10.988 -8.079 17.090 1.00 82.06 247 CYS A C 1
ATOM 1916 O O . CYS A 1 247 ? -11.124 -6.932 16.663 1.00 82.06 247 CYS A O 1
ATOM 1918 N N . SER A 1 248 ? -9.936 -8.843 16.781 1.00 77.25 248 SER A N 1
ATOM 1919 C CA . SER A 1 248 ? -8.829 -8.400 15.924 1.00 77.25 248 SER A CA 1
ATOM 1920 C C . SER A 1 248 ? -9.297 -8.095 14.499 1.00 77.25 248 SER A C 1
ATOM 1922 O O . SER A 1 248 ? -10.159 -8.787 13.955 1.00 77.25 248 SER A O 1
ATOM 1924 N N . ARG A 1 249 ? -8.684 -7.086 13.870 1.00 73.75 249 ARG A N 1
ATOM 1925 C CA . ARG A 1 249 ? -8.859 -6.742 12.446 1.00 73.75 249 ARG A CA 1
ATOM 1926 C C . ARG A 1 249 ? -7.834 -7.400 11.526 1.00 73.75 249 ARG A C 1
ATOM 1928 O O . ARG A 1 249 ? -7.966 -7.322 10.308 1.00 73.75 249 ARG A O 1
ATOM 1935 N N . GLN A 1 250 ? -6.812 -8.054 12.077 1.00 64.12 250 GLN A N 1
ATOM 1936 C CA . GLN A 1 250 ? -5.626 -8.458 11.313 1.00 64.12 250 GLN A CA 1
ATOM 1937 C C . GLN A 1 250 ? -5.937 -9.407 10.144 1.00 64.12 250 GLN A C 1
ATOM 1939 O O . GLN A 1 250 ? -5.388 -9.221 9.062 1.00 64.12 250 GLN A O 1
ATOM 1944 N N . PHE A 1 251 ? -6.843 -10.377 10.309 1.00 65.19 251 PHE A N 1
ATOM 1945 C CA . PHE A 1 251 ? -7.229 -11.274 9.206 1.00 65.19 251 PHE A CA 1
ATOM 1946 C C . PHE A 1 251 ? -8.167 -10.603 8.185 1.00 65.19 251 PHE A C 1
ATOM 1948 O O . PHE A 1 251 ? -8.210 -11.035 7.037 1.00 65.19 251 PHE A O 1
ATOM 1955 N N . ILE A 1 252 ? -8.887 -9.542 8.576 1.00 68.38 252 ILE A N 1
ATOM 1956 C CA . ILE A 1 252 ? -9.797 -8.779 7.703 1.00 68.38 252 ILE A CA 1
ATOM 1957 C C . ILE A 1 252 ? -8.981 -7.959 6.698 1.00 68.38 252 ILE A C 1
ATOM 1959 O O . ILE A 1 252 ? -9.266 -7.972 5.506 1.00 68.38 252 ILE A O 1
ATOM 1963 N N . ALA A 1 253 ? -7.926 -7.286 7.165 1.00 57.59 253 ALA A N 1
ATOM 1964 C CA . ALA A 1 253 ? -7.119 -6.383 6.341 1.00 57.59 253 ALA A CA 1
ATOM 1965 C C . ALA A 1 253 ? -6.215 -7.099 5.318 1.00 57.59 253 ALA A C 1
ATOM 1967 O O . ALA A 1 253 ? -5.729 -6.481 4.371 1.00 57.59 253 ALA A O 1
ATOM 1968 N N . ARG A 1 254 ? -5.941 -8.394 5.518 1.00 64.94 254 ARG A N 1
ATOM 1969 C CA . ARG A 1 254 ? -4.883 -9.119 4.793 1.00 64.94 254 ARG A CA 1
ATOM 1970 C C . ARG A 1 254 ? -5.386 -10.023 3.671 1.00 64.94 254 ARG A C 1
ATOM 1972 O O . ARG A 1 254 ? -4.598 -10.395 2.800 1.00 64.94 254 ARG A O 1
ATOM 1979 N N . ASP A 1 255 ? -6.668 -10.374 3.673 1.00 76.69 255 ASP A N 1
ATOM 1980 C CA . ASP A 1 255 ? -7.252 -11.284 2.691 1.00 76.69 255 ASP A CA 1
ATOM 1981 C C . ASP A 1 255 ? -7.859 -10.523 1.502 1.00 76.69 255 ASP A C 1
ATOM 1983 O O . ASP A 1 255 ? -8.972 -10.012 1.569 1.00 76.69 255 ASP A O 1
ATOM 1987 N N . VAL A 1 256 ? -7.141 -10.486 0.376 1.00 84.50 256 VAL A N 1
ATOM 1988 C CA . VAL A 1 256 ? -7.622 -9.837 -0.859 1.00 84.50 256 VAL A CA 1
ATOM 1989 C C . VAL A 1 256 ? -8.736 -10.595 -1.578 1.00 84.50 256 VAL A C 1
ATOM 1991 O O . VAL A 1 256 ? -9.328 -10.052 -2.509 1.00 84.50 256 VAL A O 1
ATOM 1994 N N . SER A 1 257 ? -9.007 -11.847 -1.199 1.00 88.12 257 SER A N 1
ATOM 1995 C CA . SER A 1 257 ? -10.050 -12.661 -1.832 1.00 88.12 257 SER A CA 1
ATOM 1996 C C . SER A 1 257 ? -11.445 -12.367 -1.288 1.00 88.12 257 SER A C 1
ATOM 1998 O O . SER A 1 257 ? -12.445 -12.771 -1.891 1.00 88.12 257 SER A O 1
ATOM 2000 N N . ARG A 1 258 ? -11.530 -11.641 -0.166 1.00 88.38 258 ARG A N 1
ATOM 2001 C CA . ARG A 1 258 ? -12.772 -11.367 0.554 1.00 88.38 258 ARG A CA 1
ATOM 2002 C C . ARG A 1 258 ? -12.969 -9.872 0.776 1.00 88.38 258 ARG A C 1
ATOM 2004 O O . ARG A 1 258 ? -12.025 -9.110 0.928 1.00 88.38 258 ARG A O 1
ATOM 2011 N N . THR A 1 259 ? -14.225 -9.460 0.807 1.00 87.94 259 THR A N 1
ATOM 2012 C CA . THR A 1 259 ? -14.664 -8.147 1.281 1.00 87.94 259 THR A CA 1
ATOM 2013 C C . THR A 1 259 ? -15.513 -8.329 2.521 1.00 87.94 259 THR A C 1
ATOM 2015 O O . THR A 1 259 ? -16.163 -9.363 2.713 1.00 87.94 259 THR A O 1
ATOM 2018 N N . THR A 1 260 ? -15.490 -7.322 3.384 1.00 88.69 260 THR A N 1
ATOM 2019 C CA . THR A 1 260 ? -16.073 -7.415 4.718 1.00 88.69 260 THR A CA 1
ATOM 2020 C C . THR A 1 260 ? -16.965 -6.227 5.015 1.00 88.69 260 THR A C 1
ATOM 2022 O O . THR A 1 260 ? -16.607 -5.095 4.708 1.00 88.69 260 THR A O 1
ATOM 2025 N N . SER A 1 261 ? -18.094 -6.479 5.666 1.00 90.06 261 SER A N 1
ATOM 2026 C CA . SER A 1 261 ? -18.959 -5.442 6.233 1.00 90.06 261 SER A CA 1
ATOM 2027 C C . SER A 1 261 ? -19.301 -5.804 7.671 1.00 90.06 261 SER A C 1
ATOM 2029 O O . SER A 1 261 ? -19.693 -6.948 7.932 1.00 90.06 261 SER A O 1
ATOM 2031 N N . CYS A 1 262 ? -19.171 -4.852 8.589 1.00 89.06 262 CYS A N 1
ATOM 2032 C CA . CYS A 1 262 ? -19.401 -5.075 10.009 1.00 89.06 262 CYS A CA 1
ATOM 2033 C C . CYS A 1 262 ? -20.741 -4.485 10.419 1.00 89.06 262 CYS A C 1
ATOM 2035 O O . CYS A 1 262 ? -21.179 -3.468 9.889 1.00 89.06 262 CYS A O 1
ATOM 2037 N N . SER A 1 263 ? -21.400 -5.127 11.376 1.00 92.31 263 SER A N 1
ATOM 2038 C CA . SER A 1 263 ? -22.613 -4.602 11.988 1.00 92.31 263 SER A CA 1
ATOM 2039 C C . SER A 1 263 ? -22.618 -4.850 13.488 1.00 92.31 263 SER A C 1
ATOM 2041 O O . SER A 1 263 ? -22.218 -5.915 13.953 1.00 92.31 263 SER A O 1
ATOM 2043 N N . HIS A 1 264 ? -23.068 -3.868 14.261 1.00 88.56 264 HIS A N 1
ATOM 2044 C CA . HIS A 1 264 ? -23.222 -3.990 15.709 1.00 88.56 264 HIS A CA 1
ATOM 2045 C C . HIS A 1 264 ? -24.525 -3.303 16.127 1.00 88.56 264 HIS A C 1
ATOM 2047 O O . HIS A 1 264 ? -24.785 -2.169 15.726 1.00 88.56 264 HIS A O 1
ATOM 2053 N N . ASN A 1 265 ? -25.380 -4.007 16.878 1.00 85.19 265 ASN A N 1
ATOM 2054 C CA . ASN A 1 265 ? -26.718 -3.538 17.277 1.00 85.19 265 ASN A CA 1
ATOM 2055 C C . ASN A 1 265 ? -27.573 -3.001 16.108 1.00 85.19 265 ASN A C 1
ATOM 2057 O O . ASN A 1 265 ? -28.280 -2.006 16.241 1.00 85.19 265 ASN A O 1
ATOM 2061 N N . GLY A 1 266 ? -27.482 -3.646 14.941 1.00 80.56 266 GLY A N 1
ATOM 2062 C CA . GLY A 1 266 ? -28.241 -3.274 13.742 1.00 80.56 266 GLY A CA 1
ATOM 2063 C C . GLY A 1 266 ? -27.669 -2.102 12.933 1.00 80.56 266 GLY A C 1
ATOM 2064 O O . GLY A 1 266 ? -28.227 -1.779 11.889 1.00 80.56 266 GLY A O 1
ATOM 2065 N N . ARG A 1 267 ? -26.559 -1.485 13.360 1.00 80.12 267 ARG A N 1
ATOM 2066 C CA . ARG A 1 267 ? -25.859 -0.440 12.597 1.00 80.12 267 ARG A CA 1
ATOM 2067 C C . ARG A 1 267 ? -24.699 -1.038 11.806 1.00 80.12 267 ARG A C 1
ATOM 2069 O O . ARG A 1 267 ? -23.833 -1.672 12.404 1.00 80.12 267 ARG A O 1
ATOM 2076 N N . GLU A 1 268 ? -24.671 -0.810 10.495 1.00 86.38 268 GLU A N 1
ATOM 2077 C CA . GLU A 1 268 ? -23.575 -1.230 9.609 1.00 86.38 268 GLU A CA 1
ATOM 2078 C C . GLU A 1 268 ? -22.447 -0.187 9.546 1.00 86.38 268 GLU A C 1
ATOM 2080 O O . GLU A 1 268 ? -22.695 1.019 9.640 1.00 86.38 268 GLU A O 1
ATOM 2085 N N . PHE A 1 269 ? -21.206 -0.657 9.402 1.00 80.94 269 PHE A N 1
ATOM 2086 C CA . PHE A 1 269 ? -19.998 0.155 9.261 1.00 80.94 269 PHE A CA 1
ATOM 2087 C C . PHE A 1 269 ? -18.857 -0.637 8.593 1.00 80.94 269 PHE A C 1
ATOM 2089 O O . PHE A 1 269 ? -18.898 -1.868 8.498 1.00 80.94 269 PHE A O 1
ATOM 2096 N N . ASP A 1 270 ? -17.827 0.071 8.126 1.00 74.06 270 ASP A N 1
ATOM 2097 C CA . ASP A 1 270 ? -16.627 -0.554 7.564 1.00 74.06 270 ASP A CA 1
ATOM 2098 C C . ASP A 1 270 ? -15.750 -1.138 8.683 1.00 74.06 270 ASP A C 1
ATOM 2100 O O . ASP A 1 270 ? -15.344 -0.448 9.620 1.00 74.06 270 ASP A O 1
ATOM 2104 N N . CYS A 1 271 ? -15.466 -2.436 8.576 1.00 73.88 271 CYS A N 1
ATOM 2105 C CA . CYS A 1 271 ? -14.680 -3.195 9.542 1.00 73.88 271 CYS A CA 1
ATOM 2106 C C . CYS A 1 271 ? -13.248 -2.688 9.725 1.00 73.88 271 CYS A C 1
ATOM 2108 O O . CYS A 1 271 ? -12.656 -2.936 10.778 1.00 73.88 271 CYS A O 1
ATOM 2110 N N . LEU A 1 272 ? -12.686 -2.043 8.701 1.00 71.06 272 LEU A N 1
ATOM 2111 C CA . LEU A 1 272 ? -11.297 -1.593 8.657 1.00 71.06 272 LEU A CA 1
ATOM 2112 C C . LEU A 1 272 ? -11.111 -0.172 9.197 1.00 71.06 272 LEU A C 1
ATOM 2114 O O . LEU A 1 272 ? -9.981 0.285 9.306 1.00 71.06 272 LEU A O 1
ATOM 2118 N N . ILE A 1 273 ? -12.190 0.515 9.587 1.00 61.12 273 ILE A N 1
ATOM 2119 C CA . ILE A 1 273 ? -12.080 1.801 10.277 1.00 61.12 273 ILE A CA 1
ATOM 2120 C C . ILE A 1 273 ? -11.624 1.539 11.713 1.00 61.12 273 ILE A C 1
ATOM 2122 O O . ILE A 1 273 ? -12.395 1.076 12.563 1.00 61.12 273 ILE A O 1
ATOM 2126 N N . ASP A 1 274 ? -10.371 1.873 12.004 1.00 44.31 274 ASP A N 1
ATOM 2127 C CA . ASP A 1 274 ? -9.759 1.592 13.304 1.00 44.31 274 ASP A CA 1
ATOM 2128 C C . ASP A 1 274 ? -10.446 2.313 14.471 1.00 44.31 274 ASP A C 1
ATOM 2130 O O . ASP A 1 274 ? -10.503 1.773 15.583 1.00 44.31 274 ASP A O 1
ATOM 2134 N N . MET A 1 275 ? -11.097 3.449 14.198 1.00 47.53 275 MET A N 1
ATOM 2135 C CA . MET A 1 275 ? -11.867 4.217 15.180 1.00 47.53 275 MET A CA 1
ATOM 2136 C C . MET A 1 275 ? -13.159 3.533 15.665 1.00 47.53 275 MET A C 1
ATOM 2138 O O . MET A 1 275 ? -13.661 3.901 16.727 1.00 47.53 275 MET A O 1
ATOM 2142 N N . ILE A 1 276 ? -13.718 2.549 14.942 1.00 60.06 276 ILE A N 1
ATOM 2143 C CA . ILE A 1 276 ? -14.981 1.891 15.333 1.00 60.06 276 ILE A CA 1
ATOM 2144 C C . ILE A 1 276 ? -14.686 0.549 16.012 1.00 60.06 276 ILE A C 1
ATOM 2146 O O . ILE A 1 276 ? -14.415 -0.425 15.309 1.00 60.06 276 ILE A O 1
ATOM 2150 N N . PRO A 1 277 ? -14.734 0.444 17.352 1.00 64.25 277 PRO A N 1
ATOM 2151 C CA . PRO A 1 277 ? -14.321 -0.765 18.059 1.00 64.25 277 PRO A CA 1
ATOM 2152 C C . PRO A 1 277 ? -15.182 -1.982 17.687 1.00 64.25 277 PRO A C 1
ATOM 2154 O O . PRO A 1 277 ? -16.410 -1.926 17.733 1.00 64.25 277 PRO A O 1
ATOM 2157 N N . LEU A 1 278 ? -14.529 -3.109 17.384 1.00 82.00 278 LEU A N 1
ATOM 2158 C CA . LEU A 1 278 ? -15.188 -4.395 17.121 1.00 82.00 278 LEU A CA 1
ATOM 2159 C C . LEU A 1 278 ? -15.509 -5.089 18.448 1.00 82.00 278 LEU A C 1
ATOM 2161 O O . LEU A 1 278 ? -14.782 -5.967 18.912 1.00 82.00 278 LEU A O 1
ATOM 2165 N N . LEU A 1 279 ? -16.570 -4.607 19.092 1.00 86.81 279 LEU A N 1
ATOM 2166 C CA . LEU A 1 279 ? -17.043 -5.084 20.391 1.00 86.81 279 LEU A CA 1
ATOM 2167 C C . LEU A 1 279 ? -17.648 -6.498 20.291 1.00 86.81 279 LEU A C 1
ATOM 2169 O O . LEU A 1 279 ? -18.139 -6.871 19.216 1.00 86.81 279 LEU A O 1
ATOM 2173 N N . PRO A 1 280 ? -17.699 -7.262 21.397 1.00 89.19 280 PRO A N 1
ATOM 2174 C CA . PRO A 1 280 ? -18.455 -8.511 21.460 1.00 89.19 280 PRO A CA 1
ATOM 2175 C C . PRO A 1 280 ? -19.887 -8.347 20.934 1.00 89.19 280 PRO A C 1
ATOM 2177 O O . PRO A 1 280 ? -20.551 -7.346 21.199 1.00 89.19 280 PRO A O 1
ATOM 2180 N N . GLY A 1 281 ? -20.357 -9.307 20.141 1.00 88.75 281 GLY A N 1
ATOM 2181 C CA . GLY A 1 281 ? -21.633 -9.257 19.424 1.00 88.75 281 GLY A CA 1
ATOM 2182 C C . GLY A 1 281 ? -21.583 -8.546 18.066 1.00 88.75 281 GLY A C 1
ATOM 2183 O O . GLY A 1 281 ? -22.576 -8.562 17.340 1.00 88.75 281 GLY A O 1
ATOM 2184 N N . THR A 1 282 ? -20.451 -7.942 17.682 1.00 92.06 282 THR A N 1
ATOM 2185 C CA . THR A 1 282 ? -20.258 -7.447 16.307 1.00 92.06 282 THR A CA 1
ATOM 2186 C C . THR A 1 282 ? -20.330 -8.610 15.323 1.00 92.06 282 THR A C 1
ATOM 2188 O O . THR A 1 282 ? -19.645 -9.616 15.498 1.00 92.06 282 THR A O 1
ATOM 2191 N N . LYS A 1 283 ? -21.140 -8.461 14.274 1.00 92.50 283 LYS A N 1
ATOM 2192 C CA . LYS A 1 283 ? -21.269 -9.420 13.179 1.00 92.50 283 LYS A CA 1
ATOM 2193 C C . LYS A 1 283 ? -20.465 -8.955 11.971 1.00 92.50 283 LYS A C 1
ATOM 2195 O O . LYS A 1 283 ? -20.710 -7.873 11.439 1.00 92.50 283 LYS A O 1
ATOM 2200 N N . LEU A 1 284 ? -19.533 -9.787 11.532 1.00 91.69 284 LEU A N 1
ATOM 2201 C CA . LEU A 1 284 ? -18.686 -9.618 10.360 1.00 91.69 284 LEU A CA 1
ATOM 2202 C C . LEU A 1 284 ? -19.242 -10.459 9.217 1.00 91.69 284 LEU A C 1
ATOM 2204 O O . LEU A 1 284 ? -19.158 -11.687 9.230 1.00 91.69 284 LEU A O 1
ATOM 2208 N N . LYS A 1 285 ? -19.786 -9.796 8.202 1.00 90.50 285 LYS A N 1
ATOM 2209 C CA . LYS A 1 285 ? -20.267 -10.454 6.991 1.00 90.50 285 LYS A CA 1
ATOM 2210 C C . LYS A 1 285 ? -19.165 -10.460 5.939 1.00 90.50 285 LYS A C 1
ATOM 2212 O O . LYS A 1 285 ? -18.693 -9.403 5.527 1.00 90.50 285 LYS A O 1
ATOM 2217 N N . LEU A 1 286 ? -18.792 -11.653 5.493 1.00 90.31 286 LEU A N 1
ATOM 2218 C CA . LEU A 1 286 ? -17.804 -11.893 4.448 1.00 90.31 286 LEU A CA 1
ATOM 2219 C C . LEU A 1 286 ? -18.491 -12.138 3.103 1.00 90.31 286 LEU A C 1
ATOM 2221 O O . LEU A 1 286 ? -19.480 -12.874 3.016 1.00 90.31 286 LEU A O 1
ATOM 2225 N N . ARG A 1 287 ? -17.925 -11.575 2.038 1.00 91.00 287 ARG A N 1
ATOM 2226 C CA . ARG A 1 287 ? -18.261 -11.867 0.638 1.00 91.00 287 ARG A CA 1
ATOM 2227 C C . ARG A 1 287 ? -16.976 -12.051 -0.157 1.00 91.00 287 ARG A C 1
ATOM 2229 O O . ARG A 1 287 ? -15.922 -11.617 0.289 1.00 91.00 287 ARG A O 1
ATOM 2236 N N . CYS A 1 288 ? -17.047 -12.673 -1.328 1.00 91.75 288 CYS A N 1
ATOM 2237 C CA . CYS A 1 288 ? -15.892 -12.672 -2.222 1.00 91.75 288 CYS A CA 1
ATOM 2238 C C . CYS A 1 288 ? -15.662 -11.269 -2.792 1.00 91.75 288 CYS A C 1
ATOM 2240 O O . CYS A 1 288 ? -16.618 -10.564 -3.127 1.00 91.75 288 CYS A O 1
ATOM 2242 N N . ALA A 1 289 ? -14.395 -10.864 -2.858 1.00 91.19 289 ALA A N 1
ATOM 2243 C CA . ALA A 1 289 ? -13.983 -9.579 -3.402 1.00 91.19 289 ALA A CA 1
ATOM 2244 C C . ALA A 1 289 ? -14.225 -9.492 -4.915 1.00 91.19 289 ALA A C 1
ATOM 2246 O O . ALA A 1 289 ? -14.485 -10.495 -5.587 1.00 91.19 289 ALA A O 1
ATOM 2247 N N . GLU A 1 290 ? -14.128 -8.283 -5.468 1.00 91.25 290 GLU A N 1
ATOM 2248 C CA . GLU A 1 290 ? -14.212 -8.101 -6.916 1.00 91.25 290 GLU A CA 1
ATOM 2249 C C . GLU A 1 290 ? -13.145 -8.950 -7.628 1.00 91.25 290 GLU A C 1
ATOM 2251 O O . GLU A 1 290 ? -11.990 -9.014 -7.215 1.00 91.25 290 GLU A O 1
ATOM 2256 N N . GLY A 1 291 ? -13.552 -9.653 -8.689 1.00 90.62 291 GLY A N 1
ATOM 2257 C CA . GLY A 1 291 ? -12.675 -10.579 -9.406 1.00 90.62 291 GLY A CA 1
ATOM 2258 C C . GLY A 1 291 ? -12.535 -11.962 -8.760 1.00 90.62 291 GLY A C 1
ATOM 2259 O O . GLY A 1 291 ? -11.761 -12.768 -9.271 1.00 90.62 291 GLY A O 1
ATOM 2260 N N . TYR A 1 292 ? -13.301 -12.267 -7.708 1.00 92.88 292 TYR A N 1
ATOM 2261 C CA . TYR A 1 292 ? -13.390 -13.593 -7.088 1.00 92.88 292 TYR A CA 1
ATOM 2262 C C . TYR A 1 292 ? -14.820 -14.145 -7.145 1.00 92.88 292 TYR A C 1
ATOM 2264 O O . TYR A 1 292 ? -15.800 -13.402 -7.208 1.00 92.88 292 TYR A O 1
ATOM 2272 N N . VAL A 1 293 ? -14.943 -15.470 -7.117 1.00 92.25 293 VAL A N 1
ATOM 2273 C CA . VAL A 1 293 ? -16.214 -16.205 -7.077 1.00 92.25 293 VAL A CA 1
ATOM 2274 C C . VAL A 1 293 ? -16.252 -17.125 -5.867 1.00 92.25 293 VAL A C 1
ATOM 2276 O O . VAL A 1 293 ? -15.227 -17.668 -5.458 1.00 92.25 293 VAL A O 1
ATOM 2279 N N . SER A 1 294 ? -17.441 -17.291 -5.287 1.00 91.50 294 SER A N 1
ATOM 2280 C CA . SER A 1 294 ? -17.623 -18.208 -4.166 1.00 91.50 294 SER A CA 1
ATOM 2281 C C . SER A 1 294 ? -17.726 -19.648 -4.656 1.00 91.50 294 SER A C 1
ATOM 2283 O O . SER A 1 294 ? -18.441 -19.934 -5.618 1.00 91.50 294 SER A O 1
ATOM 2285 N N . GLU A 1 295 ? -17.026 -20.545 -3.971 1.00 87.19 295 GLU A N 1
ATOM 2286 C CA . GLU A 1 295 ? -17.093 -21.994 -4.196 1.00 87.19 295 GLU A CA 1
ATOM 2287 C C . GLU A 1 295 ? -18.086 -22.684 -3.250 1.00 87.19 295 GLU A C 1
ATOM 2289 O O . GLU A 1 295 ? -18.374 -23.871 -3.396 1.00 87.19 295 GLU A O 1
ATOM 2294 N N . THR A 1 296 ? -18.625 -21.939 -2.286 1.00 83.81 296 THR A N 1
ATOM 2295 C CA . THR A 1 296 ? -19.478 -22.443 -1.210 1.00 83.81 296 THR A CA 1
ATOM 2296 C C . THR A 1 296 ? -20.899 -21.905 -1.331 1.00 83.81 296 THR A C 1
ATOM 2298 O O . THR A 1 296 ? -21.142 -20.831 -1.881 1.00 83.81 296 THR A O 1
ATOM 2301 N N . ASN A 1 297 ? -21.859 -22.657 -0.795 1.00 81.81 297 ASN A N 1
ATOM 2302 C CA . ASN A 1 297 ? -23.245 -22.224 -0.656 1.00 81.81 297 ASN A CA 1
ATOM 2303 C C . ASN A 1 297 ? -23.625 -22.305 0.834 1.00 81.81 297 ASN A C 1
ATOM 2305 O O . ASN A 1 297 ? -23.589 -23.413 1.370 1.00 81.81 297 ASN A O 1
ATOM 2309 N N . PRO A 1 298 ? -23.962 -21.191 1.509 1.00 83.31 298 PRO A N 1
ATOM 2310 C CA . PRO A 1 298 ? -24.173 -19.842 0.975 1.00 83.31 298 PRO A CA 1
ATOM 2311 C C . PRO A 1 298 ? -22.888 -19.150 0.493 1.00 83.31 298 PRO A C 1
ATOM 2313 O O . PRO A 1 298 ? -21.798 -19.370 1.015 1.00 83.31 298 PRO A O 1
ATOM 2316 N N . ALA A 1 299 ? -23.032 -18.257 -0.492 1.00 86.88 299 ALA A N 1
ATOM 2317 C CA . ALA A 1 299 ? -21.934 -17.451 -1.047 1.00 86.88 299 ALA A CA 1
ATOM 2318 C C . ALA A 1 299 ? -21.505 -16.286 -0.125 1.00 86.88 299 ALA A C 1
ATOM 2320 O O . ALA A 1 299 ? -20.986 -15.261 -0.575 1.00 86.88 299 ALA A O 1
ATOM 2321 N N . THR A 1 300 ? -21.780 -16.414 1.171 1.00 88.00 300 THR A N 1
ATOM 2322 C CA . THR A 1 300 ? -21.508 -15.421 2.206 1.00 88.00 300 THR A CA 1
ATOM 2323 C C . THR A 1 300 ? -21.071 -16.131 3.473 1.00 88.00 300 THR A C 1
ATOM 2325 O O . THR A 1 300 ? -21.676 -17.131 3.843 1.00 88.00 300 THR A O 1
ATOM 2328 N N . GLY A 1 301 ? -20.065 -15.583 4.146 1.00 88.56 301 GLY A N 1
ATOM 2329 C CA . GLY A 1 301 ? -19.655 -16.022 5.477 1.00 88.56 301 GLY A CA 1
ATOM 2330 C C . GLY A 1 301 ? -20.158 -15.061 6.546 1.00 88.56 301 GLY A C 1
ATOM 2331 O O . GLY A 1 301 ? -20.313 -13.869 6.269 1.00 88.56 301 GLY A O 1
ATOM 2332 N N . LEU A 1 302 ? -20.392 -15.557 7.757 1.00 90.12 302 LEU A N 1
ATOM 2333 C CA . LEU A 1 302 ? -20.796 -14.728 8.885 1.00 90.12 302 LEU A CA 1
ATOM 2334 C C . LEU A 1 302 ? -20.017 -15.138 10.131 1.00 90.12 302 LEU A C 1
ATOM 2336 O O . LEU A 1 302 ? -20.063 -16.295 10.546 1.00 90.12 302 LEU A O 1
ATOM 2340 N N . LEU A 1 303 ? -19.281 -14.181 10.694 1.00 90.62 303 LEU A N 1
ATOM 2341 C CA . LEU A 1 303 ? -18.576 -14.349 11.955 1.00 90.62 303 LEU A CA 1
ATOM 2342 C C . LEU A 1 303 ? -19.156 -13.411 13.003 1.00 90.62 303 LEU A C 1
ATOM 2344 O O . LEU A 1 303 ? -19.560 -12.290 12.698 1.00 90.62 303 LEU A O 1
ATOM 2348 N N . VAL A 1 304 ? -19.154 -13.859 14.248 1.00 92.69 304 VAL A N 1
ATOM 2349 C CA . VAL A 1 304 ? -19.588 -13.084 15.403 1.00 92.69 304 VAL A CA 1
ATOM 2350 C C . VAL A 1 304 ? -18.412 -12.938 16.352 1.00 92.69 304 VAL A C 1
ATOM 2352 O O . VAL A 1 304 ? -17.697 -13.900 16.630 1.00 92.69 304 VAL A O 1
ATOM 2355 N N . CYS A 1 305 ? -18.204 -11.716 16.825 1.00 90.81 305 CYS A N 1
ATOM 2356 C CA . CYS A 1 305 ? -17.225 -11.430 17.857 1.00 90.81 305 CYS A CA 1
ATOM 2357 C C . CYS A 1 305 ? -17.730 -11.971 19.199 1.00 90.81 305 CYS A C 1
ATOM 2359 O O . CYS A 1 305 ? -18.779 -11.536 19.677 1.00 90.81 305 CYS A O 1
ATOM 2361 N N . ASP A 1 306 ? -17.026 -12.927 19.797 1.00 89.50 306 ASP A N 1
ATOM 2362 C CA . ASP A 1 306 ? -17.393 -13.492 21.095 1.00 89.50 306 ASP A CA 1
ATOM 2363 C C . ASP A 1 306 ? -16.963 -12.595 22.272 1.00 89.50 306 ASP A C 1
ATOM 2365 O O . ASP A 1 306 ? -16.299 -11.569 22.107 1.00 89.50 306 ASP A O 1
ATOM 2369 N N . SER A 1 307 ? -17.366 -12.970 23.490 1.00 85.38 307 SER A N 1
ATOM 2370 C CA . SER A 1 307 ? -17.031 -12.232 24.719 1.00 85.38 307 SER A CA 1
ATOM 2371 C C . SER A 1 307 ? -15.534 -12.209 25.043 1.00 85.38 307 SER A C 1
ATOM 2373 O O . SER A 1 307 ? -15.101 -11.383 25.842 1.00 85.38 307 SER A O 1
ATOM 2375 N N . ASN A 1 308 ? -14.752 -13.101 24.432 1.00 83.94 308 ASN A N 1
ATOM 2376 C CA . ASN A 1 308 ? -13.307 -13.217 24.604 1.00 83.94 308 ASN A CA 1
ATOM 2377 C C . ASN A 1 308 ? -12.548 -12.513 23.463 1.00 83.94 308 ASN A C 1
ATOM 2379 O O . ASN A 1 308 ? -11.365 -12.773 23.253 1.00 83.94 308 ASN A O 1
ATOM 2383 N N . GLY A 1 309 ? -13.221 -11.671 22.669 1.00 80.19 309 GLY A N 1
ATOM 2384 C CA . GLY A 1 309 ? -12.588 -10.950 21.568 1.00 80.19 309 GLY A CA 1
ATOM 2385 C C . GLY A 1 309 ? -12.087 -11.856 20.439 1.00 80.19 309 GLY A C 1
ATOM 2386 O O . GLY A 1 309 ? -11.167 -11.469 19.718 1.00 80.19 309 GLY A O 1
ATOM 2387 N N . ASN A 1 310 ? -12.672 -13.044 20.255 1.00 87.19 310 ASN A N 1
ATOM 2388 C CA . ASN A 1 310 ? -12.360 -13.921 19.128 1.00 87.19 310 ASN A CA 1
ATOM 2389 C C . ASN A 1 310 ? -13.514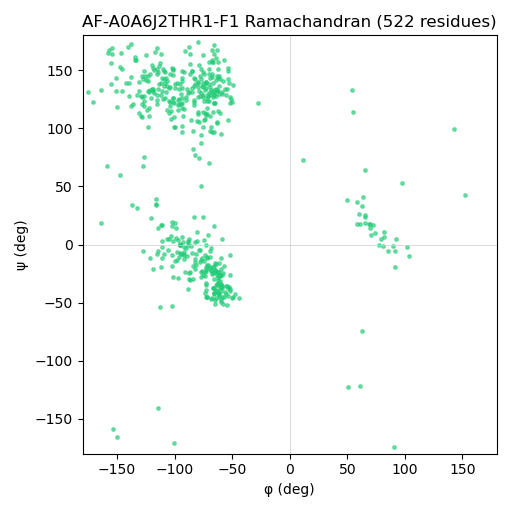 -13.977 18.131 1.00 87.19 310 ASN A C 1
ATOM 2391 O O . ASN A 1 310 ? -14.689 -13.875 18.482 1.00 87.19 310 ASN A O 1
ATOM 2395 N N . TRP A 1 311 ? -13.170 -14.173 16.861 1.00 88.38 311 TRP A N 1
ATOM 2396 C CA . TRP A 1 311 ? -14.163 -14.392 15.819 1.00 88.38 311 TRP A CA 1
ATOM 2397 C C . TRP A 1 311 ? -14.592 -15.852 15.781 1.00 88.38 311 TRP A C 1
ATOM 2399 O O . TRP A 1 311 ? -13.761 -16.739 15.593 1.00 88.38 311 TRP A O 1
ATOM 2409 N N . GLN A 1 312 ? -15.896 -16.079 15.896 1.00 90.00 312 GLN A N 1
ATOM 2410 C CA . GLN A 1 312 ? -16.520 -17.392 15.769 1.00 90.00 312 GLN A CA 1
ATOM 2411 C C . GLN A 1 312 ? -17.403 -17.419 14.530 1.00 90.00 312 GLN A C 1
ATOM 2413 O O . GLN A 1 312 ? -18.117 -16.456 14.259 1.00 90.00 312 GLN A O 1
ATOM 2418 N N . TRP A 1 313 ? -17.371 -18.514 13.780 1.00 88.31 313 TRP A N 1
ATOM 2419 C CA . TRP A 1 313 ? -18.303 -18.716 12.674 1.00 88.31 313 TRP A CA 1
ATOM 2420 C C . TRP A 1 313 ? -19.715 -18.946 13.220 1.00 88.31 313 TRP A C 1
ATOM 2422 O O . TRP A 1 313 ? -19.889 -19.739 14.142 1.00 88.31 313 TRP A O 1
ATOM 2432 N N . GLU A 1 314 ? -20.708 -18.234 12.676 1.00 83.44 314 GLU A N 1
ATOM 2433 C CA . GLU A 1 314 ? -22.112 -18.385 13.101 1.00 83.44 314 GLU A CA 1
ATOM 2434 C C . GLU A 1 314 ? -22.701 -19.712 12.592 1.00 83.44 314 GLU A C 1
ATOM 2436 O O . GLU A 1 314 ? -23.422 -20.386 13.321 1.00 83.44 314 GLU A O 1
ATOM 2441 N N . ASP A 1 315 ? -22.286 -20.132 11.395 1.00 72.56 315 ASP A N 1
ATOM 2442 C CA . ASP A 1 315 ? -22.571 -21.432 10.794 1.00 72.56 315 ASP A CA 1
ATOM 2443 C C . ASP A 1 315 ? -21.226 -22.084 10.431 1.00 72.56 315 ASP A C 1
ATOM 2445 O O . ASP A 1 315 ? -20.334 -21.388 9.948 1.00 72.56 315 ASP A O 1
ATOM 2449 N N . GLU A 1 316 ? -21.046 -23.402 10.595 1.00 68.06 316 GLU A N 1
ATOM 2450 C CA . GLU A 1 316 ? -19.787 -24.126 10.277 1.00 68.06 316 GLU A CA 1
ATOM 2451 C C . GLU A 1 316 ? -19.326 -24.011 8.797 1.00 68.06 316 GLU A C 1
ATOM 2453 O O . GLU A 1 316 ? -18.346 -24.624 8.371 1.00 68.06 316 GLU A O 1
ATOM 2458 N N . THR A 1 317 ? -20.021 -23.219 7.982 1.00 67.75 317 THR A N 1
ATOM 2459 C CA . THR A 1 317 ? -19.690 -22.904 6.597 1.00 67.75 317 THR A CA 1
ATOM 2460 C C . THR A 1 317 ? -18.619 -21.820 6.512 1.00 67.75 317 THR A C 1
ATOM 2462 O O . THR A 1 317 ? -18.888 -20.630 6.692 1.00 67.75 317 THR A O 1
ATOM 2465 N N . THR A 1 318 ? -17.402 -22.216 6.151 1.00 79.88 318 THR A N 1
ATOM 2466 C CA . THR A 1 318 ? -16.334 -21.277 5.800 1.00 79.88 318 THR A CA 1
ATOM 2467 C C . THR A 1 318 ? -16.538 -20.753 4.375 1.00 79.88 318 THR A C 1
ATOM 2469 O O . THR A 1 318 ? -16.783 -21.517 3.447 1.00 79.88 318 THR A O 1
ATOM 2472 N N . LEU A 1 319 ? -16.447 -19.434 4.173 1.00 87.25 319 LEU A N 1
ATOM 2473 C CA . LEU A 1 319 ? -16.538 -18.844 2.832 1.00 87.25 319 LEU A CA 1
ATOM 2474 C C . LEU A 1 319 ? -15.234 -19.081 2.061 1.00 87.25 319 LEU A C 1
ATOM 2476 O O . LEU A 1 319 ? -14.204 -18.490 2.399 1.00 87.25 319 LEU A O 1
ATOM 2480 N N . GLN A 1 320 ? -15.284 -19.866 0.987 1.00 87.44 320 GLN A N 1
ATOM 2481 C CA . GLN A 1 320 ? -14.150 -20.057 0.081 1.00 87.44 320 GLN A CA 1
ATOM 2482 C C . GLN A 1 320 ? -14.330 -19.222 -1.190 1.00 87.44 320 GLN A C 1
ATOM 2484 O O . GLN A 1 320 ? -15.363 -19.305 -1.860 1.00 87.44 320 GLN A O 1
ATOM 2489 N N . CYS A 1 321 ? -13.321 -18.406 -1.499 1.00 90.19 321 CYS A N 1
ATOM 2490 C CA . CYS A 1 321 ? -13.299 -17.515 -2.653 1.00 90.19 321 CYS A CA 1
ATOM 2491 C C . CYS A 1 321 ? -12.111 -17.861 -3.542 1.00 90.19 321 CYS A C 1
ATOM 2493 O O . CYS A 1 321 ? -10.976 -17.872 -3.070 1.00 90.19 321 CYS A O 1
ATOM 2495 N N . SER A 1 322 ? -12.363 -18.107 -4.825 1.00 90.25 322 SER A N 1
ATOM 2496 C CA . SER A 1 322 ? -11.315 -18.342 -5.816 1.00 90.25 322 SER A CA 1
ATOM 2497 C C . SER A 1 322 ? -11.331 -17.277 -6.910 1.00 90.25 322 SER A C 1
ATOM 2499 O O . SER A 1 322 ? -12.386 -16.701 -7.199 1.00 90.25 322 SER A O 1
ATOM 2501 N N . PRO A 1 323 ? -10.175 -16.953 -7.515 1.00 92.12 323 PRO A N 1
ATOM 2502 C CA . PRO A 1 323 ? -10.125 -15.958 -8.578 1.00 92.12 323 PRO A CA 1
ATOM 2503 C C . PRO A 1 323 ? -11.012 -16.325 -9.781 1.00 92.12 323 PRO A C 1
ATOM 2505 O O . PRO A 1 323 ? -10.909 -17.421 -10.337 1.00 92.12 323 PRO A O 1
ATOM 2508 N N . ASP A 1 324 ? -11.834 -15.386 -10.256 1.00 92.62 324 ASP A N 1
ATOM 2509 C CA . ASP A 1 324 ? -12.629 -15.528 -11.486 1.00 92.62 324 ASP A CA 1
ATOM 2510 C C . ASP A 1 324 ? -11.755 -15.275 -12.720 1.00 92.62 324 ASP A C 1
ATOM 2512 O O . ASP A 1 324 ? -11.800 -14.220 -13.367 1.00 92.62 324 ASP A O 1
ATOM 2516 N N . CYS A 1 325 ? -10.914 -16.263 -13.010 1.00 93.69 325 CYS A N 1
ATOM 2517 C CA . CYS A 1 325 ? -9.901 -16.193 -14.048 1.00 93.69 325 CYS A CA 1
ATOM 2518 C C . CYS A 1 325 ? -10.479 -16.124 -15.474 1.00 93.69 325 CYS A C 1
ATOM 2520 O O . CYS A 1 325 ? -11.591 -16.582 -15.765 1.00 93.69 325 CYS A O 1
ATOM 2522 N N . GLY A 1 326 ? -9.675 -15.591 -16.399 1.00 90.69 326 GLY A N 1
ATOM 2523 C CA . GLY A 1 326 ? -9.909 -15.675 -17.843 1.00 90.69 326 GLY A CA 1
ATOM 2524 C C . GLY A 1 326 ? -11.101 -14.861 -18.352 1.00 90.69 326 GLY A C 1
ATOM 2525 O O . GLY A 1 326 ? -11.591 -15.128 -19.445 1.00 90.69 326 GLY A O 1
ATOM 2526 N N . ARG A 1 327 ? -11.596 -13.898 -17.573 1.00 89.81 327 ARG A N 1
ATOM 2527 C CA . ARG A 1 327 ? -12.695 -13.005 -17.961 1.00 89.81 327 ARG A CA 1
ATOM 2528 C C . ARG A 1 327 ? -12.163 -11.714 -18.572 1.00 89.81 327 ARG A C 1
ATOM 2530 O O . ARG A 1 327 ? -11.186 -11.168 -18.072 1.00 89.81 327 ARG A O 1
ATOM 2537 N N . ILE A 1 328 ? -12.870 -11.201 -19.573 1.00 84.44 328 ILE A N 1
ATOM 2538 C CA . ILE A 1 328 ? -12.673 -9.861 -20.136 1.00 84.44 328 ILE A CA 1
ATOM 2539 C C . ILE A 1 328 ? -14.011 -9.112 -20.033 1.00 84.44 328 ILE A C 1
ATOM 2541 O O . ILE A 1 328 ? -15.076 -9.719 -20.198 1.00 84.44 328 ILE A O 1
ATOM 2545 N N . ALA A 1 329 ? -13.982 -7.817 -19.708 1.00 77.06 329 ALA A N 1
ATOM 2546 C CA . ALA A 1 329 ? -15.176 -6.975 -19.769 1.00 77.06 329 ALA A CA 1
ATOM 2547 C C . ALA A 1 329 ? -15.587 -6.753 -21.234 1.00 77.06 329 ALA A C 1
ATOM 2549 O O . ALA A 1 329 ? -14.727 -6.575 -22.087 1.00 77.06 329 ALA A O 1
ATOM 2550 N N . ARG A 1 330 ? -16.890 -6.709 -21.547 1.00 68.81 330 ARG A N 1
ATOM 2551 C CA . ARG A 1 330 ? -17.364 -6.580 -22.946 1.00 68.81 330 ARG A CA 1
ATOM 2552 C C . ARG A 1 330 ? -16.719 -5.409 -23.699 1.00 68.81 330 ARG A C 1
ATOM 2554 O O . ARG A 1 330 ? -16.341 -5.558 -24.846 1.00 68.81 330 ARG A O 1
ATOM 2561 N N . THR A 1 331 ? -16.536 -4.277 -23.024 1.00 64.06 331 THR A N 1
ATOM 2562 C CA . THR A 1 331 ? -15.905 -3.072 -23.584 1.00 64.06 331 THR A CA 1
ATOM 2563 C C . THR A 1 331 ? -14.409 -3.228 -23.876 1.00 64.06 331 THR A C 1
ATOM 2565 O O . THR A 1 331 ? -13.868 -2.490 -24.690 1.00 64.06 331 THR A O 1
ATOM 2568 N N . GLN A 1 332 ? -13.724 -4.166 -23.216 1.00 63.38 332 GLN A N 1
ATOM 2569 C CA . GLN A 1 332 ? -12.307 -4.453 -23.453 1.00 63.38 332 GLN A CA 1
ATOM 2570 C C . GLN A 1 332 ? -12.078 -5.457 -24.581 1.00 63.38 332 GLN A C 1
ATOM 2572 O O . GLN A 1 332 ? -11.012 -5.465 -25.191 1.00 63.38 332 GLN A O 1
ATOM 2577 N N . GLU A 1 333 ? -13.072 -6.296 -24.870 1.00 64.50 333 GLU A N 1
ATOM 2578 C CA . GLU A 1 333 ? -13.023 -7.227 -25.998 1.00 64.50 333 GLU A CA 1
ATOM 2579 C C . GLU A 1 333 ? -12.876 -6.458 -27.324 1.00 64.50 333 GLU A C 1
ATOM 2581 O O . GLU A 1 333 ? -12.074 -6.844 -28.172 1.00 64.50 333 GLU A O 1
ATOM 2586 N N . ASP A 1 334 ? -13.535 -5.299 -27.426 1.00 60.09 334 ASP A N 1
ATOM 2587 C CA . ASP A 1 334 ? -13.461 -4.394 -28.580 1.00 60.09 334 ASP A CA 1
ATOM 2588 C C . ASP A 1 334 ? -12.133 -3.615 -28.669 1.00 60.09 334 ASP A C 1
ATOM 2590 O O . ASP A 1 334 ? -11.707 -3.236 -29.760 1.00 60.09 334 ASP A O 1
ATOM 2594 N N . SER A 1 335 ? -11.458 -3.371 -27.537 1.00 67.62 335 SER A N 1
ATOM 2595 C CA . SER A 1 335 ? -10.197 -2.610 -27.485 1.00 67.62 335 SER A CA 1
ATOM 2596 C C . SER A 1 335 ? -8.941 -3.480 -27.588 1.00 67.62 335 SER A C 1
ATOM 2598 O O . SER A 1 335 ? -7.834 -2.952 -27.706 1.00 67.62 335 SER A O 1
ATOM 2600 N N . GLY A 1 336 ? -9.085 -4.808 -27.522 1.00 71.19 336 GLY A N 1
ATOM 2601 C CA . GLY A 1 336 ? -7.965 -5.752 -27.528 1.00 71.19 336 GLY A CA 1
ATOM 2602 C C . GLY A 1 336 ? -7.129 -5.752 -26.241 1.00 71.19 336 GLY A C 1
ATOM 2603 O O . GLY A 1 336 ? -6.088 -6.414 -26.191 1.00 71.19 336 GLY A O 1
ATOM 2604 N N . GLN A 1 337 ? -7.562 -5.042 -25.193 1.00 78.88 337 GLN A N 1
ATOM 2605 C CA . GLN A 1 337 ? -6.887 -5.045 -23.896 1.00 78.88 337 GLN A CA 1
ATOM 2606 C C . GLN A 1 337 ? -7.072 -6.388 -23.189 1.00 78.88 337 GLN A C 1
ATOM 2608 O O . GLN A 1 337 ? -8.187 -6.878 -23.016 1.00 78.88 337 GLN A O 1
ATOM 2613 N N . GLN A 1 338 ? -5.966 -6.969 -22.726 1.00 88.94 338 GLN A N 1
ATOM 2614 C CA . GLN A 1 338 ? -5.989 -8.222 -21.978 1.00 88.94 338 GLN A CA 1
ATOM 2615 C C . GLN A 1 338 ? -5.708 -7.953 -20.492 1.00 88.94 338 GLN A C 1
ATOM 2617 O O . GLN A 1 338 ? -4.595 -7.544 -20.156 1.00 88.94 338 GLN A O 1
ATOM 2622 N N . PRO A 1 339 ? -6.664 -8.218 -19.584 1.00 92.69 339 PRO A N 1
ATOM 2623 C CA . PRO A 1 339 ? -6.568 -7.812 -18.179 1.00 92.69 339 PRO A CA 1
ATOM 2624 C C . PRO A 1 339 ? -5.546 -8.615 -17.363 1.00 92.69 339 PRO A C 1
ATOM 2626 O O . PRO A 1 339 ? -5.229 -8.263 -16.232 1.00 92.69 339 PRO A O 1
ATOM 2629 N N . TRP A 1 340 ? -5.025 -9.705 -17.922 1.00 95.25 340 TRP A N 1
ATOM 2630 C CA . TRP A 1 340 ? -3.965 -10.513 -17.319 1.00 95.25 340 TRP A CA 1
ATOM 2631 C C . TRP A 1 340 ? -2.561 -10.092 -17.734 1.00 95.25 340 TRP A C 1
ATOM 2633 O O . TRP A 1 340 ? -1.612 -10.719 -17.276 1.00 95.25 340 TRP A O 1
ATOM 2643 N N . MET A 1 341 ? -2.394 -9.094 -18.603 1.00 94.75 341 MET A N 1
ATOM 2644 C CA . MET A 1 341 ? -1.066 -8.641 -19.016 1.00 94.75 341 MET A CA 1
ATOM 2645 C C . MET A 1 341 ? -0.463 -7.659 -18.015 1.00 94.75 341 MET A C 1
ATOM 2647 O O . MET A 1 341 ? -1.150 -6.797 -17.466 1.00 94.75 341 MET A O 1
ATOM 2651 N N . VAL A 1 342 ? 0.846 -7.779 -17.833 1.00 97.12 342 VAL A N 1
ATOM 2652 C CA . VAL A 1 342 ? 1.681 -6.800 -17.136 1.00 97.12 342 VAL A CA 1
ATOM 2653 C C . VAL A 1 342 ? 2.944 -6.525 -17.941 1.00 97.12 342 VAL A C 1
ATOM 2655 O O . VAL A 1 342 ? 3.371 -7.371 -18.731 1.00 97.12 342 VAL A O 1
ATOM 2658 N N . SER A 1 343 ? 3.575 -5.384 -17.695 1.00 96.19 343 SER A N 1
ATOM 2659 C CA . SER A 1 343 ? 4.879 -5.035 -18.255 1.00 96.19 343 SER A CA 1
ATOM 2660 C C . SER A 1 343 ? 5.956 -5.058 -17.186 1.00 96.19 343 SER A C 1
ATOM 2662 O O . SER A 1 343 ? 5.762 -4.551 -16.086 1.00 96.19 343 SER A O 1
ATOM 2664 N N . ILE A 1 344 ? 7.105 -5.636 -17.517 1.00 95.75 344 ILE A N 1
ATOM 2665 C CA . ILE A 1 344 ? 8.263 -5.759 -16.634 1.00 95.75 344 ILE A CA 1
ATOM 2666 C C . ILE A 1 344 ? 9.310 -4.750 -17.089 1.00 95.75 344 ILE A C 1
ATOM 2668 O O . ILE A 1 344 ? 9.754 -4.783 -18.243 1.00 95.75 344 ILE A O 1
ATOM 2672 N N . PHE A 1 345 ? 9.722 -3.891 -16.165 1.00 93.75 345 PHE A N 1
ATOM 2673 C CA . PHE A 1 345 ? 10.741 -2.876 -16.384 1.00 93.75 345 PHE A CA 1
ATOM 2674 C C . PHE A 1 345 ? 11.971 -3.155 -15.527 1.00 93.75 345 PHE A C 1
ATOM 2676 O O . PHE A 1 345 ? 11.858 -3.699 -14.429 1.00 93.75 345 PHE A O 1
ATOM 2683 N N . HIS A 1 346 ? 13.137 -2.775 -16.040 1.00 91.75 346 HIS A N 1
ATOM 2684 C CA . HIS A 1 346 ? 14.412 -2.841 -15.334 1.00 91.75 346 HIS A CA 1
ATOM 2685 C C . HIS A 1 346 ? 14.919 -1.432 -15.054 1.00 91.75 346 HIS A C 1
ATOM 2687 O O . HIS A 1 346 ? 15.018 -0.619 -15.977 1.00 91.75 346 HIS A O 1
ATOM 2693 N N . GLU A 1 347 ? 15.260 -1.173 -13.799 1.00 87.69 347 GLU A N 1
ATOM 2694 C CA . GLU A 1 347 ? 15.854 0.077 -13.353 1.00 87.69 347 GLU A CA 1
ATOM 2695 C C . GLU A 1 347 ? 17.325 0.137 -13.762 1.00 87.69 347 GLU A C 1
ATOM 2697 O O . GLU A 1 347 ? 18.124 -0.765 -13.514 1.00 87.69 347 GLU A O 1
ATOM 2702 N N . THR A 1 348 ? 17.689 1.218 -14.430 1.00 81.38 348 THR A N 1
ATOM 2703 C CA . THR A 1 348 ? 19.075 1.546 -14.755 1.00 81.38 348 THR A CA 1
ATOM 2704 C C . THR A 1 348 ? 19.684 2.410 -13.652 1.00 81.38 348 THR A C 1
ATOM 2706 O O . THR A 1 348 ? 18.980 2.987 -12.827 1.00 81.38 348 THR A O 1
ATOM 2709 N N . SER A 1 349 ? 21.008 2.570 -13.662 1.00 71.81 349 SER A N 1
ATOM 2710 C CA . SER A 1 349 ? 21.733 3.381 -12.672 1.00 71.81 349 SER A CA 1
ATOM 2711 C C . SER A 1 349 ? 21.325 4.862 -12.626 1.00 71.81 349 SER A C 1
ATOM 2713 O O . SER A 1 349 ? 21.735 5.567 -11.713 1.00 71.81 349 SER A O 1
ATOM 2715 N N . THR A 1 350 ? 20.556 5.353 -13.603 1.00 73.94 350 THR A N 1
ATOM 2716 C CA . THR A 1 350 ? 20.034 6.729 -13.651 1.00 73.94 350 THR A CA 1
ATOM 2717 C C . THR A 1 350 ? 18.559 6.820 -13.248 1.00 73.94 350 THR A C 1
ATOM 2719 O O . THR A 1 350 ? 17.902 7.780 -13.627 1.00 73.94 350 THR A O 1
ATOM 2722 N N . GLN A 1 351 ? 18.018 5.813 -12.550 1.00 75.62 351 GLN A N 1
ATOM 2723 C CA . GLN A 1 351 ? 16.590 5.689 -12.210 1.00 75.62 351 GLN A CA 1
ATOM 2724 C C . GLN A 1 351 ? 15.629 5.659 -13.422 1.00 75.62 351 GLN A C 1
ATOM 2726 O O . GLN A 1 351 ? 14.416 5.848 -13.276 1.00 75.62 351 GLN A O 1
ATOM 2731 N N . ASN A 1 352 ? 16.147 5.390 -14.628 1.00 87.50 352 ASN A N 1
ATOM 2732 C CA . ASN A 1 352 ? 15.308 5.140 -15.801 1.00 87.50 352 ASN A CA 1
ATOM 2733 C C . ASN A 1 352 ? 14.870 3.679 -15.809 1.00 87.50 352 ASN A C 1
ATOM 2735 O O . ASN A 1 352 ? 15.688 2.778 -15.609 1.00 87.50 352 ASN A O 1
ATOM 2739 N N . PHE A 1 353 ? 13.599 3.458 -16.106 1.00 90.69 353 PHE A N 1
ATOM 2740 C CA . PHE A 1 353 ? 12.954 2.165 -16.208 1.00 90.69 353 PHE A CA 1
ATOM 2741 C C . PHE A 1 353 ? 12.771 1.790 -17.667 1.00 90.69 353 PHE A C 1
ATOM 2743 O O . PHE A 1 353 ? 11.904 2.320 -18.365 1.00 90.69 353 PHE A O 1
ATOM 2750 N N . ASN A 1 354 ? 13.564 0.818 -18.104 1.00 91.81 354 ASN A N 1
ATOM 2751 C CA . ASN A 1 354 ? 13.539 0.348 -19.479 1.00 91.81 354 ASN A CA 1
ATOM 2752 C C . ASN A 1 354 ? 12.645 -0.880 -19.589 1.00 91.81 354 ASN A C 1
ATOM 2754 O O . ASN A 1 354 ? 12.745 -1.810 -18.779 1.00 91.81 354 ASN A O 1
ATOM 2758 N N . PHE A 1 355 ? 11.784 -0.905 -20.603 1.00 93.12 355 PHE A N 1
ATOM 2759 C CA . PHE A 1 355 ? 10.922 -2.052 -20.859 1.00 93.12 355 PHE A CA 1
ATOM 2760 C C . PHE A 1 355 ? 11.765 -3.292 -21.186 1.00 93.12 355 PHE A C 1
ATOM 2762 O O . PHE A 1 355 ? 12.685 -3.243 -22.005 1.00 93.12 355 PHE A O 1
ATOM 2769 N N . ARG A 1 356 ? 11.445 -4.428 -20.557 1.00 91.75 356 ARG A N 1
ATOM 2770 C CA . ARG A 1 356 ? 12.128 -5.709 -20.800 1.00 91.75 356 ARG A CA 1
ATOM 2771 C C . ARG A 1 356 ? 11.219 -6.716 -21.473 1.00 91.75 356 ARG A C 1
ATOM 2773 O O . ARG A 1 356 ? 11.574 -7.282 -22.503 1.00 91.75 356 ARG A O 1
ATOM 2780 N N . CYS A 1 357 ? 10.061 -6.954 -20.874 1.00 92.12 357 CYS A N 1
ATOM 2781 C CA . CYS A 1 357 ? 9.172 -8.037 -21.258 1.00 92.12 357 CYS A CA 1
ATOM 2782 C C . CYS A 1 357 ? 7.740 -7.768 -20.835 1.00 92.12 357 CYS A C 1
ATOM 2784 O O . CYS A 1 357 ? 7.469 -6.950 -19.960 1.00 92.12 357 CYS A O 1
ATOM 2786 N N . LEU A 1 358 ? 6.840 -8.575 -21.382 1.00 95.06 358 LEU A N 1
ATOM 2787 C CA . LEU A 1 358 ? 5.524 -8.774 -20.806 1.00 95.06 358 LEU A CA 1
ATOM 2788 C C . LEU A 1 358 ? 5.550 -9.884 -19.743 1.00 95.06 358 LEU A C 1
ATOM 2790 O O . LEU A 1 358 ? 6.476 -10.694 -19.639 1.00 95.06 358 LEU A O 1
ATOM 2794 N N . GLY A 1 359 ? 4.503 -9.919 -18.939 1.00 95.69 359 GLY A N 1
ATOM 2795 C CA . GLY A 1 359 ? 4.198 -10.999 -18.018 1.00 95.69 359 GLY A CA 1
ATOM 2796 C C . GLY A 1 359 ? 2.701 -11.264 -17.995 1.00 95.69 359 GLY A C 1
ATOM 2797 O O . GLY A 1 359 ? 1.902 -10.495 -18.538 1.00 95.69 359 GLY A O 1
ATOM 2798 N N . VAL A 1 360 ? 2.321 -12.366 -17.358 1.00 96.44 360 VAL A N 1
ATOM 2799 C CA . VAL A 1 360 ? 0.925 -12.778 -17.240 1.00 96.44 360 VAL A CA 1
ATOM 2800 C C . VAL A 1 360 ? 0.542 -13.078 -15.796 1.00 96.44 360 VAL A C 1
ATOM 2802 O O . VAL A 1 360 ? 1.188 -13.871 -15.115 1.00 96.44 360 VAL A O 1
ATOM 2805 N N . ILE A 1 361 ? -0.528 -12.446 -15.327 1.00 97.38 361 ILE A N 1
ATOM 2806 C CA . ILE A 1 361 ? -1.078 -12.630 -13.984 1.00 97.38 361 ILE A CA 1
ATOM 2807 C C . ILE A 1 361 ? -1.748 -14.001 -13.921 1.00 97.38 361 ILE A C 1
ATOM 2809 O O . ILE A 1 361 ? -2.664 -14.289 -14.693 1.00 97.38 361 ILE A O 1
ATOM 2813 N N . VAL A 1 362 ? -1.320 -14.841 -12.980 1.00 95.75 362 VAL A N 1
ATOM 2814 C CA . VAL A 1 362 ? -1.922 -16.167 -12.744 1.00 95.75 362 VAL A CA 1
ATOM 2815 C C . VAL A 1 362 ? -2.502 -16.323 -11.345 1.00 95.75 362 VAL A C 1
ATOM 2817 O O . VAL A 1 362 ? -3.371 -17.165 -11.143 1.00 95.75 362 VAL A O 1
ATOM 2820 N N . ALA A 1 363 ? -2.060 -15.496 -10.397 1.00 94.31 363 ALA A N 1
ATOM 2821 C CA . ALA A 1 363 ? -2.618 -15.391 -9.054 1.00 94.31 363 ALA A CA 1
ATOM 2822 C C . ALA A 1 363 ? -2.335 -13.985 -8.486 1.00 94.31 363 ALA A C 1
ATOM 2824 O O . ALA A 1 363 ? -1.524 -13.259 -9.064 1.00 94.31 363 ALA A O 1
ATOM 2825 N N . PRO A 1 364 ? -2.946 -13.584 -7.355 1.00 92.06 364 PRO A N 1
ATOM 2826 C CA . PRO A 1 364 ? -2.833 -12.217 -6.835 1.00 92.06 364 PRO A CA 1
ATOM 2827 C C . PRO A 1 364 ? -1.390 -11.754 -6.607 1.00 92.06 364 PRO A C 1
ATOM 2829 O O . PRO A 1 364 ? -1.071 -10.597 -6.844 1.00 92.06 364 PRO A O 1
ATOM 2832 N N . ARG A 1 365 ? -0.494 -12.650 -6.184 1.00 93.50 365 ARG A N 1
ATOM 2833 C CA . ARG A 1 365 ? 0.934 -12.345 -5.986 1.00 93.50 365 ARG A CA 1
ATOM 2834 C C . ARG A 1 365 ? 1.852 -12.932 -7.044 1.00 93.50 365 ARG A C 1
ATOM 2836 O O . ARG A 1 365 ? 3.059 -12.842 -6.872 1.00 93.50 365 ARG A O 1
ATOM 2843 N N . ILE A 1 366 ? 1.322 -13.571 -8.085 1.00 95.44 366 ILE A N 1
ATOM 2844 C CA . ILE A 1 366 ? 2.143 -14.365 -8.999 1.00 95.44 366 ILE A CA 1
ATOM 2845 C C . ILE A 1 366 ? 1.923 -13.927 -10.438 1.00 95.44 366 ILE A C 1
ATOM 2847 O O . ILE A 1 366 ? 0.833 -14.068 -11.003 1.00 95.44 366 ILE A O 1
ATOM 2851 N N . VAL A 1 367 ? 3.019 -13.470 -11.035 1.00 97.19 367 VAL A N 1
ATOM 2852 C CA . VAL A 1 367 ? 3.145 -13.187 -12.462 1.00 97.19 367 VAL A CA 1
ATOM 2853 C C . VAL A 1 367 ? 4.082 -14.219 -13.079 1.00 97.19 367 VAL A C 1
ATOM 2855 O O . VAL A 1 367 ? 5.165 -14.479 -12.560 1.00 97.19 367 VAL A O 1
ATOM 2858 N N . LEU A 1 368 ? 3.677 -14.803 -14.202 1.00 95.50 368 LEU A N 1
ATOM 2859 C CA . LEU A 1 368 ? 4.529 -15.654 -15.024 1.00 95.50 368 LEU A CA 1
ATOM 2860 C C . LEU A 1 368 ? 5.205 -14.844 -16.128 1.00 95.50 368 LEU A C 1
ATOM 2862 O O . LEU A 1 368 ? 4.582 -14.002 -16.773 1.00 95.50 368 LEU A O 1
ATOM 2866 N N . THR A 1 369 ? 6.4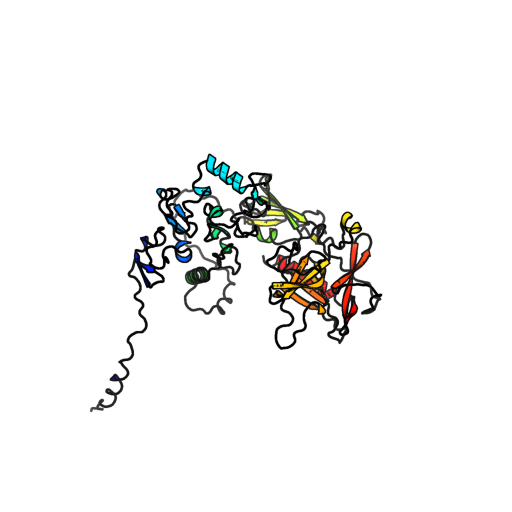66 -15.155 -16.391 1.00 93.81 369 THR A N 1
ATOM 2867 C CA . THR A 1 369 ? 7.226 -14.629 -17.526 1.00 93.81 369 THR A CA 1
ATOM 2868 C C . THR A 1 369 ? 8.331 -15.620 -17.924 1.00 93.81 369 THR A C 1
ATOM 2870 O O . THR A 1 369 ? 8.247 -16.816 -17.634 1.00 93.81 369 THR A O 1
ATOM 2873 N N . THR A 1 370 ? 9.357 -15.143 -18.620 1.00 87.88 370 THR A N 1
ATOM 2874 C CA . THR A 1 370 ? 10.471 -15.933 -19.150 1.00 87.88 370 THR A CA 1
ATOM 2875 C C . THR A 1 370 ? 11.796 -15.477 -18.545 1.00 87.88 370 THR A C 1
ATOM 2877 O O . THR A 1 370 ? 11.953 -14.307 -18.203 1.00 87.88 370 THR A O 1
ATOM 2880 N N . GLU A 1 371 ? 12.772 -16.374 -18.449 1.00 83.12 371 GLU A N 1
ATOM 2881 C CA . GLU A 1 371 ? 14.084 -16.090 -17.840 1.00 83.12 371 GLU A CA 1
ATOM 2882 C C . GLU A 1 371 ? 14.861 -14.947 -18.496 1.00 83.12 371 GLU A C 1
ATOM 2884 O O . GLU A 1 371 ? 15.491 -14.149 -17.813 1.00 83.12 371 GLU A O 1
ATOM 2889 N N . ARG A 1 372 ? 14.760 -14.804 -19.819 1.00 80.88 372 ARG A N 1
ATOM 2890 C CA . ARG A 1 372 ? 15.518 -13.806 -20.582 1.00 80.88 372 ARG A CA 1
ATOM 2891 C C . ARG A 1 372 ? 15.024 -12.373 -20.391 1.00 80.88 372 ARG A C 1
ATOM 2893 O O . ARG A 1 372 ? 15.565 -11.459 -21.000 1.00 80.88 372 ARG A O 1
ATOM 2900 N N . CYS A 1 373 ? 13.980 -12.174 -19.593 1.00 84.50 373 CYS A N 1
ATOM 2901 C CA . CYS A 1 373 ? 13.572 -10.844 -19.150 1.00 84.50 373 CYS A CA 1
ATOM 2902 C C . CYS A 1 373 ? 14.578 -10.250 -18.156 1.00 84.50 373 CYS A C 1
ATOM 2904 O O . CYS A 1 373 ? 14.656 -9.028 -18.004 1.00 84.50 373 CYS A O 1
ATOM 2906 N N . PHE A 1 374 ? 15.384 -11.117 -17.541 1.00 85.31 374 PHE A N 1
ATOM 2907 C CA . PHE A 1 374 ? 16.373 -10.790 -16.530 1.00 85.31 374 PHE A CA 1
ATOM 2908 C C . PHE A 1 374 ? 17.783 -10.933 -17.114 1.00 85.31 374 PHE A C 1
ATOM 2910 O O . PHE A 1 374 ? 18.064 -11.815 -17.927 1.00 85.31 374 PHE A O 1
ATOM 2917 N N . SER A 1 375 ? 18.664 -9.997 -16.768 1.00 68.50 375 SER A N 1
ATOM 2918 C CA . SER A 1 375 ? 20.018 -9.911 -17.324 1.00 68.50 375 SER A CA 1
ATOM 2919 C C . SER A 1 375 ? 20.918 -11.034 -16.803 1.00 68.50 375 SER A C 1
ATOM 2921 O O . SER A 1 375 ? 21.117 -11.159 -15.604 1.00 68.50 375 SER A O 1
ATOM 2923 N N . THR A 1 376 ? 21.562 -11.804 -17.684 1.00 56.00 376 THR A N 1
ATOM 2924 C CA . THR A 1 376 ? 22.649 -12.714 -17.288 1.00 56.00 376 THR A CA 1
ATOM 2925 C C . THR A 1 376 ? 23.891 -11.892 -16.939 1.00 56.00 376 THR A C 1
ATOM 2927 O O . THR A 1 376 ? 24.470 -11.248 -17.814 1.00 56.00 376 THR A O 1
ATOM 2930 N N . GLY A 1 377 ? 24.296 -11.880 -15.671 1.00 46.88 377 GLY A N 1
ATOM 2931 C CA . GLY A 1 377 ? 25.471 -11.136 -15.221 1.00 46.88 377 GLY A CA 1
ATOM 2932 C C . GLY A 1 377 ? 26.746 -11.583 -15.943 1.00 46.88 377 GLY A C 1
ATOM 2933 O O . GLY A 1 377 ? 27.065 -12.770 -15.980 1.00 46.88 377 GLY A O 1
ATOM 2934 N N . VAL A 1 378 ? 27.496 -10.620 -16.479 1.00 42.31 378 VAL A N 1
ATOM 2935 C CA . VAL A 1 378 ? 28.915 -10.782 -16.814 1.00 42.31 378 VAL A CA 1
ATOM 2936 C C . VAL A 1 378 ? 29.700 -10.047 -15.724 1.00 42.31 378 VAL A C 1
ATOM 2938 O O . VAL A 1 378 ? 29.330 -8.940 -15.349 1.00 42.31 378 VAL A O 1
ATOM 2941 N N . HIS A 1 379 ? 30.764 -10.667 -15.207 1.00 38.66 379 HIS A N 1
ATOM 2942 C CA . HIS A 1 379 ? 31.646 -10.122 -14.161 1.00 38.66 379 HIS A CA 1
ATOM 2943 C C . HIS A 1 379 ? 31.015 -9.909 -12.766 1.00 38.66 379 HIS A C 1
ATOM 2945 O O . HIS A 1 379 ? 31.004 -8.808 -12.231 1.00 38.66 379 HIS A O 1
ATOM 2951 N N . GLY A 1 380 ? 30.590 -10.996 -12.111 1.00 39.81 380 GLY A N 1
ATOM 2952 C CA . GLY A 1 380 ? 30.649 -11.087 -10.640 1.00 39.81 380 GLY A CA 1
ATOM 2953 C C . GLY A 1 380 ? 29.643 -10.277 -9.804 1.00 39.81 380 GLY A C 1
ATOM 2954 O O . GLY A 1 380 ? 29.795 -10.255 -8.586 1.00 39.81 380 GLY A O 1
ATOM 2955 N N . LEU A 1 381 ? 28.610 -9.673 -10.400 1.00 42.81 381 LEU A N 1
ATOM 2956 C CA . LEU A 1 381 ? 27.470 -9.065 -9.691 1.00 42.81 381 LEU A CA 1
ATOM 2957 C C . LEU A 1 381 ? 26.189 -9.887 -9.937 1.00 42.81 381 LEU A C 1
ATOM 2959 O O . LEU A 1 381 ? 26.013 -10.463 -11.012 1.00 42.81 381 LEU A O 1
ATOM 2963 N N . ALA A 1 382 ? 25.327 -10.005 -8.921 1.00 47.34 382 ALA A N 1
ATOM 2964 C CA . ALA A 1 382 ? 24.195 -10.933 -8.907 1.00 47.34 382 ALA A CA 1
ATOM 2965 C C . ALA A 1 382 ? 23.171 -10.616 -10.014 1.00 47.34 382 ALA A C 1
ATOM 2967 O O . ALA A 1 382 ? 22.375 -9.694 -9.904 1.00 47.34 382 ALA A O 1
ATOM 2968 N N . ALA A 1 383 ? 23.161 -11.444 -11.058 1.00 50.91 383 ALA A N 1
ATOM 2969 C CA . ALA A 1 383 ? 22.307 -11.380 -12.251 1.00 50.91 383 ALA A CA 1
ATOM 2970 C C . ALA A 1 383 ? 20.777 -11.275 -12.004 1.00 50.91 383 ALA A C 1
ATOM 2972 O O . ALA A 1 383 ? 20.014 -11.064 -12.937 1.00 50.91 383 ALA A O 1
ATOM 2973 N N . ASN A 1 384 ? 20.313 -11.437 -10.761 1.00 60.91 384 ASN A N 1
ATOM 2974 C CA . ASN A 1 384 ? 18.914 -11.685 -10.404 1.00 60.91 384 ASN A CA 1
ATOM 2975 C C . ASN A 1 384 ? 18.449 -10.863 -9.190 1.00 60.91 384 ASN A C 1
ATOM 2977 O O . ASN A 1 384 ? 17.659 -11.361 -8.383 1.00 60.91 384 ASN A O 1
ATOM 2981 N N . ASP A 1 385 ? 18.957 -9.642 -9.015 1.00 78.19 385 ASP A N 1
ATOM 2982 C CA . ASP A 1 385 ? 18.433 -8.753 -7.979 1.00 78.19 385 ASP A CA 1
ATOM 2983 C C . ASP A 1 385 ? 16.992 -8.347 -8.320 1.00 78.19 385 ASP A C 1
ATOM 2985 O O . ASP A 1 385 ? 16.730 -7.691 -9.325 1.00 78.19 385 ASP A O 1
ATOM 2989 N N . HIS A 1 386 ? 16.042 -8.783 -7.493 1.00 82.44 386 HIS A N 1
ATOM 2990 C CA . HIS A 1 386 ? 14.620 -8.507 -7.678 1.00 82.44 386 HIS A CA 1
ATOM 2991 C C . HIS A 1 386 ? 14.281 -7.030 -7.461 1.00 82.44 386 HIS A C 1
ATOM 2993 O O . HIS A 1 386 ? 13.269 -6.572 -7.986 1.00 82.44 386 HIS A O 1
ATOM 2999 N N . THR A 1 387 ? 15.121 -6.288 -6.733 1.00 83.88 387 THR A N 1
ATOM 3000 C CA . THR A 1 387 ? 14.911 -4.863 -6.447 1.00 83.88 387 THR A CA 1
ATOM 3001 C C . THR A 1 387 ? 15.150 -3.975 -7.667 1.00 83.88 387 THR A C 1
ATOM 3003 O O . THR A 1 387 ? 14.558 -2.906 -7.762 1.00 83.88 387 THR A O 1
ATOM 3006 N N . SER A 1 388 ? 15.935 -4.443 -8.645 1.00 86.50 388 SER A N 1
ATOM 3007 C CA . SER A 1 388 ? 16.204 -3.724 -9.898 1.00 86.50 388 SER A CA 1
ATOM 3008 C C . SER A 1 388 ? 15.084 -3.857 -10.935 1.00 86.50 388 SER A C 1
ATOM 3010 O O . SER A 1 388 ? 15.232 -3.392 -12.064 1.00 86.50 388 SER A O 1
ATOM 3012 N N . TYR A 1 389 ? 13.978 -4.530 -10.605 1.00 91.25 389 TYR A N 1
ATOM 3013 C CA . TYR A 1 389 ? 12.855 -4.738 -11.515 1.00 91.25 389 TYR A CA 1
ATOM 3014 C C . TYR A 1 389 ? 11.537 -4.322 -10.863 1.00 91.25 389 TYR A C 1
ATOM 3016 O O . TYR A 1 389 ? 11.305 -4.536 -9.675 1.00 91.25 389 TYR A O 1
ATOM 3024 N N . THR A 1 390 ? 10.629 -3.787 -11.675 1.00 92.50 390 THR A N 1
ATOM 3025 C CA . THR A 1 390 ? 9.260 -3.463 -11.259 1.00 92.50 390 THR A CA 1
ATOM 3026 C C . THR A 1 390 ? 8.254 -3.946 -12.295 1.00 92.50 390 THR A C 1
ATOM 3028 O O . THR A 1 390 ? 8.593 -4.176 -13.461 1.00 92.50 390 THR A O 1
ATOM 3031 N N . ILE A 1 391 ? 7.007 -4.117 -11.866 1.00 95.81 391 ILE A N 1
ATOM 3032 C CA . ILE A 1 391 ? 5.908 -4.554 -12.722 1.00 95.81 391 ILE A CA 1
ATOM 3033 C C . ILE A 1 391 ? 4.867 -3.446 -12.827 1.00 95.81 391 ILE A C 1
ATOM 3035 O O . ILE A 1 391 ? 4.307 -3.035 -11.819 1.00 95.81 391 ILE A O 1
ATOM 3039 N N . ALA A 1 392 ? 4.547 -3.025 -14.045 1.00 95.38 392 ALA A N 1
ATOM 3040 C CA . ALA A 1 392 ? 3.412 -2.158 -14.331 1.00 95.38 392 ALA A CA 1
ATOM 3041 C C . ALA A 1 392 ? 2.177 -2.993 -14.697 1.00 95.38 392 ALA A C 1
ATOM 3043 O O . ALA A 1 392 ? 2.266 -3.927 -15.499 1.00 95.38 392 ALA A O 1
ATOM 3044 N N . GLN A 1 393 ? 1.015 -2.652 -14.137 1.00 94.31 393 GLN A N 1
ATOM 3045 C CA . GLN A 1 393 ? -0.262 -3.243 -14.554 1.00 94.31 393 GLN A CA 1
ATOM 3046 C C . GLN A 1 393 ? -0.576 -2.880 -16.009 1.00 94.31 393 GLN A C 1
ATOM 3048 O O . GLN A 1 393 ? -0.487 -1.712 -16.360 1.00 94.31 393 GLN A O 1
ATOM 3053 N N . GLY A 1 394 ? -0.993 -3.846 -16.832 1.00 91.81 394 GLY A N 1
ATOM 3054 C CA . GLY A 1 394 ? -1.328 -3.611 -18.239 1.00 91.81 394 GLY A CA 1
ATOM 3055 C C . GLY A 1 394 ? -0.150 -3.778 -19.204 1.00 91.81 394 GLY A C 1
ATOM 3056 O O . GLY A 1 394 ? 0.935 -4.220 -18.835 1.00 91.81 394 GLY A O 1
ATOM 3057 N N . HIS A 1 395 ? -0.383 -3.462 -20.480 1.00 92.25 395 HIS A N 1
ATOM 3058 C CA . HIS A 1 395 ? 0.627 -3.548 -21.542 1.00 92.25 395 HIS A CA 1
ATOM 3059 C C . HIS A 1 395 ? 1.191 -2.158 -21.835 1.00 92.25 395 HIS A C 1
ATOM 3061 O O . HIS A 1 395 ? 0.589 -1.364 -22.554 1.00 92.25 395 HIS A O 1
ATOM 3067 N N . HIS A 1 396 ? 2.381 -1.903 -21.302 1.00 92.25 396 HIS A N 1
ATOM 3068 C CA . HIS A 1 396 ? 3.137 -0.664 -21.473 1.00 92.25 396 HIS A CA 1
ATOM 3069 C C . HIS A 1 396 ? 4.554 -0.958 -21.975 1.00 92.25 396 HIS A C 1
ATOM 3071 O O . HIS A 1 396 ? 5.261 -1.771 -21.388 1.00 92.25 396 HIS A O 1
ATOM 3077 N N . GLU A 1 397 ? 4.981 -0.312 -23.057 1.00 91.12 397 GLU A N 1
ATOM 3078 C CA . GLU A 1 397 ? 6.344 -0.470 -23.603 1.00 91.12 397 GLU A CA 1
ATOM 3079 C C . GLU A 1 397 ? 7.169 0.819 -23.514 1.00 91.12 397 GLU A C 1
ATOM 3081 O O . GLU A 1 397 ? 8.350 0.817 -23.847 1.00 91.12 397 GLU A O 1
ATOM 3086 N N . ILE A 1 398 ? 6.553 1.921 -23.079 1.00 89.69 398 ILE A N 1
ATOM 3087 C CA . ILE A 1 398 ? 7.205 3.228 -23.017 1.00 89.69 398 ILE A CA 1
ATOM 3088 C C . ILE A 1 398 ? 8.007 3.308 -21.718 1.00 89.69 398 ILE A C 1
ATOM 3090 O O . ILE A 1 398 ? 7.449 3.134 -20.631 1.00 89.69 398 ILE A O 1
ATOM 3094 N N . GLU A 1 399 ? 9.307 3.555 -21.867 1.00 91.44 399 GLU A N 1
ATOM 3095 C CA . GLU A 1 399 ? 10.260 3.776 -20.778 1.00 91.44 399 GLU A CA 1
ATOM 3096 C C . GLU A 1 399 ? 9.893 5.025 -19.975 1.00 91.44 399 GLU A C 1
ATOM 3098 O O . GLU A 1 399 ? 9.297 5.966 -20.501 1.00 91.44 399 GLU A O 1
ATOM 3103 N N . PHE A 1 400 ? 10.247 5.041 -18.696 1.00 90.75 400 PHE A N 1
ATOM 3104 C CA . PHE A 1 400 ? 9.911 6.151 -17.809 1.00 90.75 400 PHE A CA 1
ATOM 3105 C C . PHE A 1 400 ? 10.991 6.378 -16.756 1.00 90.75 400 PHE A C 1
ATOM 3107 O O . PHE A 1 400 ? 11.848 5.527 -16.537 1.00 90.75 400 PHE A O 1
ATOM 3114 N N . VAL A 1 401 ? 10.948 7.531 -16.098 1.00 87.12 401 VAL A N 1
ATOM 3115 C CA . VAL A 1 401 ? 11.823 7.860 -14.967 1.00 87.12 401 VAL A CA 1
ATOM 3116 C C . VAL A 1 401 ? 10.993 7.795 -13.694 1.00 87.12 401 VAL A C 1
ATOM 3118 O O . VAL A 1 401 ? 9.864 8.284 -13.691 1.00 87.12 401 VAL A O 1
ATOM 3121 N N . ARG A 1 402 ? 11.530 7.196 -12.625 1.00 78.81 402 ARG A N 1
ATOM 3122 C CA . ARG A 1 402 ? 10.800 6.976 -11.361 1.00 78.81 402 ARG A CA 1
ATOM 3123 C C . ARG A 1 402 ? 10.188 8.253 -10.786 1.00 78.81 402 ARG A C 1
ATOM 3125 O O . ARG A 1 402 ? 9.045 8.244 -10.353 1.00 78.81 402 ARG A O 1
ATOM 3132 N N . GLU A 1 403 ? 10.960 9.334 -10.795 1.00 77.56 403 GLU A N 1
ATOM 3133 C CA . GLU A 1 403 ? 10.595 10.625 -10.201 1.00 77.56 403 GLU A CA 1
ATOM 3134 C C . GLU A 1 403 ? 9.702 11.483 -11.120 1.00 77.56 403 GLU A C 1
ATOM 3136 O O . GLU A 1 403 ? 9.363 12.611 -10.775 1.00 77.56 403 GLU A O 1
ATOM 3141 N N . GLN A 1 404 ? 9.321 10.980 -12.303 1.00 80.50 404 GLN A N 1
ATOM 3142 C CA . GLN A 1 404 ? 8.469 11.702 -13.250 1.00 80.50 404 GLN A CA 1
ATOM 3143 C C . GLN A 1 404 ? 7.060 11.102 -13.323 1.00 80.50 404 GLN A C 1
ATOM 3145 O O . GLN A 1 404 ? 6.901 9.884 -13.232 1.00 80.50 404 GLN A O 1
ATOM 3150 N N . PRO A 1 405 ? 6.024 11.916 -13.589 1.00 79.00 405 PRO A N 1
ATOM 3151 C CA . PRO A 1 405 ? 4.679 11.405 -13.823 1.00 79.00 405 PRO A CA 1
ATOM 3152 C C . PRO A 1 405 ? 4.645 10.468 -15.040 1.00 79.00 405 PRO A C 1
ATOM 3154 O O . PRO A 1 405 ? 4.831 10.896 -16.178 1.00 79.00 405 PRO A O 1
ATOM 3157 N N . HIS A 1 406 ? 4.386 9.181 -14.806 1.00 83.44 406 HIS A N 1
ATOM 3158 C CA . HIS A 1 406 ? 4.344 8.156 -15.859 1.00 83.44 406 HIS A CA 1
ATOM 3159 C C . HIS A 1 406 ? 2.989 7.430 -15.957 1.00 83.44 406 HIS A C 1
ATOM 3161 O O . HIS A 1 406 ? 2.735 6.720 -16.927 1.00 83.44 406 HIS A O 1
ATOM 3167 N N . GLY A 1 407 ? 2.095 7.606 -14.975 1.00 82.19 407 GLY A N 1
ATOM 3168 C CA . GLY A 1 407 ? 0.719 7.086 -15.018 1.00 82.19 407 GLY A CA 1
ATOM 3169 C C . GLY A 1 407 ? 0.584 5.560 -14.912 1.00 82.19 407 GLY A C 1
ATOM 3170 O O . GLY A 1 407 ? -0.480 5.019 -15.206 1.00 82.19 407 GLY A O 1
ATOM 3171 N N . TYR A 1 408 ? 1.640 4.853 -14.499 1.00 88.06 408 TYR A N 1
ATOM 3172 C CA . TYR A 1 408 ? 1.628 3.395 -14.333 1.00 88.06 408 TYR A CA 1
ATOM 3173 C C . TYR A 1 408 ? 1.428 3.012 -12.869 1.00 88.06 408 TYR A C 1
ATOM 3175 O O . TYR A 1 408 ? 2.067 3.578 -11.987 1.00 88.06 408 TYR A O 1
ATOM 3183 N N . ILE A 1 409 ? 0.605 1.992 -12.612 1.00 88.75 409 ILE A N 1
ATOM 3184 C CA . ILE A 1 409 ? 0.498 1.380 -11.282 1.00 88.75 409 ILE A CA 1
ATOM 3185 C C . ILE A 1 409 ? 1.590 0.316 -11.163 1.00 88.75 409 ILE A C 1
ATOM 3187 O O . ILE A 1 409 ? 1.495 -0.747 -11.787 1.00 88.75 409 ILE A O 1
ATOM 3191 N N . LEU A 1 410 ? 2.622 0.621 -10.375 1.00 91.38 410 LEU A N 1
ATOM 3192 C CA . LEU A 1 410 ? 3.811 -0.212 -10.208 1.00 91.38 410 LEU A CA 1
ATOM 3193 C C . LEU A 1 410 ? 3.699 -1.169 -9.014 1.00 91.38 410 LEU A C 1
ATOM 3195 O O . LEU A 1 410 ? 3.068 -0.865 -8.003 1.00 91.38 410 LEU A O 1
ATOM 3199 N N . HIS A 1 411 ? 4.342 -2.331 -9.131 1.00 92.56 411 HIS A N 1
ATOM 3200 C CA . HIS A 1 411 ? 4.398 -3.374 -8.109 1.00 92.56 411 HIS A CA 1
ATOM 3201 C C . HIS A 1 411 ? 5.833 -3.854 -7.919 1.00 92.56 411 HIS A C 1
ATOM 3203 O O . HIS A 1 411 ? 6.492 -4.269 -8.875 1.00 92.56 411 HIS A O 1
ATOM 3209 N N . ASN A 1 412 ? 6.280 -3.865 -6.663 1.00 90.88 412 ASN A N 1
ATOM 3210 C CA . ASN A 1 412 ? 7.595 -4.380 -6.292 1.00 90.88 412 ASN A CA 1
ATOM 3211 C C . ASN A 1 412 ? 7.602 -5.912 -6.276 1.00 90.88 412 ASN A C 1
ATOM 3213 O O . ASN A 1 412 ? 6.645 -6.561 -5.832 1.00 90.88 412 ASN A O 1
ATOM 3217 N N . ILE A 1 413 ? 8.716 -6.487 -6.719 1.00 92.62 413 ILE A N 1
ATOM 3218 C CA . ILE A 1 413 ? 8.947 -7.930 -6.746 1.00 92.62 413 ILE A CA 1
ATOM 3219 C C . ILE A 1 413 ? 9.661 -8.314 -5.450 1.00 92.62 413 ILE A C 1
ATOM 3221 O O . ILE A 1 413 ? 10.685 -7.737 -5.121 1.00 92.62 413 ILE A O 1
ATOM 3225 N N . SER A 1 414 ? 9.129 -9.281 -4.705 1.00 90.00 414 SER A N 1
ATOM 3226 C CA . SER A 1 414 ? 9.779 -9.849 -3.516 1.00 90.00 414 SER A CA 1
ATOM 3227 C C . SER A 1 414 ? 10.738 -10.986 -3.862 1.00 90.00 414 SER A C 1
ATOM 3229 O O . SER A 1 414 ? 11.715 -11.220 -3.157 1.00 90.00 414 SER A O 1
ATOM 3231 N N . GLN A 1 415 ? 10.452 -11.729 -4.934 1.00 90.38 415 GLN A N 1
ATOM 3232 C CA . GLN A 1 415 ? 11.268 -12.861 -5.352 1.00 90.38 415 GLN A CA 1
ATOM 3233 C C . GLN A 1 415 ? 11.116 -13.140 -6.851 1.00 90.38 415 GLN A C 1
ATOM 3235 O O . GLN A 1 415 ? 10.005 -13.165 -7.382 1.00 90.38 415 GLN A O 1
ATOM 3240 N N . ILE A 1 416 ? 12.242 -13.440 -7.504 1.00 89.88 416 ILE A N 1
ATOM 3241 C CA . ILE A 1 416 ? 12.307 -14.015 -8.853 1.00 89.88 416 ILE A CA 1
ATOM 3242 C C . ILE A 1 416 ? 12.627 -15.507 -8.702 1.00 89.88 416 ILE A C 1
ATOM 3244 O O . ILE A 1 416 ? 13.696 -15.873 -8.212 1.00 89.88 416 ILE A O 1
ATOM 3248 N N . GLN A 1 417 ? 11.700 -16.384 -9.089 1.00 88.88 417 GLN A N 1
ATOM 3249 C CA . GLN A 1 417 ? 11.871 -17.834 -9.010 1.00 88.88 417 GLN A CA 1
ATOM 3250 C C . GLN A 1 417 ? 11.889 -18.461 -10.404 1.00 88.88 417 GLN A C 1
ATOM 3252 O O . GLN A 1 417 ? 10.907 -18.414 -11.139 1.00 88.88 417 GLN A O 1
ATOM 3257 N N . TYR A 1 418 ? 12.989 -19.135 -10.724 1.00 86.00 418 TYR A N 1
ATOM 3258 C CA . TYR A 1 418 ? 13.156 -19.887 -11.962 1.00 86.00 418 TYR A CA 1
ATOM 3259 C C . TYR A 1 418 ? 12.574 -21.297 -11.820 1.00 86.00 418 TYR A C 1
ATOM 3261 O O . TYR A 1 418 ? 12.870 -22.005 -10.855 1.00 86.00 418 TYR A O 1
ATOM 3269 N N . LEU A 1 419 ? 11.760 -21.712 -12.787 1.00 81.25 419 LEU A N 1
ATOM 3270 C CA . LEU A 1 419 ? 11.236 -23.067 -12.910 1.00 81.25 419 LEU A CA 1
ATOM 3271 C C . LEU A 1 419 ? 11.981 -23.790 -14.033 1.00 81.25 419 LEU A C 1
ATOM 3273 O O . LEU A 1 419 ? 11.842 -23.444 -15.206 1.00 81.25 419 LEU A O 1
ATOM 3277 N N . THR A 1 420 ? 12.753 -24.814 -13.677 1.00 71.31 420 THR A N 1
ATOM 3278 C CA . THR A 1 420 ? 13.497 -25.646 -14.629 1.00 71.31 420 THR A CA 1
ATOM 3279 C C . THR A 1 420 ? 12.844 -27.021 -14.753 1.00 71.31 420 THR A C 1
ATOM 3281 O O . THR A 1 420 ? 12.517 -27.670 -13.760 1.00 71.31 420 THR A O 1
ATOM 3284 N N . SER A 1 421 ? 12.620 -27.482 -15.986 1.00 65.06 421 SER A N 1
ATOM 3285 C CA . SER A 1 421 ? 12.057 -28.812 -16.228 1.00 65.06 421 SER A CA 1
ATOM 3286 C C . SER A 1 421 ? 13.178 -29.839 -16.336 1.00 65.06 421 SER A C 1
ATOM 3288 O O . SER A 1 421 ? 14.123 -29.650 -17.095 1.00 65.06 421 SER A O 1
ATOM 3290 N N . LYS A 1 422 ? 13.036 -30.982 -15.654 1.00 55.25 422 LYS A N 1
ATOM 3291 C CA . LYS A 1 422 ? 13.964 -32.123 -15.786 1.00 55.25 422 LYS A CA 1
ATOM 3292 C C . LYS A 1 422 ? 14.014 -32.711 -17.206 1.00 55.25 422 LYS A C 1
ATOM 3294 O O . LYS A 1 422 ? 14.920 -33.483 -17.499 1.00 55.25 422 LYS A O 1
ATOM 3299 N N . LEU A 1 423 ? 13.042 -32.387 -18.066 1.00 53.53 423 LEU A N 1
ATOM 3300 C CA . LEU A 1 423 ? 12.927 -32.931 -19.423 1.00 53.53 423 LEU A CA 1
ATOM 3301 C C . LEU A 1 423 ? 13.814 -32.220 -20.461 1.00 53.53 423 LEU A C 1
ATOM 3303 O O . LEU A 1 423 ? 13.983 -32.746 -21.561 1.00 53.53 423 LEU A O 1
ATOM 3307 N N . HIS A 1 424 ? 14.354 -31.036 -20.158 1.00 51.44 424 HIS A N 1
ATOM 3308 C CA . HIS A 1 424 ? 15.226 -30.280 -21.061 1.00 51.44 424 HIS A CA 1
ATOM 3309 C C . HIS A 1 424 ? 16.569 -30.028 -20.376 1.00 51.44 424 HIS A C 1
ATOM 3311 O O . HIS A 1 424 ? 16.669 -29.283 -19.410 1.00 51.44 424 HIS A O 1
ATOM 3317 N N . SER A 1 425 ? 17.612 -30.695 -20.876 1.00 44.00 425 SER A N 1
ATOM 3318 C CA . SER A 1 425 ? 18.988 -30.607 -20.370 1.00 44.00 425 SER A CA 1
ATOM 3319 C C . SER A 1 425 ? 19.697 -29.300 -20.742 1.00 44.00 425 SER A C 1
ATOM 3321 O O . SER A 1 425 ? 20.889 -29.163 -20.478 1.00 44.00 425 SER A O 1
ATOM 3323 N N . THR A 1 426 ? 19.007 -28.364 -21.393 1.00 52.19 426 THR A N 1
ATOM 3324 C CA . THR A 1 426 ? 19.548 -27.065 -21.788 1.00 52.19 426 THR A CA 1
ATOM 3325 C C . THR A 1 426 ? 18.937 -25.975 -20.913 1.00 52.19 426 THR A C 1
ATOM 3327 O O . THR A 1 426 ? 17.721 -25.838 -20.810 1.00 52.19 426 THR A O 1
ATOM 3330 N N . THR A 1 427 ? 19.797 -25.176 -20.287 1.00 51.97 427 THR A N 1
ATOM 3331 C CA . THR A 1 427 ? 19.490 -24.015 -19.429 1.00 51.97 427 THR A CA 1
ATOM 3332 C C . THR A 1 427 ? 18.837 -22.839 -20.172 1.00 51.97 427 THR A C 1
ATOM 3334 O O . THR A 1 427 ? 18.857 -21.724 -19.676 1.00 51.97 427 THR A O 1
ATOM 3337 N N . ASP A 1 428 ? 18.317 -23.063 -21.378 1.00 51.69 428 ASP A N 1
ATOM 3338 C CA . ASP A 1 428 ? 17.918 -22.020 -22.332 1.00 51.69 428 ASP A CA 1
ATOM 3339 C C . ASP A 1 428 ? 16.401 -21.768 -22.381 1.00 51.69 428 ASP A C 1
ATOM 3341 O O . ASP A 1 428 ? 15.938 -21.030 -23.259 1.00 51.69 428 ASP A O 1
ATOM 3345 N N . GLN A 1 429 ? 15.616 -22.454 -21.534 1.00 61.31 429 GLN A N 1
ATOM 3346 C CA . GLN A 1 429 ? 14.148 -22.427 -21.584 1.00 61.31 429 GLN A CA 1
ATOM 3347 C C . GLN A 1 429 ? 13.465 -22.560 -20.205 1.00 61.31 429 GLN A C 1
ATOM 3349 O O . GLN A 1 429 ? 12.687 -23.494 -19.983 1.00 61.31 429 GLN A O 1
ATOM 3354 N N . ALA A 1 430 ? 13.716 -21.642 -19.269 1.00 71.88 430 ALA A N 1
ATOM 3355 C CA . ALA A 1 430 ? 12.994 -21.582 -17.991 1.00 71.88 430 ALA A CA 1
ATOM 3356 C C . ALA A 1 430 ? 11.803 -20.604 -18.004 1.00 71.88 430 ALA A C 1
ATOM 3358 O O . ALA A 1 430 ? 11.870 -19.468 -18.493 1.00 71.88 430 ALA A O 1
ATOM 3359 N N . LEU A 1 431 ? 10.701 -21.051 -17.392 1.00 84.88 431 LEU A N 1
ATOM 3360 C CA . LEU A 1 431 ? 9.627 -20.164 -16.945 1.00 84.88 431 LEU A CA 1
ATOM 3361 C C . LEU A 1 431 ? 10.051 -19.483 -15.646 1.00 84.88 431 LEU A C 1
ATOM 3363 O O . LEU A 1 431 ? 10.696 -20.096 -14.797 1.00 84.88 431 LEU A O 1
ATOM 3367 N N . VAL A 1 432 ? 9.645 -18.231 -15.467 1.00 90.50 432 VAL A N 1
ATOM 3368 C CA . VAL A 1 432 ? 9.921 -17.474 -14.246 1.00 90.50 432 VAL A CA 1
ATOM 3369 C C . VAL A 1 432 ? 8.621 -17.084 -13.567 1.00 90.50 432 VAL A C 1
ATOM 3371 O O . VAL A 1 432 ? 7.708 -16.562 -14.204 1.00 90.50 432 VAL A O 1
ATOM 3374 N N . LEU A 1 433 ? 8.564 -17.330 -12.262 1.00 93.44 433 LEU A N 1
ATOM 3375 C CA . LEU A 1 433 ? 7.555 -16.816 -11.352 1.00 93.44 433 LEU A CA 1
ATOM 3376 C C . LEU A 1 433 ? 8.100 -15.556 -10.679 1.00 93.44 433 LEU A C 1
ATOM 3378 O O . LEU A 1 433 ? 9.117 -15.606 -9.986 1.00 93.44 433 LEU A O 1
ATOM 3382 N N . LEU A 1 434 ? 7.403 -14.442 -10.857 1.00 95.25 434 LEU A N 1
ATOM 3383 C CA . LEU A 1 434 ? 7.622 -13.221 -10.094 1.00 95.25 434 LEU A CA 1
ATOM 3384 C C . LEU A 1 434 ? 6.610 -13.180 -8.968 1.00 95.25 434 LEU A C 1
ATOM 3386 O O . LEU A 1 434 ? 5.403 -13.265 -9.206 1.00 95.25 434 LEU A O 1
ATOM 3390 N N . ILE A 1 435 ? 7.122 -13.063 -7.751 1.00 94.19 435 ILE A N 1
ATOM 3391 C CA . ILE A 1 435 ? 6.316 -13.014 -6.540 1.00 94.19 435 ILE A CA 1
ATOM 3392 C C . ILE A 1 435 ? 6.287 -11.576 -6.077 1.00 94.19 435 ILE A C 1
ATOM 3394 O O . ILE A 1 435 ? 7.335 -10.979 -5.855 1.00 94.19 435 ILE A O 1
ATOM 3398 N N . LEU A 1 436 ? 5.099 -11.006 -5.952 1.00 92.94 436 LEU A N 1
ATOM 3399 C CA . LEU A 1 436 ? 4.930 -9.594 -5.623 1.00 92.94 436 LEU A CA 1
ATOM 3400 C C . LEU A 1 436 ? 4.985 -9.369 -4.116 1.00 92.94 436 LEU A C 1
ATOM 3402 O O . LEU A 1 436 ? 4.574 -10.231 -3.338 1.00 92.94 436 LEU A O 1
ATOM 3406 N N . VAL A 1 437 ? 5.472 -8.195 -3.707 1.00 86.69 437 VAL A N 1
ATOM 3407 C CA . VAL A 1 437 ? 5.442 -7.758 -2.300 1.00 86.69 437 VAL A CA 1
ATOM 3408 C C . VAL A 1 437 ? 3.992 -7.576 -1.844 1.00 86.69 437 VAL A C 1
ATOM 3410 O O . VAL A 1 437 ? 3.566 -8.156 -0.845 1.00 86.69 437 VAL A O 1
ATOM 3413 N N . ARG A 1 438 ? 3.202 -6.815 -2.612 1.00 85.88 438 ARG A N 1
ATOM 3414 C CA . ARG A 1 438 ? 1.765 -6.619 -2.382 1.00 85.88 438 ARG A CA 1
ATOM 3415 C C . ARG A 1 438 ? 0.953 -7.392 -3.433 1.00 85.88 438 ARG A C 1
ATOM 3417 O O . ARG A 1 438 ? 1.360 -7.449 -4.590 1.00 85.88 438 ARG A O 1
ATOM 3424 N N . PRO A 1 439 ? -0.174 -8.022 -3.054 1.00 89.94 439 PRO A N 1
ATOM 3425 C CA . PRO A 1 439 ? -1.059 -8.678 -4.012 1.00 89.94 439 PRO A CA 1
ATOM 3426 C C . PRO A 1 439 ? -1.745 -7.664 -4.938 1.00 89.94 439 PRO A C 1
ATOM 3428 O O . PRO A 1 439 ? -2.160 -6.589 -4.507 1.00 89.94 439 PRO A O 1
ATOM 3431 N N . LEU A 1 440 ? -1.937 -8.051 -6.194 1.00 92.12 440 LEU A N 1
ATOM 3432 C CA . LEU A 1 440 ? -2.786 -7.360 -7.156 1.00 92.12 440 LEU A CA 1
ATOM 3433 C C . LEU A 1 440 ? -4.242 -7.407 -6.680 1.00 92.12 440 LEU A C 1
ATOM 3435 O O . LEU A 1 440 ? -4.784 -8.482 -6.410 1.00 92.12 440 LEU A O 1
ATOM 3439 N N . ARG A 1 441 ? -4.888 -6.240 -6.618 1.00 90.62 441 ARG A N 1
ATOM 3440 C CA . ARG A 1 441 ? -6.341 -6.138 -6.443 1.00 90.62 441 ARG A CA 1
ATOM 3441 C C . ARG A 1 441 ? -7.004 -6.299 -7.805 1.00 90.62 441 ARG A C 1
ATOM 3443 O O . ARG A 1 441 ? -6.708 -5.539 -8.725 1.00 90.62 441 ARG A O 1
ATOM 3450 N N . PHE A 1 442 ? -7.847 -7.317 -7.941 1.00 92.75 442 PHE A N 1
ATOM 3451 C CA . PHE A 1 442 ? -8.522 -7.584 -9.204 1.00 92.75 442 PHE A CA 1
ATOM 3452 C C . PHE A 1 442 ? -9.661 -6.598 -9.451 1.00 92.75 442 PHE A C 1
ATOM 3454 O O . PHE A 1 442 ? -10.303 -6.113 -8.524 1.00 92.75 442 PHE A O 1
ATOM 3461 N N . SER A 1 443 ? -9.893 -6.316 -10.727 1.00 89.25 443 SER A N 1
ATOM 3462 C CA . SER A 1 443 ? -10.901 -5.378 -11.217 1.00 89.25 443 SER A CA 1
ATOM 3463 C C . SER A 1 443 ? -11.399 -5.825 -12.597 1.00 89.25 443 SER A C 1
ATOM 3465 O O . SER A 1 443 ? -11.155 -6.954 -13.040 1.00 89.25 443 SER A O 1
ATOM 3467 N N . ALA A 1 444 ? -12.099 -4.956 -13.325 1.00 85.44 444 ALA A N 1
ATOM 3468 C CA . ALA A 1 444 ? -12.368 -5.173 -14.745 1.00 85.44 444 ALA A CA 1
ATOM 3469 C C . ALA A 1 444 ? -11.085 -5.194 -15.601 1.00 85.44 444 ALA A C 1
ATOM 3471 O O . ALA A 1 444 ? -11.026 -5.945 -16.569 1.00 85.44 444 ALA A O 1
ATOM 3472 N N . THR A 1 445 ? -10.064 -4.409 -15.240 1.00 86.81 445 THR A N 1
ATOM 3473 C CA . THR A 1 445 ? -8.839 -4.207 -16.035 1.00 86.81 445 THR A CA 1
ATOM 3474 C C . THR A 1 445 ? -7.653 -5.046 -15.573 1.00 86.81 445 THR A C 1
ATOM 3476 O O . THR A 1 445 ? -6.692 -5.182 -16.324 1.00 86.81 445 THR A O 1
ATOM 3479 N N . VAL A 1 446 ? -7.724 -5.634 -14.376 1.00 93.00 446 VAL A N 1
ATOM 3480 C CA . VAL A 1 446 ? -6.669 -6.472 -13.794 1.00 93.00 446 VAL A CA 1
ATOM 3481 C C . VAL A 1 446 ? -7.284 -7.791 -13.347 1.00 93.00 446 VAL A C 1
ATOM 3483 O O . VAL A 1 446 ? -8.053 -7.828 -12.387 1.00 93.00 446 VAL A O 1
ATOM 3486 N N . ARG A 1 447 ? -6.970 -8.891 -14.035 1.00 93.38 447 ARG A N 1
ATOM 3487 C CA . ARG A 1 447 ? -7.509 -10.228 -13.737 1.00 93.38 447 ARG A CA 1
ATOM 3488 C C . ARG A 1 447 ? -6.492 -11.323 -14.012 1.00 93.38 447 ARG A C 1
ATOM 3490 O O . ARG A 1 447 ? -5.691 -11.176 -14.925 1.00 93.38 447 ARG A O 1
ATOM 3497 N N . PRO A 1 448 ? -6.545 -12.460 -13.307 1.00 95.81 448 PRO A N 1
ATOM 3498 C CA . PRO A 1 448 ? -5.696 -13.588 -13.641 1.00 95.81 448 PRO A CA 1
ATOM 3499 C C . PRO A 1 448 ? -6.228 -14.336 -14.867 1.00 95.81 448 PRO A C 1
ATOM 3501 O O . PRO A 1 448 ? -7.437 -14.406 -15.107 1.00 95.81 448 PRO A O 1
ATOM 3504 N N . ILE A 1 449 ? -5.333 -14.961 -15.626 1.00 95.12 449 ILE A N 1
ATOM 3505 C CA . ILE A 1 449 ? -5.706 -15.919 -16.671 1.00 95.12 449 ILE A CA 1
ATOM 3506 C C . ILE A 1 449 ? -5.894 -17.324 -16.087 1.00 95.12 449 ILE A C 1
ATOM 3508 O O . ILE A 1 449 ? -5.233 -17.701 -15.120 1.00 95.12 449 ILE A O 1
ATOM 3512 N N . CYS A 1 450 ? -6.777 -18.134 -16.676 1.00 93.31 450 CYS A N 1
ATOM 3513 C CA . CYS A 1 450 ? -6.958 -19.506 -16.214 1.00 93.31 450 CYS A CA 1
ATOM 3514 C C . CYS A 1 450 ? -5.785 -20.408 -16.624 1.00 93.31 450 CYS A C 1
ATOM 3516 O O . CYS A 1 450 ? -5.341 -20.397 -17.774 1.00 93.31 450 CYS A O 1
ATOM 3518 N N . LEU A 1 451 ? -5.348 -21.275 -15.709 1.00 91.12 451 LEU A N 1
ATOM 3519 C CA . LEU A 1 451 ? -4.373 -22.334 -15.980 1.00 91.12 451 LEU A CA 1
ATOM 3520 C C . LEU A 1 451 ? -5.100 -23.646 -16.300 1.00 91.12 451 LEU A C 1
ATOM 3522 O O . LEU A 1 451 ? -5.874 -24.142 -15.481 1.00 91.12 451 LEU A O 1
ATOM 3526 N N . LYS A 1 452 ? -4.868 -24.222 -17.485 1.00 77.12 452 LYS A N 1
ATOM 3527 C CA . LYS A 1 452 ? -5.522 -25.465 -17.926 1.00 77.12 452 LYS A CA 1
ATOM 3528 C C . LYS A 1 452 ? -4.580 -26.667 -17.853 1.00 77.12 452 LYS A C 1
ATOM 3530 O O . LYS A 1 452 ? -3.478 -26.602 -18.389 1.00 77.12 452 LYS A O 1
ATOM 3535 N N . ASP A 1 453 ? -5.059 -27.788 -17.312 1.00 65.12 453 ASP A N 1
ATOM 3536 C CA . ASP A 1 453 ? -4.445 -29.098 -17.561 1.00 65.12 453 ASP A CA 1
ATOM 3537 C C . ASP A 1 453 ? -4.790 -29.520 -18.987 1.00 65.12 453 ASP A C 1
ATOM 3539 O O . ASP A 1 453 ? -5.950 -29.793 -19.309 1.00 65.12 453 ASP A O 1
ATOM 3543 N N . LEU A 1 454 ? -3.807 -29.497 -19.883 1.00 58.00 454 LEU A N 1
ATOM 3544 C CA . LEU A 1 454 ? -4.003 -30.039 -21.216 1.00 58.00 454 LEU A CA 1
ATOM 3545 C C . LEU A 1 454 ? -3.848 -31.550 -21.073 1.00 58.00 454 LEU A C 1
ATOM 3547 O O . LEU A 1 454 ? -2.772 -32.045 -20.749 1.00 58.00 454 LEU A O 1
ATOM 3551 N N . SER A 1 455 ? -4.937 -32.285 -21.293 1.00 45.06 455 SER A N 1
ATOM 3552 C CA . SER A 1 455 ? -4.889 -33.735 -21.459 1.00 45.06 455 SER A CA 1
ATOM 3553 C C . SER A 1 455 ? -3.840 -34.077 -22.520 1.00 45.06 455 SER A C 1
ATOM 3555 O O . SER A 1 455 ? -3.881 -33.525 -23.620 1.00 45.06 455 SER A O 1
ATOM 3557 N N . ALA A 1 456 ? -2.897 -34.937 -22.130 1.00 47.81 456 ALA A N 1
ATOM 3558 C CA . ALA A 1 456 ? -1.723 -35.387 -22.868 1.00 47.81 456 ALA A CA 1
ATOM 3559 C C . ALA A 1 456 ? -1.874 -35.359 -24.399 1.00 47.81 456 ALA A C 1
ATOM 3561 O O . ALA A 1 456 ? -2.726 -36.054 -24.949 1.00 47.81 456 ALA A O 1
ATOM 3562 N N . GLY A 1 457 ? -0.995 -34.612 -25.081 1.00 46.09 457 GLY A N 1
ATOM 3563 C CA . GLY A 1 457 ? -0.791 -34.822 -26.515 1.00 46.09 457 GLY A CA 1
ATOM 3564 C C . GLY A 1 457 ? -0.334 -33.648 -27.377 1.00 46.09 457 GLY A C 1
ATOM 3565 O O . GLY A 1 457 ? -0.847 -33.549 -28.479 1.00 46.09 457 GLY A O 1
ATOM 3566 N N . VAL A 1 458 ? 0.617 -32.793 -26.966 1.00 46.00 458 VAL A N 1
ATOM 3567 C CA . VAL A 1 458 ? 1.430 -31.999 -27.927 1.00 46.00 458 VAL A CA 1
ATOM 3568 C C . VAL A 1 458 ? 2.825 -31.716 -27.326 1.00 46.00 458 VAL A C 1
ATOM 3570 O O . VAL A 1 458 ? 2.895 -31.319 -26.162 1.00 46.00 458 VAL A O 1
ATOM 3573 N N . PRO A 1 459 ? 3.938 -31.923 -28.060 1.00 49.06 459 PRO A N 1
ATOM 3574 C CA . PRO A 1 459 ? 5.296 -31.788 -27.528 1.00 49.06 459 PRO A CA 1
ATOM 3575 C C . PRO A 1 459 ? 5.758 -30.336 -27.301 1.00 49.06 459 PRO A C 1
ATOM 3577 O O . PRO A 1 459 ? 5.685 -29.495 -28.192 1.00 49.06 459 PRO A O 1
ATOM 3580 N N . GLY A 1 460 ? 6.333 -30.114 -26.113 1.00 53.88 460 GLY A N 1
ATOM 3581 C CA . GLY A 1 460 ? 7.612 -29.430 -25.862 1.00 53.88 460 GLY A CA 1
ATOM 3582 C C . GLY A 1 460 ? 7.761 -27.966 -26.257 1.00 53.88 460 GLY A C 1
ATOM 3583 O O . GLY A 1 460 ? 7.818 -27.116 -25.380 1.00 53.88 460 GLY A O 1
ATOM 3584 N N . VAL A 1 461 ? 7.890 -27.682 -27.551 1.00 50.31 461 VAL A N 1
ATOM 3585 C CA . VAL A 1 461 ? 8.191 -26.370 -28.140 1.00 50.31 461 VAL A CA 1
ATOM 3586 C C . VAL A 1 461 ? 7.841 -26.470 -29.630 1.00 50.31 461 VAL A C 1
ATOM 3588 O O . VAL A 1 461 ? 8.254 -27.415 -30.296 1.00 50.31 461 VAL A O 1
ATOM 3591 N N . SER A 1 462 ? 7.116 -25.496 -30.183 1.00 47.59 462 SER A N 1
ATOM 3592 C CA . SER A 1 462 ? 6.874 -25.371 -31.630 1.00 47.59 462 SER A CA 1
ATOM 3593 C C . SER A 1 462 ? 7.309 -23.973 -32.077 1.00 47.59 462 SER A C 1
ATOM 3595 O O . SER A 1 462 ? 7.100 -23.027 -31.315 1.00 47.59 462 SER A O 1
ATOM 3597 N N . PRO A 1 463 ? 7.867 -23.791 -33.288 1.00 49.16 463 PRO A N 1
ATOM 3598 C CA . PRO A 1 463 ? 8.155 -22.465 -33.830 1.00 49.16 463 PRO A CA 1
ATOM 3599 C C . PRO A 1 463 ? 6.903 -21.576 -33.811 1.00 49.16 463 PRO A C 1
ATOM 3601 O O . PRO A 1 463 ? 5.781 -22.055 -34.016 1.00 49.16 463 PRO A O 1
ATOM 3604 N N . VAL A 1 464 ? 7.082 -20.288 -33.522 1.00 51.00 464 VAL A N 1
ATOM 3605 C CA . VAL A 1 464 ? 6.019 -19.281 -33.634 1.00 51.00 464 VAL A CA 1
ATOM 3606 C C . VAL A 1 464 ? 5.872 -18.925 -35.119 1.00 51.00 464 VAL A C 1
ATOM 3608 O O . VAL A 1 464 ? 6.868 -18.625 -35.775 1.00 51.00 464 VAL A O 1
ATOM 3611 N N . GLU A 1 465 ? 4.654 -18.987 -35.670 1.00 46.72 465 GLU A N 1
ATOM 3612 C CA . GLU A 1 465 ? 4.380 -18.459 -37.016 1.00 46.72 465 GLU A CA 1
ATOM 3613 C C . GLU A 1 465 ? 4.747 -16.969 -37.055 1.00 46.72 465 GLU A C 1
ATOM 3615 O O . GLU A 1 465 ? 4.546 -16.255 -36.072 1.00 46.72 465 GLU A O 1
ATOM 3620 N N . ARG A 1 466 ? 5.345 -16.502 -38.160 1.00 44.81 466 ARG A N 1
ATOM 3621 C CA . ARG A 1 466 ? 5.913 -15.147 -38.267 1.00 44.81 466 ARG A CA 1
ATOM 3622 C C . ARG A 1 466 ? 4.877 -14.086 -37.882 1.00 44.81 466 ARG A C 1
ATOM 3624 O O . ARG A 1 466 ? 3.969 -13.789 -38.648 1.00 44.81 466 ARG A O 1
ATOM 3631 N N . GLY A 1 467 ? 5.075 -13.494 -36.708 1.00 51.66 467 GLY A N 1
ATOM 3632 C CA . GLY A 1 467 ? 4.288 -12.398 -36.155 1.00 51.66 467 GLY A CA 1
ATOM 3633 C C . GLY A 1 467 ? 5.109 -11.596 -35.141 1.00 51.66 467 GLY A C 1
ATOM 3634 O O . GLY A 1 467 ? 6.085 -12.089 -34.557 1.00 51.66 467 GLY A O 1
ATOM 3635 N N . ALA A 1 468 ? 4.733 -10.334 -34.934 1.00 60.81 468 ALA A N 1
ATOM 3636 C CA . ALA A 1 468 ? 5.426 -9.385 -34.061 1.00 60.81 468 ALA A CA 1
ATOM 3637 C C . ALA A 1 468 ? 5.143 -9.627 -32.559 1.00 60.81 468 ALA A C 1
ATOM 3639 O O . ALA A 1 468 ? 4.781 -8.712 -31.836 1.00 60.81 468 ALA A O 1
ATOM 3640 N N . PHE A 1 469 ? 5.299 -10.859 -32.065 1.00 71.12 469 PHE A N 1
ATOM 3641 C CA . PHE A 1 469 ? 5.070 -11.174 -30.647 1.00 71.12 469 PHE A CA 1
ATOM 3642 C C . PHE A 1 469 ? 6.177 -10.625 -29.734 1.00 71.12 469 PHE A C 1
ATOM 3644 O O . PHE A 1 469 ? 7.355 -10.713 -30.084 1.00 71.12 469 PHE A O 1
ATOM 3651 N N . ARG A 1 470 ? 5.837 -10.093 -28.562 1.00 82.50 470 ARG A N 1
ATOM 3652 C CA . ARG A 1 470 ? 6.819 -9.670 -27.551 1.00 82.50 470 ARG A CA 1
ATOM 3653 C C . ARG A 1 470 ? 7.205 -10.832 -26.640 1.00 82.50 470 ARG A C 1
ATOM 3655 O O . ARG A 1 470 ? 6.455 -11.790 -26.472 1.00 82.50 470 ARG A O 1
ATOM 3662 N N . GLN A 1 471 ? 8.393 -10.752 -26.052 1.00 83.94 471 GLN A N 1
ATOM 3663 C CA . GLN A 1 471 ? 8.831 -11.729 -25.064 1.00 83.94 471 GLN A CA 1
ATOM 3664 C C . GLN A 1 471 ? 7.968 -11.631 -23.801 1.00 83.94 471 GLN A C 1
ATOM 3666 O O . GLN A 1 471 ? 7.605 -10.536 -23.373 1.00 83.94 471 GLN A O 1
ATOM 3671 N N . GLY A 1 472 ? 7.610 -12.779 -23.229 1.00 84.12 472 GLY A N 1
ATOM 3672 C CA . GLY A 1 472 ? 6.697 -12.856 -22.094 1.00 84.12 472 GLY A CA 1
ATOM 3673 C C . GLY A 1 472 ? 5.219 -12.692 -22.461 1.00 84.12 472 GLY A C 1
ATOM 3674 O O . GLY A 1 472 ? 4.362 -12.794 -21.587 1.00 84.12 472 GLY A O 1
ATOM 3675 N N . GLN A 1 473 ? 4.893 -12.489 -23.744 1.00 90.00 473 GLN A N 1
ATOM 3676 C CA . GLN A 1 473 ? 3.509 -12.350 -24.188 1.00 90.00 473 GLN A CA 1
ATOM 3677 C C . GLN A 1 473 ? 2.738 -13.668 -23.988 1.00 90.00 473 GLN A C 1
ATOM 3679 O O . GLN A 1 473 ? 3.213 -14.724 -24.431 1.00 90.00 473 GLN A O 1
ATOM 3684 N N . PRO A 1 474 ? 1.552 -13.638 -23.351 1.00 89.94 474 PRO A N 1
ATOM 3685 C CA . PRO A 1 474 ? 0.729 -14.825 -23.192 1.00 89.94 474 PRO A CA 1
ATOM 3686 C C . PRO A 1 474 ? 0.036 -15.187 -24.504 1.00 89.94 474 PRO A C 1
ATOM 3688 O O . PRO A 1 474 ? -0.503 -14.329 -25.205 1.00 89.94 474 PRO A O 1
ATOM 3691 N N . VAL A 1 475 ? -0.018 -16.482 -24.804 1.00 87.19 475 VAL A N 1
ATOM 3692 C CA . VAL A 1 475 ? -0.859 -17.014 -25.876 1.00 87.19 475 VAL A CA 1
ATOM 3693 C C . VAL A 1 475 ? -1.998 -17.811 -25.268 1.00 87.19 475 VAL A C 1
ATOM 3695 O O . VAL A 1 475 ? -1.795 -18.742 -24.478 1.00 87.19 475 VAL A O 1
ATOM 3698 N N . ILE A 1 476 ? -3.214 -17.436 -25.645 1.00 86.44 476 ILE A N 1
ATOM 3699 C CA . ILE A 1 476 ? -4.438 -17.868 -24.981 1.00 86.44 476 ILE A CA 1
ATOM 3700 C C . ILE A 1 476 ? -5.277 -18.772 -25.882 1.00 86.44 476 ILE A C 1
ATOM 3702 O O . ILE A 1 476 ? -5.208 -18.709 -27.107 1.00 86.44 476 ILE A O 1
ATOM 3706 N N . SER A 1 477 ? -6.106 -19.593 -25.255 1.00 87.38 477 SER A N 1
ATOM 3707 C CA . SER A 1 477 ? -7.173 -20.355 -25.900 1.00 87.38 477 SER A CA 1
ATOM 3708 C C . SER A 1 477 ? -8.484 -20.093 -25.172 1.00 87.38 477 SER A C 1
ATOM 3710 O O . SER A 1 477 ? -8.499 -19.965 -23.947 1.00 87.38 477 SER A O 1
ATOM 3712 N N . TRP A 1 478 ? -9.585 -20.003 -25.910 1.00 82.31 478 TRP A N 1
ATOM 3713 C CA . TRP A 1 478 ? -10.901 -19.752 -25.331 1.00 82.31 478 TRP A CA 1
ATOM 3714 C C . TRP A 1 478 ? -11.650 -21.061 -25.085 1.00 82.31 478 TRP A C 1
ATOM 3716 O O . TRP A 1 478 ? -11.780 -21.902 -25.975 1.00 82.31 478 TRP A O 1
ATOM 3726 N N . HIS A 1 479 ? -12.174 -21.220 -23.872 1.00 82.50 479 HIS A N 1
ATOM 3727 C CA . HIS A 1 479 ? -13.082 -22.298 -23.497 1.00 82.50 479 HIS A CA 1
ATOM 3728 C C . HIS A 1 479 ? -14.375 -21.687 -22.956 1.00 82.50 479 HIS A C 1
ATOM 3730 O O . HIS A 1 479 ? -14.444 -21.199 -21.827 1.00 82.50 479 HIS A O 1
ATOM 3736 N N . GLY A 1 480 ? -15.409 -21.666 -23.800 1.00 84.31 480 GLY A N 1
ATOM 3737 C CA . GLY A 1 480 ? -16.619 -20.900 -23.518 1.00 84.31 480 GLY A CA 1
ATOM 3738 C C . GLY A 1 480 ? -16.291 -19.410 -23.386 1.00 84.31 480 GLY A C 1
ATOM 3739 O O . GLY A 1 480 ? -15.733 -18.820 -24.301 1.00 84.31 480 GLY A O 1
ATOM 3740 N N . LYS A 1 481 ? -16.610 -18.813 -22.231 1.00 84.38 481 LYS A N 1
ATOM 3741 C CA . LYS A 1 481 ? -16.354 -17.390 -21.924 1.00 84.38 481 LYS A CA 1
ATOM 3742 C C . LYS A 1 481 ? -15.098 -17.158 -21.072 1.00 84.38 481 LYS A C 1
ATOM 3744 O O . LYS A 1 481 ? -15.020 -16.141 -20.383 1.00 84.38 481 LYS A O 1
ATOM 3749 N N . ARG A 1 482 ? -14.187 -18.133 -21.013 1.00 89.12 482 ARG A N 1
ATOM 3750 C CA . ARG A 1 482 ? -12.952 -18.048 -20.225 1.00 89.12 482 ARG A CA 1
ATOM 3751 C C . ARG A 1 482 ? -11.727 -18.265 -21.103 1.00 89.12 482 ARG A C 1
ATOM 3753 O O . ARG A 1 482 ? -11.670 -19.229 -21.867 1.00 89.12 482 ARG A O 1
ATOM 3760 N N . ALA A 1 483 ? -10.749 -17.383 -20.964 1.00 89.88 483 ALA A N 1
ATOM 3761 C CA . ALA A 1 483 ? -9.436 -17.512 -21.569 1.00 89.88 483 ALA A CA 1
ATOM 3762 C C . ALA A 1 483 ? -8.512 -18.368 -20.695 1.00 89.88 483 ALA A C 1
ATOM 3764 O O . ALA A 1 483 ? -8.413 -18.180 -19.480 1.00 89.88 483 ALA A O 1
ATOM 3765 N N . HIS A 1 484 ? -7.809 -19.291 -21.337 1.00 91.25 484 HIS A N 1
ATOM 3766 C CA . HIS A 1 484 ? -6.839 -20.182 -20.722 1.00 91.25 484 HIS A CA 1
ATOM 3767 C C . HIS A 1 484 ? -5.461 -19.979 -21.337 1.00 91.25 484 HIS A C 1
ATOM 3769 O O . HIS A 1 484 ? -5.314 -19.963 -22.562 1.00 91.25 484 HIS A O 1
ATOM 3775 N N . LEU A 1 485 ? -4.447 -19.878 -20.483 1.00 90.81 485 LEU A N 1
ATOM 3776 C CA . LEU A 1 485 ? -3.057 -19.748 -20.894 1.00 90.81 485 LEU A CA 1
ATOM 3777 C C . LEU A 1 485 ? -2.557 -21.069 -21.484 1.00 90.81 485 LEU A C 1
ATOM 3779 O O . LEU A 1 485 ? -2.674 -22.122 -20.857 1.00 90.81 485 LEU A O 1
ATOM 3783 N N . THR A 1 486 ? -1.993 -21.007 -22.689 1.00 83.81 486 THR A N 1
ATOM 3784 C CA . THR A 1 486 ? -1.446 -22.184 -23.382 1.00 83.81 486 THR A CA 1
ATOM 3785 C C . THR A 1 486 ? 0.074 -22.235 -23.283 1.00 83.81 486 THR A C 1
ATOM 3787 O O . THR A 1 486 ? 0.645 -23.239 -22.855 1.00 83.81 486 THR A O 1
ATOM 3790 N N . HIS A 1 487 ? 0.726 -21.138 -23.657 1.00 86.19 487 HIS A N 1
ATOM 3791 C CA . HIS A 1 487 ? 2.168 -20.955 -23.627 1.00 86.19 487 HIS A CA 1
ATOM 3792 C C . HIS A 1 487 ? 2.502 -19.469 -23.506 1.00 86.19 487 HIS A C 1
ATOM 3794 O O . HIS A 1 487 ? 1.656 -18.605 -23.751 1.00 86.19 487 HIS A O 1
ATOM 3800 N N . ILE A 1 488 ? 3.748 -19.191 -23.143 1.00 88.69 488 ILE A N 1
ATOM 3801 C CA . ILE A 1 488 ? 4.327 -17.850 -23.150 1.00 88.69 488 ILE A CA 1
ATOM 3802 C C . ILE A 1 488 ? 5.351 -17.783 -24.282 1.00 88.69 488 ILE A C 1
ATOM 3804 O O . ILE A 1 488 ? 6.048 -18.761 -24.565 1.00 88.69 488 ILE A O 1
ATOM 3808 N N . VAL A 1 489 ? 5.425 -16.642 -24.960 1.00 86.88 489 VAL A N 1
ATOM 3809 C CA . VAL A 1 489 ? 6.439 -16.404 -25.991 1.00 86.88 489 VAL A CA 1
ATOM 3810 C C . VAL A 1 489 ? 7.792 -16.169 -25.317 1.00 86.88 489 VAL A C 1
ATOM 3812 O O . VAL A 1 489 ? 7.977 -15.175 -24.618 1.00 86.88 489 VAL A O 1
ATOM 3815 N N . GLY A 1 490 ? 8.732 -17.088 -25.516 1.00 82.75 490 GLY A N 1
ATOM 3816 C CA . GLY A 1 490 ? 10.125 -16.953 -25.095 1.00 82.75 490 GLY A CA 1
ATOM 3817 C C . GLY A 1 490 ? 11.045 -16.546 -26.245 1.00 82.75 490 GLY A C 1
ATOM 3818 O O . GLY A 1 490 ? 10.596 -16.232 -27.352 1.00 82.75 490 GLY A O 1
ATOM 3819 N N . SER A 1 491 ? 12.349 -16.582 -25.979 1.00 74.75 491 SER A N 1
ATOM 3820 C CA . SER A 1 491 ? 13.400 -16.399 -26.981 1.00 74.75 491 SER A CA 1
ATOM 3821 C C . SER A 1 491 ? 14.530 -17.407 -26.752 1.00 74.75 491 SER A C 1
ATOM 3823 O O . SER A 1 491 ? 14.838 -17.730 -25.607 1.00 74.75 491 SER A O 1
ATOM 3825 N N . THR A 1 492 ? 15.142 -17.916 -27.819 1.00 67.25 492 THR A N 1
ATOM 3826 C CA . THR A 1 492 ? 16.331 -18.783 -27.778 1.00 67.25 492 THR A CA 1
ATOM 3827 C C . THR A 1 492 ? 17.619 -17.960 -27.759 1.00 67.25 492 THR A C 1
ATOM 3829 O O . THR A 1 492 ? 17.582 -16.755 -28.007 1.00 67.25 492 THR A O 1
ATOM 3832 N N . ALA A 1 493 ? 18.771 -18.611 -27.519 1.00 62.28 493 ALA A N 1
ATOM 3833 C CA . ALA A 1 493 ? 20.117 -18.006 -27.547 1.00 62.28 493 ALA A CA 1
ATOM 3834 C C . ALA A 1 493 ? 20.328 -17.083 -28.745 1.00 62.28 493 ALA A C 1
ATOM 3836 O O . ALA A 1 493 ? 20.703 -15.929 -28.562 1.00 62.28 493 ALA A O 1
ATOM 3837 N N . ASP A 1 494 ? 19.933 -17.557 -29.920 1.00 63.53 494 ASP A N 1
ATOM 3838 C CA . ASP A 1 494 ? 20.107 -16.857 -31.192 1.00 63.53 494 ASP A CA 1
ATOM 3839 C C . ASP A 1 494 ? 19.046 -15.771 -31.471 1.00 63.53 494 ASP A C 1
ATOM 3841 O O . ASP A 1 494 ? 18.934 -15.283 -32.593 1.00 63.53 494 ASP A O 1
ATOM 3845 N N . GLY A 1 495 ? 18.217 -15.412 -30.484 1.00 64.50 495 GLY A N 1
ATOM 3846 C CA . GLY A 1 495 ? 17.176 -14.385 -30.609 1.00 64.50 495 GLY A CA 1
ATOM 3847 C C . GLY A 1 495 ? 15.897 -14.840 -31.322 1.00 64.50 495 GLY A C 1
ATOM 3848 O O . GLY A 1 495 ? 14.992 -14.030 -31.541 1.00 64.50 495 GLY A O 1
ATOM 3849 N N . ASN A 1 496 ? 15.786 -16.126 -31.675 1.00 71.31 496 ASN A N 1
ATOM 3850 C CA . ASN A 1 496 ? 14.581 -16.681 -32.285 1.00 71.31 496 ASN A CA 1
ATOM 3851 C C . ASN A 1 496 ? 13.486 -16.891 -31.235 1.00 71.31 496 ASN A C 1
ATOM 3853 O O . ASN A 1 496 ? 13.728 -17.431 -30.160 1.00 71.31 496 ASN A O 1
ATOM 3857 N N . LYS A 1 497 ? 12.245 -16.525 -31.559 1.00 73.56 497 LYS A N 1
ATOM 3858 C CA . LYS A 1 497 ? 11.110 -16.716 -30.645 1.00 73.56 497 LYS A CA 1
ATOM 3859 C C . LYS A 1 497 ? 10.719 -18.189 -30.559 1.00 73.56 497 LYS A C 1
ATOM 3861 O O . LYS A 1 497 ? 10.552 -18.853 -31.584 1.00 73.56 497 LYS A O 1
ATOM 3866 N N . ASN A 1 498 ? 10.495 -18.680 -29.346 1.00 74.31 498 ASN A N 1
ATOM 3867 C CA . ASN A 1 498 ? 10.016 -20.034 -29.075 1.00 74.31 498 ASN A CA 1
ATOM 3868 C C . ASN A 1 498 ? 8.742 -20.015 -28.214 1.00 74.31 498 ASN A C 1
ATOM 3870 O O . ASN A 1 498 ? 8.384 -19.008 -27.603 1.00 74.31 498 ASN A O 1
ATOM 3874 N N . LYS A 1 499 ? 8.027 -21.141 -28.193 1.00 77.88 499 LYS A N 1
ATOM 3875 C CA . LYS A 1 499 ? 6.842 -21.338 -27.349 1.00 77.88 499 LYS A CA 1
ATOM 3876 C C . LYS A 1 499 ? 7.244 -22.068 -26.074 1.00 77.88 499 LYS A C 1
ATOM 3878 O O . LYS A 1 499 ? 7.647 -23.225 -26.150 1.00 77.88 499 LYS A O 1
ATOM 3883 N N . LEU A 1 500 ? 7.098 -21.417 -24.923 1.00 79.69 500 LEU A N 1
ATOM 3884 C CA . LEU A 1 500 ? 7.303 -22.025 -23.609 1.00 79.69 500 LEU A CA 1
ATOM 3885 C C . LEU A 1 500 ? 5.963 -22.545 -23.085 1.00 79.69 500 LEU A C 1
ATOM 3887 O O . LEU A 1 500 ? 5.143 -21.788 -22.559 1.00 79.69 500 LEU A O 1
ATOM 3891 N N . TYR A 1 501 ? 5.708 -23.837 -23.287 1.00 81.06 501 TYR A N 1
ATOM 3892 C CA . TYR A 1 501 ? 4.473 -24.476 -22.839 1.00 81.06 501 TYR A CA 1
ATOM 3893 C C . TYR A 1 501 ? 4.454 -24.652 -21.320 1.00 81.06 501 TYR A C 1
ATOM 3895 O O . TYR A 1 501 ? 5.449 -25.041 -20.714 1.00 81.06 501 TYR A O 1
ATOM 3903 N N . LEU A 1 502 ? 3.292 -24.420 -20.704 1.00 81.50 502 LEU A N 1
ATOM 3904 C CA . LEU A 1 502 ? 3.159 -24.478 -19.245 1.00 81.50 502 LEU A CA 1
ATOM 3905 C C . LEU A 1 502 ? 3.095 -25.901 -18.685 1.00 81.50 502 LEU A C 1
ATOM 3907 O O . LEU A 1 502 ? 3.406 -26.089 -17.514 1.00 81.50 502 LEU A O 1
ATOM 3911 N N . GLN A 1 503 ? 2.685 -26.893 -19.486 1.00 81.44 503 GLN A N 1
ATOM 3912 C CA . GLN A 1 503 ? 2.385 -28.251 -19.002 1.00 81.44 503 GLN A CA 1
ATOM 3913 C C . GLN A 1 503 ? 3.479 -28.870 -18.116 1.00 81.44 503 GLN A C 1
ATOM 3915 O O . GLN A 1 503 ? 3.128 -29.372 -17.049 1.00 81.44 503 GLN A O 1
ATOM 3920 N N . PRO A 1 504 ? 4.781 -28.793 -18.463 1.00 80.25 504 PRO A N 1
ATOM 3921 C CA . PRO A 1 504 ? 5.838 -29.368 -17.629 1.00 80.25 504 PRO A CA 1
ATOM 3922 C C . PRO A 1 504 ? 5.985 -28.709 -16.250 1.00 80.25 504 PRO A C 1
ATOM 3924 O O . PRO A 1 504 ? 6.637 -29.278 -15.384 1.00 80.25 504 PRO A O 1
ATOM 3927 N N . PHE A 1 505 ? 5.408 -27.520 -16.061 1.00 83.81 505 PHE A N 1
ATOM 3928 C CA . PHE A 1 505 ? 5.595 -26.661 -14.893 1.00 83.81 505 PHE A CA 1
ATOM 3929 C C . PHE A 1 505 ? 4.311 -26.460 -14.078 1.00 83.81 505 PHE A C 1
ATOM 3931 O O . PHE A 1 505 ? 4.355 -25.876 -12.997 1.00 83.81 505 PHE A O 1
ATOM 3938 N N . LEU A 1 506 ? 3.150 -26.919 -14.565 1.00 86.31 506 LEU A N 1
ATOM 3939 C CA . LEU A 1 506 ? 1.853 -26.630 -13.939 1.00 86.31 506 LEU A CA 1
ATOM 3940 C C . LEU A 1 506 ? 1.755 -27.104 -12.487 1.00 86.31 506 LEU A C 1
ATOM 3942 O O . LEU A 1 506 ? 1.156 -26.405 -11.670 1.00 86.31 506 LEU A O 1
ATOM 3946 N N . SER A 1 507 ? 2.341 -28.258 -12.155 1.00 86.31 507 SER A N 1
ATOM 3947 C CA . SER A 1 507 ? 2.369 -28.758 -10.776 1.00 86.31 507 SER A CA 1
ATOM 3948 C C . SER A 1 507 ? 3.104 -27.800 -9.843 1.00 86.31 507 SER A C 1
ATOM 3950 O O . SER A 1 507 ? 2.612 -27.511 -8.752 1.00 86.31 507 SER A O 1
ATOM 3952 N N . ASP A 1 508 ? 4.243 -27.273 -10.292 1.00 87.69 508 ASP A N 1
ATOM 3953 C CA . ASP A 1 508 ? 5.096 -26.380 -9.509 1.00 87.69 508 ASP A CA 1
ATOM 3954 C C . ASP A 1 508 ? 4.464 -24.993 -9.384 1.00 87.69 508 ASP A C 1
ATOM 3956 O O . ASP A 1 508 ? 4.413 -24.436 -8.289 1.00 87.69 508 ASP A O 1
ATOM 3960 N N . ILE A 1 509 ? 3.882 -24.481 -10.475 1.00 90.88 509 ILE A N 1
ATOM 3961 C CA . ILE A 1 509 ? 3.135 -23.217 -10.484 1.00 90.88 509 ILE A CA 1
ATOM 3962 C C . ILE A 1 509 ? 1.975 -23.288 -9.484 1.00 90.88 509 ILE A C 1
ATOM 3964 O O . ILE A 1 509 ? 1.849 -22.426 -8.618 1.00 90.88 509 ILE A O 1
ATOM 3968 N N . ARG A 1 510 ? 1.144 -24.335 -9.546 1.00 91.19 510 ARG A N 1
ATOM 3969 C CA . ARG A 1 510 ? -0.005 -24.500 -8.636 1.00 91.19 510 ARG A CA 1
ATOM 3970 C C . ARG A 1 510 ? 0.412 -24.716 -7.192 1.00 91.19 510 ARG A C 1
ATOM 3972 O O . ARG A 1 510 ? -0.261 -24.235 -6.283 1.00 91.19 510 ARG A O 1
ATOM 3979 N N . LYS A 1 511 ? 1.503 -25.448 -6.965 1.00 91.19 511 LYS A N 1
ATOM 3980 C CA . LYS A 1 511 ? 2.079 -25.586 -5.629 1.00 91.19 511 LYS A CA 1
ATOM 3981 C C . LYS A 1 511 ? 2.469 -24.213 -5.083 1.00 91.19 511 LYS A C 1
ATOM 3983 O O . LYS A 1 511 ? 2.049 -23.893 -3.977 1.00 91.19 511 LYS A O 1
ATOM 3988 N N . ARG A 1 512 ? 3.165 -23.389 -5.873 1.00 91.56 512 ARG A N 1
ATOM 3989 C CA . ARG A 1 512 ? 3.582 -22.059 -5.423 1.00 91.56 512 ARG A CA 1
ATOM 3990 C C . ARG A 1 512 ? 2.408 -21.108 -5.194 1.00 91.56 512 ARG A C 1
ATOM 3992 O O . ARG A 1 512 ? 2.435 -20.371 -4.217 1.00 91.56 512 ARG A O 1
ATOM 3999 N N . ILE A 1 513 ? 1.365 -21.159 -6.030 1.00 91.31 513 ILE A N 1
ATOM 4000 C CA . ILE A 1 513 ? 0.117 -20.404 -5.805 1.00 91.31 513 ILE A CA 1
ATOM 4001 C C . ILE A 1 513 ? -0.449 -20.718 -4.415 1.00 91.31 513 ILE A C 1
ATOM 4003 O O . ILE A 1 513 ? -0.646 -19.800 -3.624 1.00 91.31 513 ILE A O 1
ATOM 4007 N N . ARG A 1 514 ? -0.612 -22.006 -4.083 1.00 89.31 514 ARG A N 1
ATOM 4008 C CA . ARG A 1 514 ? -1.132 -22.424 -2.771 1.00 89.31 514 ARG A CA 1
ATOM 4009 C C . ARG A 1 514 ? -0.240 -21.983 -1.613 1.00 89.31 514 ARG A C 1
ATOM 4011 O O . ARG A 1 514 ? -0.747 -21.526 -0.598 1.00 89.31 514 ARG A O 1
ATOM 4018 N N . GLU A 1 515 ? 1.079 -22.087 -1.758 1.00 89.94 515 GLU A N 1
ATOM 4019 C CA . GLU A 1 515 ? 2.025 -21.658 -0.719 1.00 89.94 515 GLU A CA 1
ATOM 4020 C C . GLU A 1 515 ? 1.933 -20.149 -0.435 1.00 89.94 515 GLU A C 1
ATOM 4022 O O . GLU A 1 515 ? 1.937 -19.745 0.727 1.00 89.94 515 GLU A O 1
ATOM 4027 N N . GLU A 1 516 ? 1.810 -19.308 -1.467 1.00 86.56 516 GLU A N 1
ATOM 4028 C CA . GLU A 1 516 ? 1.662 -17.855 -1.290 1.00 86.56 516 GLU A CA 1
ATOM 4029 C C . GLU A 1 516 ? 0.275 -17.463 -0.750 1.00 86.56 516 GLU A C 1
ATOM 4031 O O . GLU A 1 516 ? 0.153 -16.514 0.035 1.00 86.56 516 GLU A O 1
ATOM 4036 N N . GLU A 1 517 ? -0.774 -18.205 -1.111 1.00 80.50 517 GLU A N 1
ATOM 4037 C CA . GLU A 1 517 ? -2.112 -18.059 -0.526 1.00 80.50 517 GLU A CA 1
ATOM 4038 C C . GLU A 1 517 ? -2.105 -18.428 0.967 1.00 80.50 517 GLU A C 1
ATOM 4040 O O . GLU A 1 517 ? -2.544 -17.631 1.798 1.00 80.50 517 GLU A O 1
ATOM 4045 N N . GLU A 1 518 ? -1.504 -19.559 1.345 1.00 78.88 518 GLU A N 1
ATOM 4046 C CA . GLU A 1 518 ? -1.343 -19.965 2.749 1.00 78.88 518 GLU A CA 1
ATOM 4047 C C . GLU A 1 518 ? -0.471 -18.981 3.541 1.00 78.88 518 GLU A C 1
ATOM 4049 O O . GLU A 1 518 ? -0.779 -18.658 4.689 1.00 78.88 518 GLU A O 1
ATOM 4054 N N . ARG A 1 519 ? 0.608 -18.456 2.947 1.00 72.00 519 ARG A N 1
ATOM 4055 C CA . ARG A 1 519 ? 1.470 -17.446 3.585 1.00 72.00 519 ARG A CA 1
ATOM 4056 C C . ARG A 1 519 ? 0.713 -16.153 3.881 1.00 72.00 519 ARG A C 1
ATOM 4058 O O . ARG A 1 519 ? 0.953 -15.538 4.916 1.00 72.00 519 ARG A O 1
ATOM 4065 N N . SER A 1 520 ? -0.227 -15.773 3.014 1.00 62.38 520 SER A N 1
ATOM 4066 C CA . SER A 1 520 ? -1.130 -14.636 3.254 1.00 62.38 520 SER A CA 1
ATOM 4067 C C . SER A 1 520 ? -2.015 -14.848 4.482 1.00 62.38 520 SER A C 1
ATOM 4069 O O . SER A 1 520 ? -2.354 -13.882 5.156 1.00 62.38 520 SER A O 1
ATOM 4071 N N . GLN A 1 521 ? -2.351 -16.104 4.786 1.00 59.88 521 GLN A N 1
ATOM 4072 C CA . GLN A 1 521 ? -3.212 -16.490 5.904 1.00 59.88 521 GLN A CA 1
ATOM 4073 C C . GLN A 1 521 ? -2.436 -16.784 7.203 1.00 59.88 521 GLN A C 1
ATOM 4075 O O . GLN A 1 521 ? -3.015 -16.699 8.278 1.00 59.88 521 GLN A O 1
ATOM 4080 N N . ARG A 1 522 ? -1.142 -17.141 7.140 1.00 46.84 522 ARG A N 1
ATOM 4081 C CA . ARG A 1 522 ? -0.322 -17.559 8.304 1.00 46.84 522 ARG A CA 1
ATOM 4082 C C . ARG A 1 522 ? 0.455 -16.452 9.015 1.00 46.84 522 ARG A C 1
ATOM 4084 O O . ARG A 1 522 ? 1.033 -16.728 10.056 1.00 46.84 522 ARG A O 1
ATOM 4091 N N . LEU A 1 523 ? 0.479 -15.225 8.500 1.00 39.03 523 LEU A N 1
ATOM 4092 C CA . LEU A 1 523 ? 1.062 -14.081 9.224 1.00 39.03 523 LEU A CA 1
ATOM 4093 C C . LEU A 1 523 ? 0.205 -13.626 10.433 1.00 39.03 523 LEU A C 1
ATOM 4095 O O . LEU A 1 523 ? 0.496 -12.580 11.010 1.00 39.03 523 LEU A O 1
ATOM 4099 N N . ASN A 1 524 ? -0.840 -14.392 10.776 1.00 33.06 524 ASN A N 1
ATOM 4100 C CA . ASN A 1 524 ? -1.722 -14.245 11.939 1.00 33.06 524 ASN A CA 1
ATOM 4101 C C . ASN A 1 524 ? -1.004 -14.406 13.279 1.00 33.06 524 ASN A C 1
ATOM 4103 O O . ASN A 1 524 ? -0.223 -15.377 13.422 1.00 33.06 524 ASN A O 1
#

Secondary structure (DSSP, 8-state):
-------SSSSSGGGSSS--S-S----PPPTTEEEPTTS-EEEGGGSSSSS--STT-GGGSHHHHTT---SSEE-TTS-EE-TTTTTSSS--STTSGGG-HHHH--HHHHHHHHHHHHTT-SSTTEEE-TTSS-EEEGGGSSSSS--STT-GGG-HHHHTT----TTEEEPTTS-EEEGGGTTSSS--STT-GGG-HHHHHHHHHHSS-S---TTSGGGS-------PPPP--------PPP-PPPPP-HHHHH-TTEEEEEEETTEEE-TT-TTS---TT-EEEEEEPTTEEE-SSSS-EEEEE-TTS-EEESSS----EEE-TT---HHHHTTT--TTEEEEEEE-TTSEEEEEEEEEEEETTEEEEEGGGS---SSSS-TT-GGGEEEEES-----EETTS-----EEEEEEEEEE--TT--STT-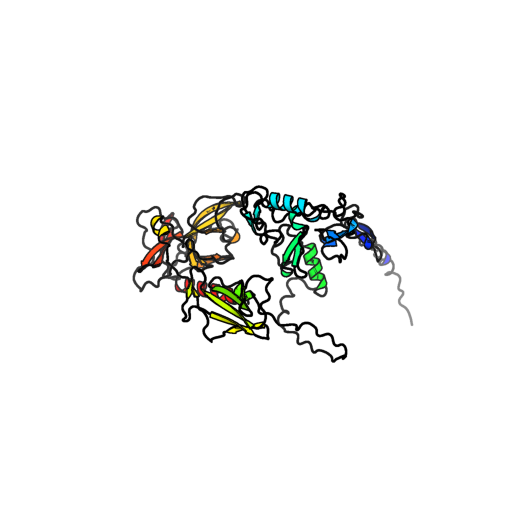-EEEEEESSPPPP-SS--PPEE----S---S--BPPS--PPTT-EEEEEETTEEEEEEEEEE-TTS-EEEEESGGGHHHHHHHHHHHHHHHHHT-

Organism: Drosophila lebanonensis (NCBI:txid7225)

InterPro domains:
  IPR001254 Serine proteases, trypsin domain [PF00089] (333-456)
  IPR002172 Low-density lipoprotein (LDL) receptor class A repeat [PF00057] (28-65)
  IPR002172 Low-density lipoprotein (LDL) receptor class A repeat [PF00057] (71-104)
  IPR002172 Low-density lipoprotein (LDL) receptor class A repeat [PF00057] (164-198)
  IPR002172 Low-density lipoprotein (LDL) receptor class A repeat [PR00261] (39-60)
  IPR002172 Low-density lipoprotein (LDL) receptor class A repeat [PR00261] (78-99)
  IPR002172 Low-density lipoprotein (LDL) receptor class A repeat [PR00261] (133-154)
  IPR002172 Low-density lipoprotein (LDL) receptor class A repeat [PR00261] (174-195)
  IPR002172 Low-density lipoprotein (LDL) receptor class A repeat [PS50068] (28-66)
  IPR002172 Low-density lipoprotein (LDL) receptor class A repeat [PS50068] (64-105)
  IPR002172 Low-density lipoprotein (LDL) receptor class A repeat [PS50068] (120-160)
  IPR002172 Low-density lipoprotein (LDL) receptor class A repeat [PS50068] (163-201)
  IPR002172 Low-density lipoprotein (LDL) receptor class A repeat [SM00192] (28-67)
  IPR002172 Low-density lipoprotein (LDL) receptor class A repeat [SM00192] (69-106)
  IPR002172 Low-density lipoprotein (LDL) receptor class A repeat [SM00192] (120-161)
  IPR002172 Low-density lipoprotein (LDL) receptor class A repeat [SM0019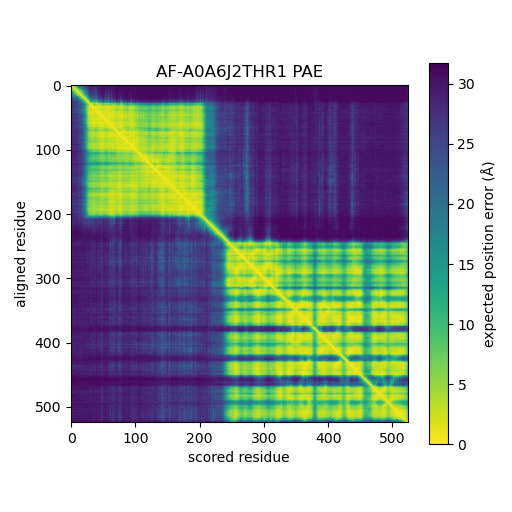2] (163-202)
  IPR002172 Low-density lipoprotein (LDL) receptor class A repeat [cd00112] (29-60)
  IPR002172 Low-density lipoprotein (LDL) receptor class A repeat [cd00112] (69-99)
  IPR002172 Low-density lipoprotein (LDL) receptor class A repeat [cd00112] (121-154)
  IPR002172 Low-density lipoprotein (LDL) receptor class A repeat [cd00112] (164-196)

Solvent-accessible surface area (backbone atoms only — not comparable to full-atom values): 30599 Å² total; per-residue (Å²): 134,88,83,86,86,86,84,80,74,71,77,70,57,68,77,72,74,80,83,87,82,78,83,81,73,72,80,72,58,59,95,69,39,38,64,29,87,82,64,50,69,44,52,47,80,51,47,21,43,37,51,76,76,34,98,79,33,49,34,60,30,42,93,68,9,66,80,53,90,62,94,58,38,63,29,29,35,28,24,33,35,57,65,78,46,47,55,64,87,53,82,45,27,84,85,37,40,39,62,23,63,73,77,53,37,52,79,66,51,34,55,50,48,53,47,61,41,11,56,88,42,98,43,91,65,26,36,30,30,86,92,52,90,53,63,37,47,71,79,52,40,26,47,18,57,62,74,32,97,81,31,52,39,54,25,43,72,71,11,27,74,50,82,57,56,94,67,35,35,66,23,49,44,14,21,32,33,56,43,74,42,53,53,66,86,46,78,48,28,72,82,33,56,36,52,36,63,71,60,42,56,51,55,57,58,77,74,50,79,92,89,72,65,89,88,66,69,79,82,65,86,83,69,87,82,86,78,82,81,80,88,82,85,91,87,74,99,64,90,68,81,78,87,70,38,50,34,78,52,69,73,68,80,56,43,79,45,44,39,69,43,24,31,46,96,88,45,75,48,66,61,83,44,82,88,60,78,45,43,53,65,23,34,40,39,35,34,48,17,69,49,32,39,58,82,36,88,64,64,50,23,47,29,33,21,35,79,79,16,41,79,39,67,76,50,99,62,72,65,44,49,46,73,53,39,17,55,73,45,78,78,31,67,79,68,71,62,57,28,26,34,24,16,34,27,37,55,43,98,80,50,35,31,40,59,57,26,32,24,31,29,60,45,55,40,35,31,41,33,38,52,84,58,49,59,80,57,76,85,95,53,78,45,73,61,35,81,46,34,40,34,31,68,31,89,62,72,78,61,46,46,77,95,48,97,72,92,65,60,72,44,54,41,68,39,75,43,80,47,78,52,93,88,52,94,58,96,64,75,36,44,22,42,38,32,39,68,63,63,59,78,43,46,76,68,33,33,31,36,28,84,64,86,74,78,87,85,80,77,81,59,53,80,63,76,96,66,96,75,54,45,15,33,74,39,72,45,77,58,86,84,29,34,25,55,54,29,30,29,35,55,41,95,90,68,48,59,35,37,45,52,46,77,87,44,48,70,60,54,53,51,50,53,51,52,55,54,49,53,58,64,60,81,112